Protein AF-T1AG59-F1 (afdb_monomer_lite)

Radius of gyration: 24.45 Å; chains: 1; bounding box: 84×59×72 Å

Structure (mmCIF, N/CA/C/O backbone):
data_AF-T1AG59-F1
#
_entry.id   AF-T1AG59-F1
#
loop_
_atom_site.group_PDB
_atom_site.id
_atom_site.type_symbol
_atom_site.label_atom_id
_atom_site.label_alt_id
_atom_site.label_comp_id
_atom_site.label_asym_id
_atom_site.label_entity_id
_atom_site.label_seq_id
_atom_site.pdbx_PDB_ins_code
_atom_site.Cartn_x
_atom_site.Cartn_y
_atom_site.Cartn_z
_atom_site.occupancy
_atom_site.B_iso_or_equiv
_atom_site.auth_seq_id
_atom_site.auth_comp_id
_atom_site.auth_asym_id
_atom_site.auth_atom_id
_atom_site.pdbx_PDB_model_num
ATOM 1 N N . LEU A 1 1 ? 54.293 11.897 17.489 1.00 29.50 1 LEU A N 1
ATOM 2 C CA . LEU A 1 1 ? 53.844 12.561 16.244 1.00 29.50 1 LEU A CA 1
ATOM 3 C C . LEU A 1 1 ? 53.395 11.496 15.236 1.00 29.50 1 LEU A C 1
ATOM 5 O O . LEU A 1 1 ? 54.188 10.615 14.956 1.00 29.50 1 LEU A O 1
ATOM 9 N N . ARG A 1 2 ? 52.150 11.630 14.736 1.00 27.47 2 ARG A N 1
ATOM 10 C CA . ARG A 1 2 ? 51.489 11.020 13.543 1.00 27.47 2 ARG A CA 1
ATOM 11 C C . ARG A 1 2 ? 51.405 9.478 13.464 1.00 27.47 2 ARG A C 1
ATOM 13 O O . ARG A 1 2 ? 52.393 8.815 13.208 1.00 27.47 2 ARG A O 1
ATOM 20 N N . ARG A 1 3 ? 50.262 8.867 13.823 1.00 28.94 3 ARG A N 1
ATOM 21 C CA . ARG A 1 3 ? 48.981 8.663 13.074 1.00 28.94 3 ARG A CA 1
ATOM 22 C C . ARG A 1 3 ? 49.075 7.666 11.902 1.00 28.94 3 ARG A C 1
ATOM 24 O O . ARG A 1 3 ? 49.540 8.034 10.832 1.00 28.94 3 ARG A O 1
ATOM 31 N N . ARG A 1 4 ? 48.443 6.498 12.078 1.00 23.69 4 ARG A N 1
ATOM 32 C CA . ARG A 1 4 ? 47.471 5.899 11.139 1.00 23.69 4 ARG A CA 1
ATOM 33 C C . ARG A 1 4 ? 46.496 5.034 11.944 1.00 23.69 4 ARG A C 1
ATOM 35 O O . ARG A 1 4 ? 46.822 3.927 12.348 1.00 23.69 4 ARG A O 1
ATOM 42 N N . LEU A 1 5 ? 45.331 5.610 12.231 1.00 25.70 5 LEU A N 1
ATOM 43 C CA . LEU A 1 5 ? 44.123 4.887 12.614 1.00 25.70 5 LEU A CA 1
ATOM 44 C C . LEU A 1 5 ? 43.528 4.347 11.313 1.00 25.70 5 LEU A C 1
ATOM 46 O O . LEU A 1 5 ? 43.167 5.133 10.442 1.00 25.70 5 LEU A O 1
ATOM 50 N N . VAL A 1 6 ? 43.490 3.026 11.169 1.00 25.75 6 VAL A N 1
ATOM 51 C CA . VAL A 1 6 ? 42.576 2.356 10.245 1.00 25.75 6 VAL A CA 1
ATOM 52 C C . VAL A 1 6 ? 41.420 1.907 11.125 1.00 25.75 6 VAL A C 1
ATOM 54 O O . VAL A 1 6 ? 41.542 0.928 11.858 1.00 25.75 6 VAL A O 1
ATOM 57 N N . ASP A 1 7 ? 40.355 2.699 11.138 1.00 29.55 7 ASP A N 1
ATOM 58 C CA . ASP A 1 7 ? 39.129 2.392 11.866 1.00 29.55 7 ASP A CA 1
ATOM 59 C C . ASP A 1 7 ? 38.338 1.383 11.023 1.00 29.55 7 ASP A C 1
ATOM 61 O O . ASP A 1 7 ? 37.597 1.741 10.112 1.00 29.55 7 ASP A O 1
ATOM 65 N N . ARG A 1 8 ? 38.598 0.090 11.244 1.00 35.69 8 ARG A N 1
ATOM 66 C CA . ARG A 1 8 ? 37.691 -0.977 10.806 1.00 35.69 8 ARG A CA 1
ATOM 67 C C . ARG A 1 8 ? 36.602 -1.075 11.872 1.00 35.69 8 ARG A C 1
ATOM 69 O O . ARG A 1 8 ? 36.933 -1.203 13.051 1.00 35.69 8 ARG A O 1
ATOM 76 N N . GLY A 1 9 ? 35.338 -0.970 11.458 1.00 38.53 9 GLY A N 1
ATOM 77 C CA . GLY A 1 9 ? 34.169 -0.913 12.337 1.00 38.53 9 GLY A CA 1
ATOM 78 C C . GLY A 1 9 ? 34.244 -1.922 13.483 1.00 38.53 9 GLY A C 1
ATOM 79 O O . GLY A 1 9 ? 34.212 -3.129 13.271 1.00 38.53 9 GLY A O 1
ATOM 80 N N . THR A 1 10 ? 34.380 -1.417 14.708 1.00 44.75 10 THR A N 1
ATOM 81 C CA . THR A 1 10 ? 34.374 -2.223 15.933 1.00 44.75 10 THR A CA 1
ATOM 82 C C . THR A 1 10 ? 33.281 -1.687 16.858 1.00 44.75 10 THR A C 1
ATOM 84 O O . THR A 1 10 ? 33.367 -0.544 17.309 1.00 44.75 10 THR A O 1
ATOM 87 N N . CYS A 1 11 ? 32.251 -2.492 17.177 1.00 43.31 11 CYS A N 1
ATOM 88 C CA . CYS A 1 11 ? 31.326 -2.167 18.273 1.00 43.31 11 CYS A CA 1
ATOM 89 C C . CYS A 1 11 ? 32.153 -2.260 19.584 1.00 43.31 11 CYS A C 1
ATOM 91 O O . CYS A 1 11 ? 32.357 -3.344 20.124 1.00 43.31 11 CYS A O 1
ATOM 93 N N . ARG A 1 12 ? 32.727 -1.152 20.077 1.00 44.41 12 ARG A N 1
ATOM 94 C CA . ARG A 1 12 ? 33.559 -1.178 21.296 1.00 44.41 12 ARG A CA 1
ATOM 95 C C . ARG A 1 12 ? 32.699 -1.269 22.557 1.00 44.41 12 ARG A C 1
ATOM 97 O O . ARG A 1 12 ? 32.025 -0.307 22.918 1.00 44.41 12 ARG A O 1
ATOM 104 N N . THR A 1 13 ? 32.817 -2.375 23.283 1.00 44.62 13 THR A N 1
ATOM 105 C CA . THR A 1 13 ? 32.362 -2.526 24.674 1.00 44.62 13 THR A CA 1
ATOM 106 C C . THR A 1 13 ? 33.548 -2.386 25.626 1.00 44.62 13 THR A C 1
ATOM 108 O O . THR A 1 13 ? 34.589 -3.012 25.438 1.00 44.62 13 THR A O 1
ATOM 111 N N . ARG A 1 14 ? 33.413 -1.562 26.672 1.00 41.25 14 ARG A N 1
ATOM 112 C CA . ARG A 1 14 ? 34.388 -1.483 27.771 1.00 41.25 14 ARG A CA 1
ATOM 113 C C . ARG A 1 14 ? 33.748 -2.102 29.012 1.00 41.25 14 ARG A C 1
ATOM 115 O O . ARG A 1 14 ? 33.038 -1.421 29.742 1.00 41.25 14 ARG A O 1
ATOM 122 N N . ILE A 1 15 ? 33.954 -3.401 29.214 1.00 43.25 15 ILE A N 1
ATOM 123 C CA . ILE A 1 15 ? 33.499 -4.104 30.419 1.00 43.25 15 ILE A CA 1
ATOM 124 C C . ILE A 1 15 ? 34.611 -3.978 31.464 1.00 43.25 15 ILE A C 1
ATOM 126 O O . ILE A 1 15 ? 35.724 -4.453 31.250 1.00 43.25 15 ILE A O 1
ATOM 130 N N . SER A 1 16 ? 34.334 -3.283 32.569 1.00 40.19 16 SER A N 1
ATOM 131 C CA . SER A 1 16 ? 35.237 -3.246 33.724 1.00 40.19 16 SER A CA 1
ATOM 132 C C . SER A 1 16 ? 35.039 -4.531 34.540 1.00 40.19 16 SER A C 1
ATOM 134 O O . SER A 1 16 ? 33.892 -4.851 34.854 1.00 40.19 16 SER A O 1
ATOM 136 N N . PRO A 1 17 ? 36.097 -5.282 34.892 1.00 40.28 17 PRO A N 1
ATOM 137 C CA . PRO A 1 17 ? 35.969 -6.558 35.583 1.00 40.28 17 PRO A CA 1
ATOM 138 C C . PRO A 1 17 ? 35.821 -6.322 37.091 1.00 40.28 17 PRO A C 1
ATOM 140 O O . PRO A 1 17 ? 36.757 -6.521 37.860 1.00 40.28 17 PRO A O 1
ATOM 143 N N . THR A 1 18 ? 34.649 -5.873 37.537 1.00 40.81 18 THR A N 1
ATOM 144 C CA . THR A 1 18 ? 34.253 -5.991 38.946 1.00 40.81 18 THR A CA 1
ATOM 145 C C . THR A 1 18 ? 33.068 -6.955 39.042 1.00 40.81 18 THR A C 1
ATOM 147 O O . THR A 1 18 ? 32.059 -6.715 38.382 1.00 40.81 18 THR A O 1
ATOM 150 N N . PRO A 1 19 ? 33.148 -8.045 39.837 1.00 46.59 19 PRO A N 1
ATOM 151 C CA . PRO A 1 19 ? 32.204 -9.168 39.757 1.00 46.59 19 PRO A CA 1
ATOM 152 C C . PRO A 1 19 ? 30.727 -8.889 40.073 1.00 46.59 19 PRO A C 1
ATOM 154 O O . PRO A 1 19 ? 29.957 -9.829 40.011 1.00 46.59 19 PRO A O 1
ATOM 157 N N . ASN A 1 20 ? 30.328 -7.662 40.424 1.00 51.94 20 ASN A N 1
ATOM 158 C CA . ASN A 1 20 ? 28.942 -7.267 40.730 1.00 51.94 20 ASN A CA 1
ATOM 159 C C . ASN A 1 20 ? 28.747 -5.736 40.605 1.00 51.94 20 ASN A C 1
ATOM 161 O O . ASN A 1 20 ? 28.031 -5.118 41.392 1.00 51.94 20 ASN A O 1
ATOM 165 N N . GLY A 1 21 ? 29.455 -5.083 39.675 1.00 53.12 21 GLY A N 1
ATOM 166 C CA . GLY A 1 21 ? 29.259 -3.653 39.411 1.00 53.12 21 GLY A CA 1
ATOM 167 C C . GLY A 1 21 ? 27.921 -3.377 38.705 1.00 53.12 21 GLY A C 1
ATOM 168 O O . GLY A 1 21 ? 27.414 -4.260 38.013 1.00 53.12 21 GLY A O 1
ATOM 169 N N . PRO A 1 22 ? 27.339 -2.169 38.838 1.00 51.31 22 PRO A N 1
ATOM 170 C CA . PRO A 1 22 ? 26.170 -1.793 38.047 1.00 51.31 22 PRO A CA 1
ATOM 171 C C . PRO A 1 22 ? 26.483 -1.942 36.553 1.00 51.31 22 PRO A C 1
ATOM 173 O O . PRO A 1 22 ? 27.588 -1.610 36.112 1.00 51.31 22 PRO A O 1
ATOM 176 N N . LEU A 1 23 ? 25.515 -2.451 35.780 1.00 50.75 23 LEU A N 1
ATOM 177 C CA . LEU A 1 23 ? 25.643 -2.558 34.325 1.00 50.75 23 LEU A CA 1
ATOM 178 C C . LEU A 1 23 ? 26.079 -1.199 33.747 1.00 50.75 23 LEU A C 1
ATOM 180 O O . LEU A 1 23 ? 25.538 -0.166 34.158 1.00 50.75 23 LEU A O 1
ATOM 184 N N . PRO A 1 24 ? 27.049 -1.164 32.815 1.00 56.34 24 PRO A N 1
ATOM 185 C CA . PRO A 1 24 ? 27.456 0.084 32.187 1.00 56.34 24 PRO A CA 1
ATOM 186 C C . PRO A 1 24 ? 26.242 0.752 31.530 1.00 56.34 24 PRO A C 1
ATOM 188 O O . PRO A 1 24 ? 25.426 0.084 30.899 1.00 56.34 24 PRO A O 1
ATOM 191 N N . SER A 1 25 ? 26.145 2.082 31.634 1.00 52.12 25 SER A N 1
ATOM 192 C CA . SER A 1 25 ? 25.042 2.884 31.062 1.00 52.12 25 SER A CA 1
ATOM 193 C C . SER A 1 25 ? 24.885 2.730 29.540 1.00 52.12 25 SER A C 1
ATOM 195 O O . SER A 1 25 ? 23.867 3.114 28.954 1.00 52.12 25 SER A O 1
ATOM 197 N N . LEU A 1 26 ? 25.899 2.148 28.898 1.00 52.91 26 LEU A N 1
ATOM 198 C CA . LEU A 1 26 ? 25.931 1.801 27.492 1.00 52.91 26 LEU A CA 1
ATOM 199 C C . LEU A 1 26 ? 26.475 0.371 27.330 1.00 52.91 26 LEU A C 1
ATOM 201 O O . LEU A 1 26 ? 27.687 0.159 27.268 1.00 52.91 26 LEU A O 1
ATOM 205 N N . LEU A 1 27 ? 25.580 -0.613 27.248 1.00 56.25 27 LEU A N 1
ATOM 206 C CA . LEU A 1 27 ? 25.921 -1.963 26.806 1.00 56.25 27 LEU A CA 1
ATOM 207 C C . LEU A 1 27 ? 25.536 -2.091 25.334 1.00 56.25 27 LEU A C 1
ATOM 209 O O . LEU A 1 27 ? 24.356 -2.038 24.993 1.00 56.25 27 LEU A O 1
ATOM 213 N N . ARG A 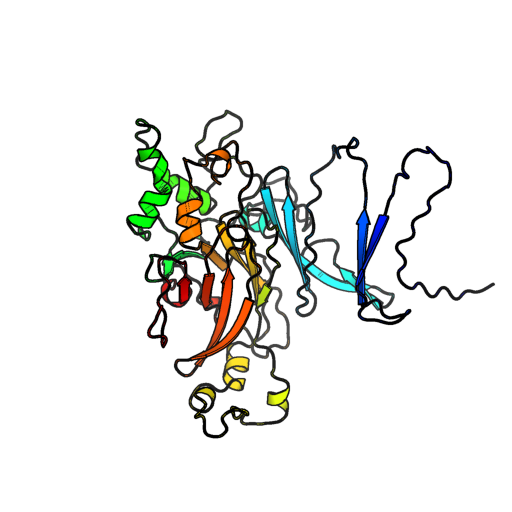1 28 ? 26.534 -2.219 24.458 1.00 57.56 28 ARG A N 1
ATOM 214 C CA . ARG A 1 28 ? 26.328 -2.506 23.036 1.00 57.56 28 ARG A CA 1
ATOM 215 C C . ARG A 1 28 ? 26.909 -3.872 22.710 1.00 57.56 28 ARG A C 1
ATOM 217 O O . ARG A 1 28 ? 28.028 -4.173 23.115 1.00 57.56 28 ARG A O 1
ATOM 224 N N . PHE A 1 29 ? 26.165 -4.677 21.977 1.00 57.00 29 PHE A N 1
ATOM 225 C CA . PHE A 1 29 ? 26.624 -5.956 21.445 1.00 57.00 29 PHE A CA 1
ATOM 226 C C . PHE A 1 29 ? 26.278 -5.986 19.966 1.00 57.00 29 PHE A C 1
ATOM 228 O O . PHE A 1 29 ? 25.368 -5.284 19.551 1.00 57.00 29 PHE A O 1
ATOM 235 N N . GLY A 1 30 ? 27.019 -6.719 19.149 1.00 55.47 30 GLY A N 1
ATOM 236 C CA . GLY A 1 30 ? 26.705 -6.799 17.731 1.00 55.47 30 GLY A CA 1
ATOM 237 C C . GLY A 1 30 ? 26.870 -8.204 17.201 1.00 55.47 30 GLY A C 1
ATOM 238 O O . GLY A 1 30 ? 27.675 -8.970 17.731 1.00 55.47 30 GLY A O 1
ATOM 239 N N . PHE A 1 31 ? 26.100 -8.516 16.168 1.00 57.28 31 PHE A N 1
ATOM 240 C CA . PHE A 1 31 ? 26.252 -9.732 15.386 1.00 57.28 31 PHE A CA 1
ATOM 241 C C . PHE A 1 31 ? 26.908 -9.374 14.054 1.00 57.28 31 PHE A C 1
ATOM 243 O O . PHE A 1 31 ? 26.660 -8.307 13.487 1.00 57.28 31 PHE A O 1
ATOM 250 N N . ALA A 1 32 ? 27.787 -10.258 13.596 1.00 56.62 32 ALA A N 1
ATOM 251 C CA . ALA A 1 32 ? 28.485 -10.126 12.331 1.00 56.62 32 ALA A CA 1
ATOM 252 C C . ALA A 1 32 ? 28.104 -11.305 11.433 1.00 56.62 32 ALA A C 1
ATOM 254 O O . ALA A 1 32 ? 28.312 -12.455 11.825 1.00 56.62 32 ALA A O 1
ATOM 255 N N . GLY A 1 33 ? 27.584 -11.023 10.240 1.00 52.22 33 GLY A N 1
ATOM 256 C CA . GLY A 1 33 ? 27.410 -12.022 9.189 1.00 52.22 33 GLY A CA 1
ATOM 257 C C . GLY A 1 33 ? 28.729 -12.232 8.439 1.00 52.22 33 GLY A C 1
ATOM 258 O O . GLY A 1 33 ? 29.326 -11.276 7.930 1.00 52.22 33 GLY A O 1
ATOM 259 N N . SER A 1 34 ? 29.209 -13.479 8.397 1.00 63.69 34 SER A N 1
ATOM 260 C CA . SER A 1 34 ? 30.450 -13.880 7.720 1.00 63.69 34 SER A CA 1
ATOM 261 C C . SER A 1 34 ? 30.237 -15.163 6.924 1.00 63.69 34 SER A C 1
ATOM 263 O O . SER A 1 34 ? 29.694 -16.133 7.450 1.00 63.69 34 SER A O 1
ATOM 265 N N . THR A 1 35 ? 30.711 -15.197 5.677 1.00 50.78 35 THR A N 1
ATOM 266 C CA . THR A 1 35 ? 30.676 -16.396 4.821 1.00 50.78 35 THR A CA 1
ATOM 267 C C . THR A 1 35 ? 32.029 -17.120 4.736 1.00 50.78 35 THR A C 1
ATOM 269 O O . THR A 1 35 ? 32.253 -17.902 3.816 1.00 50.78 35 THR A O 1
ATOM 272 N N . GLY A 1 36 ? 32.927 -16.909 5.709 1.00 44.31 36 GLY A N 1
ATOM 273 C CA . GLY A 1 36 ? 34.164 -17.684 5.886 1.00 44.31 36 GLY A CA 1
ATOM 274 C C . GLY A 1 36 ? 35.463 -16.886 5.695 1.00 44.31 36 GLY A C 1
ATOM 275 O O . GLY A 1 36 ? 35.650 -16.189 4.697 1.00 44.31 36 GLY A O 1
ATOM 276 N N . GLY A 1 37 ? 36.382 -17.044 6.658 1.00 53.47 37 GLY A N 1
ATOM 277 C CA . GLY A 1 37 ? 37.712 -16.420 6.715 1.00 53.47 37 GLY A CA 1
ATOM 278 C C . GLY A 1 37 ? 37.802 -15.225 7.678 1.00 53.47 37 GLY A C 1
ATOM 279 O O . GLY A 1 37 ? 36.878 -14.423 7.778 1.00 53.47 37 GLY A O 1
ATOM 280 N N . ASP A 1 38 ? 38.947 -15.077 8.356 1.00 52.22 38 ASP A N 1
ATOM 281 C CA . ASP A 1 38 ? 39.188 -14.159 9.493 1.00 52.22 38 ASP A CA 1
ATOM 282 C C . ASP A 1 38 ? 39.049 -12.649 9.180 1.00 52.22 38 ASP A C 1
ATOM 284 O O . ASP A 1 38 ? 39.206 -11.798 10.057 1.00 52.22 38 ASP A O 1
ATOM 288 N N . THR A 1 39 ? 38.781 -12.284 7.924 1.00 52.66 39 THR A N 1
ATOM 289 C CA . THR A 1 39 ? 38.651 -10.894 7.452 1.00 52.66 39 THR A CA 1
ATOM 290 C C . THR A 1 39 ? 37.377 -10.629 6.652 1.00 52.66 39 THR A C 1
ATOM 292 O O . THR A 1 39 ? 37.213 -9.535 6.110 1.00 52.66 39 THR A O 1
ATOM 295 N N . ASN A 1 40 ? 36.466 -11.597 6.586 1.00 47.75 40 ASN A N 1
ATOM 296 C CA . ASN A 1 40 ? 35.274 -11.542 5.755 1.00 47.75 40 ASN A CA 1
ATOM 297 C C . ASN A 1 40 ? 34.034 -11.250 6.626 1.00 47.75 40 ASN A C 1
ATOM 299 O O . ASN A 1 40 ? 33.318 -12.163 7.020 1.00 47.75 40 ASN A O 1
ATOM 303 N N . ILE A 1 41 ? 33.802 -9.979 6.975 1.00 57.84 41 ILE A N 1
ATOM 304 C CA . ILE A 1 41 ? 32.557 -9.522 7.624 1.00 57.84 41 ILE A CA 1
ATOM 305 C C . ILE A 1 41 ? 31.803 -8.660 6.616 1.00 57.84 41 ILE A C 1
ATOM 307 O O . ILE A 1 41 ? 32.343 -7.650 6.167 1.00 57.84 41 ILE A O 1
ATOM 311 N N . HIS A 1 42 ? 30.603 -9.088 6.220 1.00 43.44 42 HIS A N 1
ATOM 312 C CA . HIS A 1 42 ? 29.786 -8.405 5.203 1.00 43.44 42 HIS A CA 1
ATOM 313 C C . HIS A 1 42 ? 28.699 -7.519 5.821 1.00 43.44 42 HIS A C 1
ATOM 315 O O . HIS A 1 42 ? 28.235 -6.581 5.180 1.00 43.44 42 HIS A O 1
ATOM 321 N N . GLU A 1 43 ? 28.362 -7.750 7.089 1.00 52.38 43 GLU A N 1
ATOM 322 C CA . GLU A 1 43 ? 27.417 -6.934 7.848 1.00 52.38 43 GLU A CA 1
ATOM 323 C C . GLU A 1 43 ? 27.821 -6.852 9.324 1.00 52.38 43 GLU A C 1
ATOM 325 O O . GLU A 1 43 ? 28.399 -7.789 9.880 1.00 52.38 43 GLU A O 1
ATOM 330 N N . LEU A 1 44 ? 27.506 -5.724 9.963 1.00 50.19 44 LEU A N 1
ATOM 331 C CA . LEU A 1 44 ? 27.675 -5.532 11.400 1.00 50.19 44 LEU A CA 1
ATOM 332 C C . LEU A 1 44 ? 26.419 -4.852 11.960 1.00 50.19 44 LEU A C 1
ATOM 334 O O . LEU A 1 44 ? 26.255 -3.640 11.825 1.00 50.19 44 LEU A O 1
ATOM 338 N N . LEU A 1 45 ? 25.539 -5.623 12.597 1.00 53.62 45 LEU A N 1
ATOM 339 C CA . LEU A 1 45 ? 24.381 -5.091 13.320 1.00 53.62 45 LEU A CA 1
ATOM 340 C C . LEU A 1 45 ? 24.764 -4.883 14.786 1.00 53.62 45 LEU A C 1
ATOM 342 O O . LEU A 1 45 ? 25.052 -5.858 15.477 1.00 53.62 45 LEU A O 1
ATOM 346 N N . CYS A 1 46 ? 24.773 -3.638 15.282 1.00 50.41 46 CYS A N 1
ATOM 347 C CA . CYS A 1 46 ? 24.978 -3.355 16.710 1.00 50.41 46 CYS A CA 1
ATOM 348 C C . CYS A 1 46 ? 23.619 -3.101 17.408 1.00 50.41 46 CYS A C 1
ATOM 350 O O . CYS A 1 46 ? 22.860 -2.218 17.021 1.00 50.41 46 CYS A O 1
ATOM 352 N N . PHE A 1 47 ? 23.377 -3.800 18.511 1.00 54.16 47 PHE A N 1
ATOM 353 C CA . PHE A 1 47 ? 22.244 -3.677 19.425 1.00 54.16 47 PHE A CA 1
ATOM 354 C C . PHE A 1 47 ? 22.664 -2.982 20.722 1.00 54.16 47 PHE A C 1
ATOM 356 O O . PHE A 1 47 ? 23.828 -3.036 21.133 1.00 54.16 47 PHE A O 1
ATOM 363 N N . ARG A 1 48 ? 21.707 -2.352 21.409 1.00 53.41 48 ARG A N 1
ATOM 364 C CA . ARG A 1 48 ? 21.893 -1.779 22.749 1.00 53.41 48 ARG A CA 1
ATOM 365 C C . ARG A 1 48 ? 21.074 -2.583 23.758 1.00 53.41 48 ARG A C 1
ATOM 367 O O . ARG A 1 48 ? 19.859 -2.644 23.638 1.00 53.41 48 ARG A O 1
ATOM 374 N N . ALA A 1 49 ? 21.723 -3.164 24.764 1.00 49.12 49 ALA A N 1
ATOM 375 C CA . ALA A 1 49 ? 21.035 -3.819 25.879 1.00 49.12 49 ALA A CA 1
ATOM 376 C C . ALA A 1 49 ? 20.732 -2.809 27.000 1.00 49.12 49 ALA A C 1
ATOM 378 O O . ALA A 1 49 ? 21.587 -1.988 27.344 1.00 49.12 49 ALA A O 1
ATOM 379 N N . GLN A 1 50 ? 19.539 -2.907 27.599 1.00 49.22 50 GLN A N 1
ATOM 380 C CA . GLN A 1 50 ? 19.123 -2.145 28.782 1.00 49.22 50 GLN A CA 1
ATOM 381 C C . GLN A 1 50 ? 18.441 -3.080 29.810 1.00 49.22 50 GLN A C 1
ATOM 383 O O . GLN A 1 50 ? 17.785 -4.036 29.399 1.00 49.22 50 GLN A O 1
ATOM 388 N N . PRO A 1 51 ? 18.605 -2.868 31.135 1.00 42.84 51 PRO A N 1
ATOM 389 C CA . PRO A 1 51 ? 18.023 -3.741 32.159 1.00 42.84 51 PRO A CA 1
ATOM 390 C C . PRO A 1 51 ? 16.489 -3.695 32.175 1.00 42.84 51 PRO A C 1
ATOM 392 O O . PRO A 1 51 ? 15.914 -2.615 32.057 1.00 42.84 51 PRO A O 1
ATOM 395 N N . ALA A 1 52 ? 15.843 -4.835 32.447 1.00 41.78 52 ALA A N 1
ATOM 396 C CA . ALA A 1 52 ? 14.380 -4.988 32.491 1.00 41.78 52 ALA A CA 1
ATOM 397 C C . ALA A 1 52 ? 13.656 -4.076 33.509 1.00 41.78 52 ALA A C 1
ATOM 399 O O . ALA A 1 52 ? 12.451 -3.878 33.412 1.00 41.78 52 ALA A O 1
ATOM 400 N N . THR A 1 53 ? 14.378 -3.508 34.481 1.00 39.12 53 THR A N 1
ATOM 401 C CA . THR A 1 53 ? 13.840 -2.603 35.514 1.00 39.12 53 THR A CA 1
ATOM 402 C C . THR A 1 53 ? 13.999 -1.117 35.182 1.00 39.12 53 THR A C 1
ATOM 404 O O . THR A 1 53 ? 13.484 -0.274 35.911 1.00 39.12 53 THR A O 1
ATOM 407 N N . GLN A 1 54 ? 14.686 -0.776 34.087 1.00 35.84 54 GLN A N 1
ATOM 408 C CA . GLN A 1 54 ? 14.696 0.574 33.528 1.00 35.84 54 GLN A CA 1
ATOM 409 C C . GLN A 1 54 ? 13.730 0.613 32.348 1.00 35.84 54 GLN A C 1
ATOM 411 O O . GLN A 1 54 ? 14.145 0.564 31.189 1.00 35.84 54 GLN A O 1
ATOM 416 N N . ALA A 1 55 ? 12.438 0.695 32.664 1.00 33.62 55 ALA A N 1
ATOM 417 C CA . ALA A 1 55 ? 11.443 1.138 31.703 1.00 33.62 55 ALA A CA 1
ATOM 418 C C . ALA A 1 55 ? 11.846 2.544 31.241 1.00 33.62 55 ALA A C 1
ATOM 420 O O . ALA A 1 55 ? 12.034 3.443 32.063 1.00 33.62 55 ALA A O 1
ATOM 421 N N . ALA A 1 56 ? 12.046 2.721 29.937 1.00 33.28 56 ALA A N 1
ATOM 422 C CA . ALA A 1 56 ? 12.220 4.042 29.362 1.00 33.28 56 ALA A CA 1
ATOM 423 C C . ALA A 1 56 ? 10.895 4.798 29.512 1.00 33.28 56 ALA A C 1
ATOM 425 O O . ALA A 1 56 ? 10.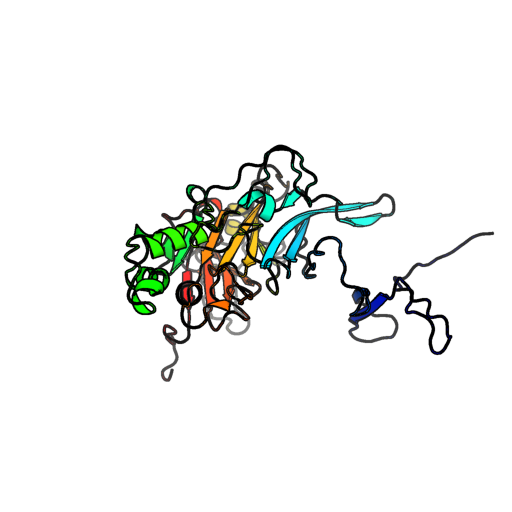026 4.731 28.651 1.00 33.28 56 ALA A O 1
ATOM 426 N N . SER A 1 57 ? 10.721 5.533 30.606 1.00 30.67 57 SER A N 1
ATOM 427 C CA . SER A 1 57 ? 9.773 6.641 30.645 1.00 30.67 57 SER A CA 1
ATOM 428 C C . SER A 1 57 ? 10.373 7.822 29.878 1.00 30.67 57 SER A C 1
ATOM 430 O O . SER A 1 57 ? 10.799 8.817 30.453 1.00 30.67 57 SER A O 1
ATOM 432 N N . SER A 1 58 ? 10.442 7.674 28.556 1.00 28.16 58 SER A N 1
ATOM 433 C CA . SER A 1 58 ? 10.590 8.760 27.583 1.00 28.16 58 SER A CA 1
ATOM 434 C C . SER A 1 58 ? 10.417 8.172 26.183 1.00 28.16 58 SER A C 1
ATOM 436 O O . SER A 1 58 ? 11.340 7.517 25.705 1.00 28.16 58 SER A O 1
ATOM 438 N N . SER A 1 59 ? 9.246 8.418 25.576 1.00 27.31 59 SER A N 1
ATOM 439 C CA . SER A 1 59 ? 8.888 8.221 24.157 1.00 27.31 59 SER A CA 1
ATOM 440 C C . SER A 1 59 ? 9.217 6.847 23.566 1.00 27.31 59 SER A C 1
ATOM 442 O O . SER A 1 59 ? 10.388 6.536 23.364 1.00 27.31 59 SER A O 1
ATOM 444 N N . ALA A 1 60 ? 8.193 6.053 23.241 1.00 28.53 60 ALA A N 1
ATOM 445 C CA . ALA A 1 60 ? 8.340 4.822 22.473 1.00 28.53 60 ALA A CA 1
ATOM 446 C C . ALA A 1 60 ? 9.312 5.036 21.299 1.00 28.53 60 ALA A C 1
ATOM 448 O O . ALA A 1 60 ? 9.072 5.824 20.385 1.00 28.53 60 ALA A O 1
ATOM 449 N N . LEU A 1 61 ? 10.487 4.414 21.400 1.00 26.77 61 LEU A N 1
ATOM 450 C CA . LEU A 1 61 ? 11.465 4.410 20.329 1.00 26.77 61 LEU A CA 1
ATOM 451 C C . LEU A 1 61 ? 10.917 3.437 19.292 1.00 26.77 61 LEU A C 1
ATOM 453 O O . LEU A 1 61 ? 10.989 2.227 19.507 1.00 26.77 61 LEU A O 1
ATOM 457 N N . ASN A 1 62 ? 10.347 3.985 18.220 1.00 40.50 62 ASN A N 1
ATOM 458 C CA . ASN A 1 62 ? 10.043 3.269 16.987 1.00 40.50 62 ASN A CA 1
ATOM 459 C C . ASN A 1 62 ? 11.171 2.271 16.692 1.00 40.50 62 ASN A C 1
ATOM 461 O O . ASN A 1 62 ? 12.336 2.669 16.567 1.00 40.50 62 ASN A O 1
ATOM 465 N N . GLN A 1 63 ? 10.846 0.982 16.632 1.00 40.19 63 GLN A N 1
ATOM 466 C CA . GLN A 1 63 ? 11.833 -0.037 16.291 1.00 40.19 63 GLN A CA 1
ATOM 467 C C . GLN A 1 63 ? 12.045 0.014 14.778 1.00 40.19 63 GLN A C 1
ATOM 469 O O . GLN A 1 63 ? 11.103 -0.156 14.012 1.00 40.19 63 GLN A O 1
ATOM 474 N N . GLN A 1 64 ? 13.273 0.309 14.349 1.00 41.22 64 GLN A N 1
ATOM 475 C CA . GLN A 1 64 ? 13.650 0.273 12.938 1.00 41.22 64 GLN A CA 1
ATOM 476 C C . GLN A 1 64 ? 13.869 -1.187 12.531 1.00 41.22 64 GLN A C 1
ATOM 478 O O . GLN A 1 64 ? 14.840 -1.801 12.985 1.00 41.22 64 GLN A O 1
ATOM 483 N N . GLN A 1 65 ? 13.023 -1.733 11.658 1.00 43.59 65 GLN A N 1
ATOM 484 C CA . GLN A 1 65 ? 13.333 -2.998 10.997 1.00 43.59 65 GLN A CA 1
ATOM 485 C C . GLN A 1 65 ? 14.371 -2.707 9.899 1.00 43.59 65 GLN A C 1
ATOM 487 O O . GLN A 1 65 ? 14.217 -1.794 9.087 1.00 43.59 65 GLN A O 1
ATOM 492 N N . SER A 1 66 ? 15.520 -3.388 9.936 1.00 40.00 66 SER A N 1
ATOM 493 C CA . SER A 1 66 ? 16.604 -3.138 8.982 1.00 40.00 66 SER A CA 1
ATOM 494 C C . SER A 1 66 ? 16.347 -3.914 7.692 1.00 40.00 66 SER A C 1
ATOM 496 O O . SER A 1 66 ? 16.773 -5.056 7.555 1.00 40.00 66 SER A O 1
ATOM 498 N N . SER A 1 67 ? 15.673 -3.283 6.735 1.00 42.28 67 SER A N 1
ATOM 499 C CA . SER A 1 67 ? 15.598 -3.743 5.349 1.00 42.28 67 SER A CA 1
ATOM 500 C C . SER A 1 67 ? 15.662 -2.531 4.422 1.00 42.28 67 SER A C 1
ATOM 502 O O . SER A 1 67 ? 14.907 -1.568 4.509 1.00 42.28 67 SER A O 1
ATOM 504 N N . ARG A 1 68 ? 16.715 -2.512 3.607 1.00 42.50 68 ARG A N 1
ATOM 505 C CA . ARG A 1 68 ? 17.187 -1.343 2.865 1.00 42.50 68 ARG A CA 1
ATOM 506 C C . ARG A 1 68 ? 16.920 -1.569 1.391 1.00 42.50 68 ARG A C 1
ATOM 508 O O . ARG A 1 68 ? 17.594 -2.399 0.785 1.00 42.50 68 ARG A O 1
ATOM 515 N N . VAL A 1 69 ? 16.059 -0.757 0.791 1.00 42.69 69 VAL A N 1
ATOM 516 C CA . VAL A 1 69 ? 16.043 -0.600 -0.666 1.00 42.69 69 VAL A CA 1
ATOM 517 C C . VAL A 1 69 ? 16.733 0.710 -1.012 1.00 42.69 69 VAL A C 1
ATOM 519 O O . VAL A 1 69 ? 16.290 1.786 -0.620 1.00 42.69 69 VAL A O 1
ATOM 522 N N . GLN A 1 70 ? 17.869 0.606 -1.701 1.00 45.00 70 GLN A N 1
ATOM 523 C CA . GLN A 1 70 ? 18.545 1.752 -2.294 1.00 45.00 70 GLN A CA 1
ATOM 524 C C . GLN A 1 70 ? 18.025 1.898 -3.723 1.00 45.00 70 GLN A C 1
ATOM 526 O O . GLN A 1 70 ? 18.366 1.088 -4.581 1.00 45.00 70 GLN A O 1
ATOM 531 N N . SER A 1 71 ? 17.248 2.947 -3.982 1.00 48.75 71 SER A N 1
ATOM 532 C CA . SER A 1 71 ? 16.997 3.405 -5.348 1.00 48.75 71 SER A CA 1
ATOM 533 C C . SER A 1 71 ? 17.542 4.816 -5.493 1.00 48.75 71 SER A C 1
ATOM 535 O O . SER A 1 71 ? 17.130 5.733 -4.781 1.00 48.75 71 SER A O 1
ATOM 537 N N . GLY A 1 72 ? 18.561 4.968 -6.339 1.00 59.72 72 GLY A N 1
ATOM 538 C CA . GLY A 1 72 ? 19.308 6.217 -6.464 1.00 59.72 72 GLY A CA 1
ATOM 539 C C . GLY A 1 72 ? 19.892 6.687 -5.123 1.00 59.72 72 GLY A C 1
ATOM 540 O O . GLY A 1 72 ? 20.838 6.085 -4.605 1.00 59.72 72 GLY A O 1
ATOM 541 N N . SER A 1 73 ? 19.321 7.773 -4.593 1.00 65.88 73 SER A N 1
ATOM 542 C CA . SER A 1 73 ? 19.782 8.553 -3.439 1.00 65.88 73 SER A CA 1
ATOM 543 C C . SER A 1 73 ? 18.798 8.561 -2.262 1.00 65.88 73 SER A C 1
ATOM 545 O O . SER A 1 73 ? 18.797 9.517 -1.497 1.00 65.88 73 SER A O 1
ATOM 547 N N . GLN A 1 74 ? 17.940 7.548 -2.091 1.00 78.56 74 GLN A N 1
ATOM 548 C CA . GLN A 1 74 ? 17.041 7.461 -0.928 1.00 78.56 74 GLN A CA 1
ATOM 549 C C . GLN A 1 74 ? 17.063 6.083 -0.259 1.00 78.56 74 GLN A C 1
ATOM 551 O O . GLN A 1 74 ? 17.380 5.071 -0.889 1.00 78.56 74 GLN A O 1
ATOM 556 N N . VAL A 1 75 ? 16.732 6.070 1.030 1.00 83.38 75 VAL A N 1
ATOM 557 C CA . VAL A 1 75 ? 16.451 4.881 1.834 1.00 83.38 75 VAL A CA 1
ATOM 558 C C . VAL A 1 75 ? 15.032 4.979 2.381 1.00 83.38 75 VAL A C 1
ATOM 560 O O . VAL A 1 75 ? 14.631 6.038 2.863 1.00 83.38 75 VAL A O 1
ATOM 563 N N . TYR A 1 76 ? 14.294 3.874 2.315 1.00 84.81 76 TYR A N 1
ATOM 564 C CA . TYR A 1 76 ? 12.959 3.755 2.894 1.00 84.81 76 TYR A CA 1
ATOM 565 C C . TYR A 1 76 ? 13.022 2.912 4.158 1.00 84.81 76 TYR A C 1
ATOM 567 O O . TYR A 1 76 ? 13.688 1.877 4.155 1.00 84.81 76 TYR A O 1
ATOM 575 N N . LEU A 1 77 ? 12.381 3.370 5.230 1.00 85.75 77 LEU A N 1
ATOM 576 C CA . LEU A 1 77 ? 12.457 2.745 6.548 1.00 85.75 77 LEU A CA 1
ATOM 577 C C . LEU A 1 77 ? 11.053 2.560 7.116 1.00 85.75 77 LEU A C 1
ATOM 579 O O . LEU A 1 77 ? 10.313 3.537 7.241 1.00 85.75 77 LEU A O 1
ATOM 583 N N . SER A 1 78 ? 10.705 1.320 7.453 1.00 86.38 78 SER A N 1
ATOM 584 C CA . SER A 1 78 ? 9.480 0.982 8.172 1.00 86.38 78 SER A CA 1
ATOM 585 C C . SER A 1 78 ? 9.713 0.919 9.679 1.00 86.38 78 SER A C 1
ATOM 587 O O . SER A 1 78 ? 10.811 0.618 10.165 1.00 86.38 78 SER A O 1
ATOM 589 N N . TYR A 1 79 ? 8.655 1.227 10.421 1.00 86.75 79 TYR A N 1
ATOM 590 C CA . TYR A 1 79 ? 8.660 1.283 11.872 1.00 86.75 79 TYR A CA 1
ATOM 591 C C . TYR A 1 79 ? 7.339 0.793 12.448 1.00 86.75 79 TYR A C 1
ATOM 593 O O . TYR A 1 79 ? 6.285 0.971 11.834 1.00 86.75 79 TYR A O 1
ATOM 601 N N . TYR A 1 80 ? 7.408 0.329 13.694 1.00 87.75 80 TYR A N 1
ATOM 602 C CA . TYR A 1 80 ? 6.252 0.148 14.560 1.00 87.75 80 TYR A CA 1
ATOM 603 C C . TYR A 1 80 ? 6.485 0.720 15.964 1.00 87.75 80 TYR A C 1
ATOM 605 O O . TYR A 1 80 ? 7.621 0.786 16.457 1.00 87.75 80 TYR A O 1
ATOM 613 N N . ASP A 1 81 ? 5.385 1.095 16.617 1.00 86.88 81 ASP A N 1
ATOM 614 C CA . ASP A 1 81 ? 5.318 1.488 18.021 1.00 86.88 81 ASP A CA 1
ATOM 615 C C . ASP A 1 81 ? 4.511 0.442 18.822 1.00 86.88 81 ASP A C 1
ATOM 617 O O . ASP A 1 81 ? 3.286 0.389 18.709 1.00 86.88 81 ASP A O 1
ATOM 621 N N . PRO A 1 82 ? 5.154 -0.374 19.679 1.00 85.12 82 PRO A N 1
ATOM 622 C CA . PRO A 1 82 ? 4.473 -1.421 20.447 1.00 85.12 82 PRO A CA 1
ATOM 623 C C . PRO A 1 82 ? 3.565 -0.886 21.567 1.00 85.12 82 PRO A C 1
ATOM 625 O O . PRO A 1 82 ? 2.904 -1.668 22.243 1.00 85.12 82 PRO A O 1
ATOM 628 N N . SER A 1 83 ? 3.564 0.425 21.833 1.00 85.25 83 SER A N 1
ATOM 629 C CA . SER A 1 83 ? 2.692 1.019 22.852 1.00 85.25 83 SER A CA 1
ATOM 630 C C . SER A 1 83 ? 1.274 1.285 22.348 1.00 85.25 83 SER A C 1
ATOM 632 O O . SER A 1 83 ? 0.348 1.340 23.153 1.00 85.25 83 SER A O 1
ATOM 634 N N . ASN A 1 84 ? 1.105 1.455 21.035 1.00 85.25 84 ASN A N 1
ATOM 635 C CA . ASN A 1 84 ? -0.167 1.829 20.409 1.00 85.25 84 ASN A CA 1
ATOM 636 C C . ASN A 1 84 ? -0.420 1.137 19.055 1.00 85.25 84 ASN A C 1
ATOM 638 O O . ASN A 1 84 ? -1.458 1.388 18.439 1.00 85.25 84 ASN A O 1
ATOM 642 N N . TRP A 1 85 ? 0.506 0.279 18.612 1.00 91.12 85 TRP A N 1
ATOM 643 C CA . TRP A 1 85 ? 0.433 -0.488 17.366 1.00 91.12 85 TRP A CA 1
ATOM 644 C C . TRP A 1 85 ? 0.181 0.408 16.152 1.00 91.12 85 TRP A C 1
ATOM 646 O O . TRP A 1 85 ? -0.708 0.182 15.335 1.00 91.12 85 TRP A O 1
ATOM 656 N N . THR A 1 86 ? 0.952 1.493 16.085 1.00 91.69 86 THR A N 1
ATOM 657 C CA . THR A 1 86 ? 1.009 2.368 14.913 1.00 91.69 86 THR A CA 1
ATOM 658 C C . THR A 1 86 ? 2.315 2.175 14.174 1.00 91.69 86 THR A C 1
ATOM 660 O O . THR A 1 86 ? 3.335 1.820 14.773 1.00 91.69 86 THR A O 1
ATOM 663 N N . GLY A 1 87 ? 2.289 2.420 12.870 1.00 91.31 87 GLY A N 1
ATOM 664 C CA . GLY A 1 87 ? 3.464 2.305 12.025 1.00 91.31 87 GLY A CA 1
ATOM 665 C C . GLY A 1 87 ? 3.806 3.594 11.322 1.00 91.31 87 GLY A C 1
ATOM 666 O O . GLY A 1 87 ? 3.057 4.573 11.327 1.00 91.31 87 GLY A O 1
ATOM 667 N N . ARG A 1 88 ? 5.006 3.593 10.745 1.00 92.56 88 ARG A N 1
ATOM 668 C CA . ARG A 1 88 ? 5.516 4.684 9.915 1.00 92.56 88 ARG A CA 1
ATOM 669 C C . ARG A 1 88 ? 6.340 4.115 8.783 1.00 92.56 88 ARG A C 1
ATOM 671 O O . ARG A 1 88 ? 7.089 3.163 8.987 1.00 92.56 88 ARG A O 1
ATOM 678 N N . LEU A 1 89 ? 6.260 4.768 7.635 1.00 93.88 89 LEU A N 1
ATOM 679 C CA . LEU A 1 89 ? 7.185 4.579 6.531 1.00 93.88 89 LEU A CA 1
ATOM 680 C C . LEU A 1 89 ? 7.797 5.935 6.200 1.00 93.88 89 LEU A C 1
ATOM 682 O O . LEU A 1 89 ? 7.069 6.884 5.912 1.00 93.88 89 LEU A O 1
ATOM 686 N N . THR A 1 90 ? 9.121 6.031 6.242 1.00 93.50 90 THR A N 1
ATOM 687 C CA . THR A 1 90 ? 9.833 7.269 5.906 1.00 93.50 90 THR A CA 1
ATOM 688 C C . THR A 1 90 ? 10.700 7.087 4.676 1.00 93.50 90 THR A C 1
ATOM 690 O O . THR A 1 90 ? 11.261 6.013 4.464 1.00 93.50 90 THR A O 1
ATOM 693 N N . ALA A 1 91 ? 10.865 8.156 3.899 1.00 91.19 91 ALA A N 1
ATOM 694 C CA . ALA A 1 91 ? 11.919 8.255 2.895 1.00 91.19 91 ALA A CA 1
ATOM 695 C C . ALA A 1 91 ? 12.984 9.236 3.360 1.00 91.19 91 ALA A C 1
ATOM 697 O O . ALA A 1 91 ? 12.695 10.406 3.592 1.00 91.19 91 ALA A O 1
ATOM 698 N N . ASN A 1 92 ? 14.228 8.791 3.457 1.00 87.25 92 ASN A N 1
ATOM 699 C CA . ASN A 1 92 ? 15.353 9.632 3.839 1.00 87.25 92 ASN A CA 1
ATOM 700 C C . ASN A 1 92 ? 16.360 9.691 2.697 1.00 87.25 92 ASN A C 1
ATOM 702 O O . ASN A 1 92 ? 16.661 8.681 2.063 1.00 87.25 92 ASN A O 1
ATOM 706 N N . GLU A 1 93 ? 16.926 10.866 2.452 1.00 84.88 93 GLU A N 1
ATOM 707 C CA . GLU A 1 93 ? 17.983 11.002 1.457 1.00 84.88 93 GLU A CA 1
ATOM 708 C C . GLU A 1 93 ? 19.268 10.289 1.915 1.00 84.88 93 GLU A C 1
ATOM 710 O O . GLU A 1 93 ? 19.663 10.336 3.081 1.00 84.88 93 GLU A O 1
ATOM 715 N N . LEU A 1 94 ? 19.933 9.627 0.976 1.00 80.69 94 LEU A N 1
ATOM 716 C CA . LEU A 1 94 ? 21.287 9.115 1.087 1.00 80.69 94 LEU A CA 1
ATOM 717 C C . LEU A 1 94 ? 22.225 10.121 0.429 1.00 80.69 94 LEU A C 1
ATOM 719 O O . LEU A 1 94 ? 22.170 10.341 -0.780 1.00 80.69 94 LEU A O 1
ATOM 723 N N . SER A 1 95 ? 23.118 10.690 1.227 1.00 79.81 95 SER A N 1
ATOM 724 C CA . SER A 1 95 ? 24.151 11.612 0.764 1.00 79.81 95 SER A CA 1
ATOM 725 C C . SER A 1 95 ? 25.535 11.112 1.167 1.00 79.81 95 SER A C 1
ATOM 727 O O . SER A 1 95 ? 25.677 10.122 1.888 1.00 79.81 95 SER A O 1
ATOM 729 N N . THR A 1 96 ? 26.572 11.782 0.676 1.00 80.75 96 THR A N 1
ATOM 730 C CA . THR A 1 96 ? 27.957 11.496 1.049 1.00 80.75 96 THR A CA 1
ATOM 731 C C . THR A 1 96 ? 28.496 12.669 1.855 1.00 80.75 96 THR A C 1
ATOM 733 O O . THR A 1 96 ? 28.393 13.817 1.422 1.00 80.75 96 THR A O 1
ATOM 736 N N . ASP A 1 97 ? 29.073 12.3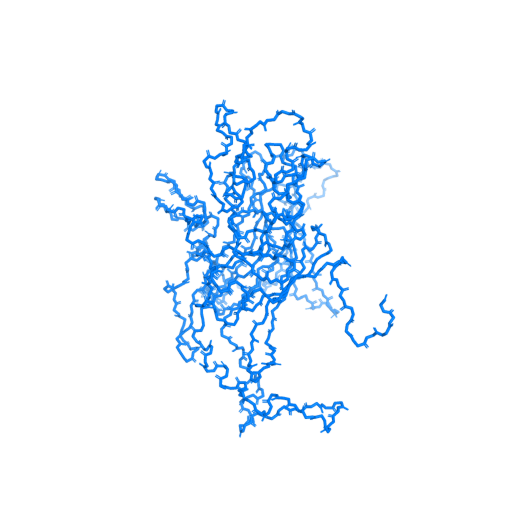98 3.023 1.00 81.56 97 ASP A N 1
ATOM 737 C CA . ASP A 1 97 ? 29.709 13.435 3.830 1.00 81.56 97 ASP A CA 1
ATOM 738 C C . ASP A 1 97 ? 31.002 13.966 3.177 1.00 81.56 97 ASP A C 1
ATOM 740 O O . ASP A 1 97 ? 31.513 13.445 2.181 1.00 81.56 97 ASP A O 1
ATOM 744 N N . SER A 1 98 ? 31.588 15.008 3.770 1.00 82.44 98 SER A N 1
ATOM 745 C CA . SER A 1 98 ? 32.845 15.609 3.297 1.00 82.44 98 SER A CA 1
ATOM 746 C C . SER A 1 98 ? 34.058 14.666 3.338 1.00 82.44 98 SER A C 1
ATOM 748 O O . SER A 1 98 ? 35.110 15.000 2.793 1.00 82.44 98 SER A O 1
ATOM 750 N N . SER A 1 99 ? 33.930 13.505 3.984 1.00 87.06 99 SER A N 1
ATOM 751 C CA . SER A 1 99 ? 34.957 12.467 4.092 1.00 87.06 99 SER A CA 1
ATOM 752 C C . SER A 1 99 ? 34.720 11.291 3.138 1.00 87.06 99 SER A C 1
ATOM 754 O O . SER A 1 99 ? 35.538 10.371 3.113 1.00 87.06 99 SER A O 1
ATOM 756 N N . GLY A 1 100 ? 33.654 11.319 2.333 1.00 80.25 100 GLY A N 1
ATOM 757 C CA . GLY A 1 100 ? 33.326 10.250 1.393 1.00 80.25 100 GLY A CA 1
ATOM 758 C C . GLY A 1 100 ? 32.477 9.119 1.985 1.00 80.25 100 GLY A C 1
ATOM 759 O O . GLY A 1 100 ? 32.300 8.105 1.313 1.00 80.25 100 GLY A O 1
ATOM 760 N N . ASN A 1 101 ? 31.960 9.253 3.212 1.00 79.12 101 ASN A N 1
ATOM 761 C CA . ASN A 1 101 ? 31.104 8.233 3.822 1.00 79.12 101 ASN A CA 1
ATOM 762 C C . ASN A 1 101 ? 29.642 8.442 3.428 1.00 79.12 101 ASN A C 1
ATOM 764 O O . ASN A 1 101 ? 29.162 9.574 3.421 1.00 79.12 101 ASN A O 1
ATOM 768 N N . LEU A 1 102 ? 28.918 7.349 3.184 1.00 76.62 102 LEU A N 1
ATOM 769 C CA . LEU A 1 102 ? 27.466 7.396 3.025 1.00 76.62 102 LEU A CA 1
ATOM 770 C C . LEU A 1 102 ? 26.802 7.755 4.357 1.00 76.62 102 LEU A C 1
ATOM 772 O O . LEU A 1 102 ? 27.066 7.123 5.381 1.00 76.62 102 LEU A O 1
ATOM 776 N N . VAL A 1 103 ? 25.917 8.745 4.324 1.00 81.25 103 VAL A N 1
ATOM 777 C CA . VAL A 1 103 ? 25.129 9.208 5.463 1.00 81.25 103 VAL A CA 1
ATOM 778 C C . VAL A 1 103 ? 23.659 9.316 5.070 1.00 81.25 103 VAL A C 1
ATOM 780 O O . VAL A 1 103 ? 23.320 9.698 3.951 1.00 81.25 103 VAL A O 1
ATOM 783 N N . ILE A 1 104 ? 22.781 8.957 6.004 1.00 82.88 104 ILE A N 1
ATOM 784 C CA . ILE A 1 104 ? 21.333 9.121 5.864 1.00 82.88 104 ILE A CA 1
ATOM 785 C C . ILE A 1 104 ? 20.974 10.506 6.406 1.00 82.88 104 ILE A C 1
ATOM 787 O O . ILE A 1 104 ? 21.442 10.888 7.483 1.00 82.88 104 ILE A O 1
ATOM 791 N N . ALA A 1 105 ? 20.164 11.256 5.664 1.00 82.56 105 ALA A N 1
ATOM 792 C CA . ALA A 1 105 ? 19.671 12.556 6.084 1.00 82.56 105 ALA A CA 1
ATOM 793 C C . ALA A 1 105 ? 18.914 12.446 7.412 1.00 82.56 105 ALA A C 1
ATOM 795 O O . ALA A 1 105 ? 18.111 11.534 7.623 1.00 82.56 105 ALA A O 1
ATOM 796 N N . GLN A 1 106 ? 19.179 13.404 8.304 1.00 83.94 106 GLN A N 1
ATOM 797 C CA . GLN A 1 106 ? 18.569 13.445 9.633 1.00 83.94 106 GLN A CA 1
ATOM 798 C C . GLN A 1 106 ? 17.041 13.537 9.562 1.00 83.94 106 GLN A C 1
ATOM 800 O O . GLN A 1 106 ? 16.360 12.903 10.362 1.00 83.94 106 GLN A O 1
ATOM 805 N N . PHE A 1 107 ? 16.527 14.340 8.632 1.00 88.31 107 PHE A N 1
ATOM 806 C CA . PHE A 1 107 ? 15.099 14.499 8.404 1.00 88.31 107 PHE A CA 1
ATOM 807 C C . PHE A 1 107 ? 14.676 13.670 7.199 1.00 88.31 107 PHE A C 1
ATOM 809 O O . PHE A 1 107 ? 15.389 13.610 6.195 1.00 88.31 107 PHE A O 1
ATOM 816 N N . ALA A 1 108 ? 13.522 13.025 7.324 1.00 91.75 108 ALA A N 1
ATOM 817 C CA . ALA A 1 108 ? 12.884 12.356 6.208 1.00 91.75 108 ALA A CA 1
ATOM 818 C C . ALA A 1 108 ? 12.314 13.392 5.226 1.00 91.75 108 ALA A C 1
ATOM 820 O O . ALA A 1 108 ? 11.815 14.438 5.639 1.00 91.75 108 ALA A O 1
ATOM 821 N N . ASN A 1 109 ? 12.361 13.076 3.934 1.00 91.75 109 ASN A N 1
ATOM 822 C CA . ASN A 1 109 ? 11.683 13.820 2.876 1.00 91.75 109 ASN A CA 1
ATOM 823 C C . ASN A 1 109 ? 10.165 13.782 3.080 1.00 91.75 109 ASN A C 1
ATOM 825 O O . ASN A 1 109 ? 9.494 14.797 2.926 1.00 91.75 109 ASN A O 1
ATOM 829 N N . TRP A 1 110 ? 9.645 12.620 3.474 1.00 95.50 110 TRP A N 1
ATOM 830 C CA . TRP A 1 110 ? 8.251 12.420 3.852 1.00 95.50 110 TRP A CA 1
ATOM 831 C C . TRP A 1 110 ? 8.117 11.290 4.877 1.00 95.50 110 TRP A C 1
ATOM 833 O O . TRP A 1 110 ? 9.006 10.444 5.018 1.00 95.50 110 TRP A O 1
ATOM 843 N N . ASP A 1 111 ? 6.989 11.293 5.585 1.00 96.00 111 ASP A N 1
ATOM 844 C CA . ASP A 1 111 ? 6.553 10.246 6.509 1.00 96.00 111 ASP A CA 1
ATOM 845 C C . ASP A 1 111 ? 5.086 9.922 6.220 1.00 96.00 111 ASP A C 1
ATOM 847 O O . ASP A 1 111 ? 4.215 10.776 6.400 1.00 96.00 111 ASP A O 1
ATOM 851 N N . ALA A 1 112 ? 4.828 8.690 5.785 1.00 96.75 112 ALA A N 1
ATOM 852 C CA . ALA A 1 112 ? 3.501 8.208 5.421 1.00 96.75 112 ALA A CA 1
ATOM 853 C C . ALA A 1 112 ? 2.486 8.333 6.568 1.00 96.75 112 ALA A C 1
ATOM 855 O O . ALA A 1 112 ? 1.325 8.649 6.329 1.00 96.75 112 ALA A O 1
ATOM 856 N N . SER A 1 113 ? 2.914 8.162 7.824 1.00 95.81 113 SER A N 1
ATOM 857 C CA . SER A 1 113 ? 2.034 8.333 8.986 1.00 95.81 113 SER A CA 1
ATOM 858 C C . SER A 1 113 ? 1.604 9.790 9.146 1.00 95.81 113 SER A C 1
ATOM 860 O O . SER A 1 113 ? 0.427 10.049 9.396 1.00 95.81 113 SER A O 1
ATOM 862 N N . CYS A 1 114 ? 2.519 10.746 8.940 1.00 96.31 114 CYS A N 1
ATOM 863 C CA . CYS A 1 114 ? 2.188 12.174 8.968 1.00 96.31 114 CYS A CA 1
ATOM 864 C C . CYS A 1 114 ? 1.278 12.582 7.801 1.00 96.31 114 CYS A C 1
ATOM 866 O O . CYS A 1 114 ? 0.438 13.457 7.987 1.00 96.31 114 CYS A O 1
ATOM 868 N N . VAL A 1 115 ? 1.434 11.968 6.623 1.00 96.75 115 VAL A N 1
ATOM 869 C CA . VAL A 1 115 ? 0.589 12.239 5.446 1.00 96.75 115 VAL A CA 1
ATOM 870 C C . VAL A 1 115 ? -0.819 11.664 5.634 1.00 96.75 115 VAL A C 1
ATOM 872 O O . VAL A 1 115 ? -1.797 12.400 5.533 1.00 96.75 115 VAL A O 1
ATOM 875 N N . LEU A 1 116 ? -0.936 10.384 5.999 1.00 96.88 116 LEU A N 1
ATOM 876 C CA . LEU A 1 116 ? -2.230 9.722 6.200 1.00 96.88 116 LEU A CA 1
ATOM 877 C C . LEU A 1 116 ? -2.999 10.276 7.406 1.00 96.88 116 LEU A C 1
ATOM 879 O O . LEU A 1 116 ? -4.211 10.444 7.351 1.00 96.88 116 LEU A O 1
ATOM 883 N N . THR A 1 117 ? -2.308 10.568 8.509 1.00 96.06 117 THR A N 1
ATOM 884 C CA . THR A 1 117 ? -2.958 11.033 9.751 1.00 96.06 117 THR A CA 1
ATOM 885 C C . THR A 1 117 ? -3.167 12.545 9.771 1.00 96.06 117 THR A C 1
ATOM 887 O O . THR A 1 117 ? -4.038 13.043 10.486 1.00 96.06 117 THR A O 1
ATOM 890 N N . GLY A 1 118 ? -2.354 13.284 9.017 1.00 95.44 118 GLY A N 1
ATOM 891 C CA . GLY A 1 118 ? -2.219 14.725 9.148 1.00 95.44 118 GLY A CA 1
ATOM 892 C C . GLY A 1 118 ? -1.436 15.139 10.398 1.00 95.44 118 GLY A C 1
ATOM 893 O O . GLY A 1 118 ? -1.167 14.361 11.317 1.00 95.44 118 GLY A O 1
ATOM 894 N N . VAL A 1 119 ? -1.071 16.417 10.440 1.00 95.00 119 VAL A N 1
ATOM 895 C CA . VAL A 1 119 ? -0.420 17.065 11.582 1.00 95.00 119 VAL A CA 1
ATOM 896 C C . VAL A 1 119 ? -1.210 18.325 11.918 1.00 95.00 119 VAL A C 1
ATOM 898 O O . VAL A 1 119 ? -1.381 19.177 11.049 1.00 95.00 119 VAL A O 1
ATOM 901 N N . PRO A 1 120 ? -1.710 18.483 13.155 1.00 92.12 120 PRO A N 1
ATOM 902 C CA . PRO A 1 120 ? -2.500 19.649 13.519 1.00 92.12 120 PRO A CA 1
ATOM 903 C C . PRO A 1 120 ? -1.641 20.914 13.637 1.00 92.12 120 PRO A C 1
ATOM 905 O O . PRO A 1 120 ? -0.437 20.871 13.904 1.00 92.12 120 PRO A O 1
ATOM 908 N N . SER A 1 121 ? -2.291 22.073 13.508 1.00 93.44 121 SER A N 1
ATOM 909 C CA . SER A 1 121 ? -1.642 23.374 13.694 1.00 93.44 121 SER A CA 1
ATOM 910 C C . SER A 1 121 ? -0.944 23.472 15.058 1.00 93.44 121 SER A C 1
ATOM 912 O O . SER A 1 121 ? -1.487 23.063 16.085 1.00 93.44 121 SER A O 1
ATOM 914 N N . GLY A 1 122 ? 0.275 24.015 15.069 1.00 91.88 122 GLY A N 1
ATOM 915 C CA . GLY A 1 122 ? 1.109 24.126 16.271 1.00 91.88 122 GLY A CA 1
ATOM 916 C C . GLY A 1 122 ? 1.873 22.851 16.651 1.00 91.88 122 GLY A C 1
ATOM 917 O O . GLY A 1 122 ? 2.603 22.874 17.640 1.00 91.88 122 GLY A O 1
ATOM 918 N N . SER A 1 123 ? 1.741 21.773 15.873 1.00 93.88 123 SER A N 1
ATOM 919 C CA . SER A 1 123 ? 2.544 20.551 16.007 1.00 93.88 123 SER A CA 1
ATOM 920 C C . SER A 1 123 ? 3.594 20.437 14.897 1.00 93.88 123 SER A C 1
ATOM 922 O O . SER A 1 123 ? 3.636 21.246 13.966 1.00 93.88 123 SER A O 1
ATOM 924 N N . THR A 1 124 ? 4.463 19.434 15.017 1.00 93.62 124 THR A N 1
ATOM 925 C CA . THR A 1 124 ? 5.539 19.148 14.063 1.00 93.62 124 THR A CA 1
ATOM 926 C C . THR A 1 124 ? 5.537 17.662 13.740 1.00 93.62 124 THR A C 1
ATOM 928 O O . THR A 1 124 ? 5.488 16.846 14.663 1.00 93.62 124 THR A O 1
ATOM 931 N N . CYS A 1 125 ? 5.641 17.303 12.458 1.00 94.12 125 CYS A N 1
ATOM 932 C CA . CYS A 1 125 ? 5.897 15.919 12.072 1.00 94.12 125 CYS A CA 1
ATOM 933 C C . CYS A 1 125 ? 7.291 15.513 12.595 1.00 94.12 125 CYS A C 1
ATOM 935 O O . CYS A 1 125 ? 8.294 16.119 12.206 1.00 94.12 125 CYS A O 1
ATOM 937 N N . PRO A 1 126 ? 7.396 14.524 13.496 1.00 87.31 126 PRO A N 1
ATOM 938 C CA . PRO A 1 126 ? 8.625 14.265 14.253 1.00 87.31 126 PRO A CA 1
ATOM 939 C C . PRO A 1 126 ? 9.807 13.785 13.396 1.00 87.31 126 PRO A C 1
ATOM 941 O O . PRO A 1 126 ? 10.957 13.960 13.790 1.00 87.31 126 PRO A O 1
ATOM 944 N N . THR A 1 127 ? 9.535 13.172 12.248 1.00 89.88 127 THR A N 1
ATOM 945 C CA . THR A 1 127 ? 10.519 12.540 11.351 1.00 89.88 127 THR A CA 1
ATOM 946 C C . THR A 1 127 ? 10.974 13.473 10.232 1.00 89.88 127 THR A C 1
ATOM 948 O O . THR A 1 127 ? 12.160 13.495 9.903 1.00 89.88 127 THR A O 1
ATOM 951 N N . THR A 1 128 ? 10.070 14.281 9.674 1.00 92.25 128 THR A N 1
ATOM 952 C CA . THR A 1 128 ? 10.408 15.282 8.646 1.00 92.25 128 THR A CA 1
ATOM 953 C C . THR A 1 128 ? 10.848 16.616 9.252 1.00 92.25 128 THR A C 1
ATOM 955 O O . THR A 1 128 ? 11.508 17.415 8.596 1.00 92.25 128 THR A O 1
ATOM 958 N N . GLY A 1 129 ? 10.491 16.886 10.513 1.00 91.88 129 GLY A N 1
ATOM 959 C CA . GLY A 1 129 ? 10.726 18.178 11.159 1.00 91.88 129 GLY A CA 1
ATOM 960 C C . GLY A 1 129 ? 9.826 19.304 10.632 1.00 91.88 129 GLY A C 1
ATOM 961 O O . GLY A 1 129 ? 9.990 20.453 11.046 1.00 91.88 129 GLY A O 1
ATOM 962 N N . GLN A 1 130 ? 8.870 18.998 9.748 1.00 91.44 130 GLN A N 1
ATOM 963 C CA . GLN A 1 130 ? 7.929 19.974 9.209 1.00 91.44 130 GLN A CA 1
ATOM 964 C C . GLN A 1 130 ? 6.963 20.435 10.301 1.00 91.44 130 GLN A C 1
ATOM 966 O O . GLN A 1 130 ? 6.191 19.642 10.842 1.00 91.44 130 GLN A O 1
ATOM 971 N N . ALA A 1 131 ? 7.022 21.725 10.629 1.00 90.00 131 ALA A N 1
ATOM 972 C CA . ALA A 1 131 ? 6.116 22.366 11.572 1.00 90.00 131 ALA A CA 1
ATOM 973 C C . ALA A 1 131 ? 4.868 22.905 10.863 1.00 90.00 131 ALA A C 1
ATOM 975 O O . ALA A 1 131 ? 4.946 23.381 9.728 1.00 90.00 131 ALA A O 1
ATOM 976 N N . GLY A 1 132 ? 3.745 22.918 11.578 1.00 87.75 132 GLY A N 1
ATOM 977 C CA . GLY A 1 132 ? 2.479 23.449 11.084 1.00 87.75 132 GLY A CA 1
ATOM 978 C C . GLY A 1 132 ? 1.562 22.375 10.510 1.00 87.75 132 GLY A C 1
ATOM 979 O O . GLY A 1 132 ? 1.835 21.181 10.612 1.00 87.75 132 GLY A O 1
ATOM 980 N N . THR A 1 133 ? 0.438 22.825 9.954 1.00 90.94 133 THR A N 1
ATOM 981 C CA . THR A 1 133 ? -0.617 21.924 9.497 1.00 90.94 133 THR A CA 1
ATOM 982 C C . THR A 1 133 ? -0.166 21.110 8.287 1.00 90.94 133 THR A C 1
ATOM 984 O O . THR A 1 133 ? 0.274 21.677 7.287 1.00 90.94 133 THR A O 1
ATOM 987 N N . ILE A 1 134 ? -0.316 19.793 8.386 1.00 94.00 134 ILE A N 1
ATOM 988 C CA . ILE A 1 134 ? -0.352 18.869 7.251 1.00 94.00 134 ILE A CA 1
ATOM 989 C C . ILE A 1 134 ? -1.775 18.331 7.233 1.00 94.00 134 ILE A C 1
ATOM 991 O O . ILE A 1 134 ? -2.216 17.749 8.225 1.00 94.00 134 ILE A O 1
ATOM 995 N N . ASP A 1 135 ? -2.504 18.574 6.151 1.00 94.31 135 ASP A N 1
ATOM 996 C CA . ASP A 1 135 ? -3.848 18.024 6.019 1.00 94.31 135 ASP A CA 1
ATOM 997 C C . ASP A 1 135 ? -3.749 16.503 5.890 1.00 94.31 135 ASP A C 1
ATOM 999 O O . ASP A 1 135 ? -2.887 15.990 5.175 1.00 94.31 135 ASP A O 1
ATOM 1003 N N . ALA A 1 136 ? -4.609 15.793 6.618 1.00 95.50 136 ALA A N 1
ATOM 1004 C CA . ALA A 1 136 ? -4.706 14.347 6.505 1.00 95.50 136 ALA A CA 1
ATOM 1005 C C . ALA A 1 136 ? -5.190 13.974 5.103 1.00 95.50 136 ALA A C 1
ATOM 1007 O O . ALA A 1 136 ? -6.110 14.604 4.568 1.00 95.50 136 ALA A O 1
ATOM 1008 N N . GLU A 1 137 ? -4.602 12.933 4.529 1.00 96.25 137 GLU A N 1
ATOM 1009 C CA . GLU A 1 137 ? -5.125 12.350 3.305 1.00 96.25 137 GLU A CA 1
ATOM 1010 C C . GLU A 1 137 ? -6.540 11.805 3.552 1.00 96.25 137 GLU A C 1
ATOM 1012 O O . GLU A 1 137 ? -6.769 10.983 4.439 1.00 96.25 137 GLU A O 1
ATOM 1017 N N . SER A 1 138 ? -7.520 12.309 2.799 1.00 94.12 138 SER A N 1
ATOM 1018 C CA . SER A 1 138 ? -8.921 11.951 3.019 1.00 94.12 138 SER A CA 1
ATOM 1019 C C . SER A 1 138 ? -9.176 10.497 2.612 1.00 94.12 138 SER A C 1
ATOM 1021 O O . SER A 1 138 ? -8.739 10.098 1.533 1.00 94.12 138 SER A O 1
ATOM 1023 N N . PRO A 1 139 ? -9.995 9.736 3.362 1.00 92.44 139 PRO A N 1
ATOM 1024 C CA . PRO A 1 139 ? -10.486 8.427 2.922 1.00 92.44 139 PRO A CA 1
ATOM 1025 C C . PRO A 1 139 ? -11.071 8.427 1.499 1.00 92.44 139 PRO A C 1
ATOM 1027 O O . PRO A 1 139 ? -10.946 7.449 0.771 1.00 92.44 139 PRO A O 1
ATOM 1030 N N . SER A 1 140 ? -11.670 9.545 1.074 1.00 91.31 140 SER A N 1
ATOM 1031 C CA . SER A 1 140 ? -12.268 9.707 -0.260 1.00 91.31 140 SER A CA 1
ATOM 1032 C C . SER A 1 140 ? -11.268 9.976 -1.394 1.00 91.31 140 SER A C 1
ATOM 1034 O O . SER A 1 140 ? -11.632 9.869 -2.562 1.00 91.31 140 SER A O 1
ATOM 1036 N N . SER A 1 141 ? -10.024 10.357 -1.079 1.00 92.31 141 SER A N 1
ATOM 1037 C CA . SER A 1 141 ? -8.962 10.569 -2.076 1.00 92.31 141 SER A CA 1
ATOM 1038 C C . SER A 1 141 ? -8.053 9.355 -2.260 1.00 92.31 141 SER A C 1
ATOM 1040 O O . SER A 1 141 ? -7.259 9.339 -3.198 1.00 92.31 141 SER A O 1
ATOM 1042 N N . ARG A 1 142 ? -8.167 8.356 -1.378 1.00 95.31 142 ARG A N 1
ATOM 1043 C CA . ARG A 1 142 ? -7.353 7.139 -1.382 1.00 95.31 142 ARG A CA 1
ATOM 1044 C C . ARG A 1 142 ? -7.929 6.119 -2.360 1.00 95.31 142 ARG A C 1
ATOM 1046 O O . ARG A 1 142 ? -9.142 5.973 -2.483 1.00 95.31 142 ARG A O 1
ATOM 1053 N N . VAL A 1 143 ? -7.056 5.372 -3.031 1.00 98.38 143 VAL A N 1
ATOM 1054 C CA . VAL A 1 143 ? -7.456 4.229 -3.863 1.00 98.38 143 VAL A CA 1
ATOM 1055 C C . VAL A 1 143 ? -7.372 2.970 -3.013 1.00 98.38 143 VAL A C 1
ATOM 1057 O O . VAL A 1 143 ? -6.304 2.370 -2.903 1.00 98.38 143 VAL A O 1
ATOM 1060 N N . MET A 1 144 ? -8.490 2.582 -2.402 1.00 98.69 144 MET A N 1
ATOM 1061 C CA . MET A 1 144 ? -8.552 1.434 -1.498 1.00 98.69 144 MET A CA 1
ATOM 1062 C C . MET A 1 144 ? -9.329 0.295 -2.150 1.00 98.69 144 MET A C 1
ATOM 1064 O O . MET A 1 144 ? -10.464 0.471 -2.587 1.00 98.69 144 MET A O 1
ATOM 1068 N N . LEU A 1 145 ? -8.707 -0.875 -2.248 1.00 98.81 145 LEU A N 1
ATOM 1069 C CA . LEU A 1 145 ? -9.218 -2.022 -2.990 1.00 98.81 145 LEU A CA 1
ATOM 1070 C C . LEU A 1 145 ? -9.320 -3.261 -2.096 1.00 98.81 145 LEU A C 1
ATOM 1072 O O . LEU A 1 145 ? -8.594 -3.402 -1.114 1.00 98.81 145 LEU A O 1
ATOM 1076 N N . THR A 1 146 ? -10.188 -4.188 -2.482 1.00 98.62 146 THR A N 1
ATOM 1077 C CA . THR A 1 146 ? -10.266 -5.533 -1.903 1.00 98.62 146 THR A CA 1
ATOM 1078 C C . THR A 1 146 ? -10.714 -6.547 -2.956 1.00 98.62 146 THR A C 1
ATOM 1080 O O . THR A 1 146 ? -10.812 -6.226 -4.146 1.00 98.62 146 THR A O 1
ATOM 1083 N N . TRP A 1 147 ? -10.967 -7.782 -2.539 1.00 97.44 147 TRP A N 1
ATOM 1084 C CA . TRP A 1 147 ? -11.358 -8.889 -3.394 1.00 97.44 147 TRP A CA 1
ATOM 1085 C C . TRP A 1 147 ? -12.766 -9.383 -3.066 1.00 97.44 147 TRP A C 1
ATOM 1087 O O . TRP A 1 147 ? -13.108 -9.630 -1.919 1.00 97.44 147 TRP A O 1
ATOM 1097 N N . SER A 1 148 ? -13.578 -9.558 -4.109 1.00 95.00 148 SER A N 1
ATOM 1098 C CA . SER A 1 148 ? -14.978 -10.015 -4.014 1.00 95.00 148 SER A CA 1
ATOM 1099 C C . SER A 1 148 ? -15.148 -11.542 -4.014 1.00 95.00 148 SER A C 1
ATOM 1101 O O . SER A 1 148 ? -16.247 -12.056 -4.224 1.00 95.00 148 SER A O 1
ATOM 1103 N N . GLY A 1 149 ? -14.045 -12.290 -3.965 1.00 91.81 149 GLY A N 1
ATOM 1104 C CA . GLY A 1 149 ? -14.005 -13.724 -4.265 1.00 91.81 149 GLY A CA 1
ATOM 1105 C C . GLY A 1 149 ? -13.844 -14.057 -5.757 1.00 91.81 149 GLY A C 1
ATOM 1106 O O . GLY A 1 149 ? -13.562 -15.207 -6.091 1.00 91.81 149 GLY A O 1
ATOM 1107 N N . SER A 1 150 ? -13.991 -13.083 -6.665 1.00 92.38 150 SER A N 1
ATOM 1108 C CA . SER A 1 150 ? -13.873 -13.318 -8.120 1.00 92.38 150 SER A CA 1
ATOM 1109 C C . SER A 1 150 ? -13.156 -12.228 -8.921 1.00 92.38 150 SER A C 1
ATOM 1111 O O . SER A 1 150 ? -12.638 -12.513 -10.000 1.00 92.38 150 SER A O 1
ATOM 1113 N N . ALA A 1 151 ? -13.129 -10.997 -8.416 1.00 96.38 151 ALA A N 1
ATOM 1114 C CA . ALA A 1 151 ? -12.450 -9.862 -9.031 1.00 96.38 151 ALA A CA 1
ATOM 1115 C C . ALA A 1 151 ? -12.091 -8.809 -7.975 1.00 96.38 151 ALA A C 1
ATOM 1117 O O . ALA A 1 151 ? -12.735 -8.734 -6.919 1.00 96.38 151 ALA A O 1
ATOM 1118 N N . GLY A 1 152 ? -11.113 -7.959 -8.299 1.00 98.19 152 GLY A N 1
ATOM 1119 C CA . GLY A 1 152 ? -10.827 -6.748 -7.538 1.00 98.19 152 GLY A CA 1
ATOM 1120 C C . GLY A 1 152 ? -12.010 -5.790 -7.549 1.00 98.19 152 GLY A C 1
ATOM 1121 O O . GLY A 1 152 ? -12.585 -5.525 -8.608 1.00 98.19 152 GLY A O 1
ATOM 1122 N N . ILE A 1 153 ? -12.347 -5.253 -6.381 1.00 98.50 153 ILE A N 1
ATOM 1123 C CA . ILE A 1 153 ? -13.422 -4.280 -6.181 1.00 98.50 153 ILE A CA 1
ATOM 1124 C C . ILE A 1 153 ? -12.932 -3.100 -5.327 1.00 98.50 153 ILE A C 1
ATOM 1126 O O . ILE A 1 153 ? -11.961 -3.246 -4.582 1.00 98.50 153 ILE A O 1
ATOM 1130 N N . PRO A 1 154 ? -13.588 -1.929 -5.412 1.00 98.56 154 PRO A N 1
ATOM 1131 C CA . PRO A 1 154 ? -13.395 -0.860 -4.436 1.00 98.56 154 PRO A CA 1
ATOM 1132 C C . PRO A 1 154 ? -13.670 -1.354 -3.013 1.00 98.56 154 PRO A C 1
ATOM 1134 O O . PRO A 1 154 ? -14.652 -2.066 -2.790 1.00 98.56 154 PRO A O 1
ATOM 1137 N N . PHE A 1 155 ? -12.853 -0.935 -2.048 1.00 98.44 155 PHE A N 1
ATOM 1138 C CA . PHE A 1 155 ? -13.091 -1.149 -0.618 1.00 98.44 155 PHE A CA 1
ATOM 1139 C C . PHE A 1 155 ? -14.112 -0.126 -0.095 1.00 98.44 155 PHE A C 1
ATOM 1141 O O . PHE A 1 155 ? -13.847 0.658 0.809 1.00 98.44 155 PHE A O 1
ATOM 1148 N N . GLU A 1 156 ? -15.279 -0.094 -0.731 1.00 97.50 156 GLU A N 1
ATOM 1149 C CA . GLU A 1 156 ? -16.386 0.821 -0.456 1.00 97.50 156 GLU A CA 1
ATOM 1150 C C . GLU A 1 156 ? -17.625 0.013 -0.093 1.00 97.50 156 GLU A C 1
ATOM 1152 O O . GLU A 1 156 ? -17.913 -1.001 -0.736 1.00 97.50 156 GLU A O 1
ATOM 1157 N N . TRP A 1 157 ? -18.407 0.470 0.888 1.00 96.50 157 TRP A N 1
ATOM 1158 C CA . TRP A 1 157 ? -19.541 -0.308 1.405 1.00 96.50 157 TRP A CA 1
ATOM 1159 C C . TRP A 1 157 ? -20.527 -0.739 0.309 1.00 96.50 157 TRP A C 1
ATOM 1161 O O . TRP A 1 157 ? -20.985 -1.882 0.289 1.00 96.50 157 TRP A O 1
ATOM 1171 N N . SER A 1 158 ? -20.820 0.147 -0.650 1.00 96.56 158 SER A N 1
ATOM 1172 C CA . SER A 1 158 ? -21.719 -0.145 -1.776 1.00 96.56 158 SER A CA 1
ATOM 1173 C C . SER A 1 158 ? -21.160 -1.133 -2.802 1.00 96.56 158 SER A C 1
ATOM 1175 O O . SER A 1 158 ? -21.918 -1.631 -3.635 1.00 96.56 158 SER A O 1
ATOM 1177 N N . ASN A 1 159 ? -19.850 -1.377 -2.783 1.00 97.56 159 ASN A N 1
ATOM 1178 C CA . ASN A 1 159 ? -19.137 -2.225 -3.733 1.00 97.56 159 ASN A CA 1
ATOM 1179 C C . ASN A 1 159 ? -18.792 -3.600 -3.156 1.00 97.56 159 ASN A C 1
ATOM 1181 O O . ASN A 1 159 ? -18.579 -4.533 -3.932 1.00 97.56 159 ASN A O 1
ATOM 1185 N N . LEU A 1 160 ? -18.781 -3.731 -1.828 1.00 97.44 160 LEU A N 1
ATOM 1186 C CA . LEU A 1 160 ? -18.675 -5.011 -1.139 1.00 97.44 160 LEU A CA 1
ATOM 1187 C C . LEU A 1 160 ? -19.860 -5.926 -1.471 1.00 97.44 160 LEU A C 1
ATOM 1189 O O . LEU A 1 160 ? -21.000 -5.472 -1.616 1.00 97.44 160 LEU A O 1
ATOM 1193 N N . THR A 1 161 ? -19.610 -7.234 -1.563 1.00 95.88 161 THR A N 1
ATOM 1194 C CA . THR A 1 161 ? -20.696 -8.211 -1.671 1.00 95.88 161 THR A CA 1
ATOM 1195 C C . THR A 1 161 ? -21.333 -8.442 -0.300 1.00 95.88 161 THR A C 1
ATOM 1197 O O . THR A 1 161 ? -20.841 -7.991 0.735 1.00 95.88 161 THR A O 1
ATOM 1200 N N . ALA A 1 162 ? -22.438 -9.190 -0.269 1.00 94.06 162 ALA A N 1
ATOM 1201 C CA . ALA A 1 162 ? -23.068 -9.574 0.992 1.00 94.06 162 ALA A CA 1
ATOM 1202 C C . ALA A 1 162 ? -22.117 -10.367 1.910 1.00 94.06 162 ALA A C 1
ATOM 1204 O O . ALA A 1 162 ? -22.278 -10.314 3.125 1.00 94.06 162 ALA A O 1
ATOM 1205 N N . THR A 1 163 ? -21.142 -11.095 1.356 1.00 91.69 163 THR A N 1
ATOM 1206 C CA . THR A 1 163 ? -20.158 -11.842 2.149 1.00 91.69 163 THR A CA 1
ATOM 1207 C C . THR A 1 163 ? -19.256 -10.886 2.925 1.00 91.69 163 THR A C 1
ATOM 1209 O O . THR A 1 163 ? -19.224 -10.960 4.152 1.00 91.69 163 THR A O 1
ATOM 1212 N N . GLU A 1 164 ? -18.609 -9.939 2.239 1.00 94.62 164 GLU A N 1
ATOM 1213 C CA . GLU A 1 164 ? -17.713 -8.973 2.883 1.00 94.62 164 GLU A CA 1
ATOM 1214 C C . GLU A 1 164 ? -18.478 -8.034 3.834 1.00 94.62 164 GLU A C 1
ATOM 1216 O O . GLU A 1 164 ? -18.018 -7.766 4.942 1.00 94.62 164 GLU A O 1
ATOM 1221 N N . GLN A 1 165 ? -19.689 -7.594 3.465 1.00 94.75 165 GLN A N 1
ATOM 1222 C CA . GLN A 1 165 ? -20.530 -6.780 4.357 1.00 94.75 165 GLN A CA 1
ATOM 1223 C C . GLN A 1 165 ? -20.880 -7.520 5.654 1.00 94.75 165 GLN A C 1
ATOM 1225 O O . GLN A 1 165 ? -20.825 -6.930 6.730 1.00 94.75 165 GLN A O 1
ATOM 1230 N N . ASN A 1 166 ? -21.225 -8.810 5.574 1.00 91.50 166 ASN A N 1
ATOM 1231 C CA . ASN A 1 166 ? -21.554 -9.600 6.760 1.00 91.50 166 ASN A CA 1
ATOM 1232 C C . ASN A 1 166 ? -20.339 -9.811 7.673 1.00 91.50 166 ASN A C 1
ATOM 1234 O O . ASN A 1 166 ? -20.521 -9.861 8.888 1.00 91.50 166 ASN A O 1
ATOM 1238 N N . ALA A 1 167 ? -19.128 -9.923 7.116 1.00 91.69 167 ALA A N 1
ATOM 1239 C CA . ALA A 1 167 ? -17.899 -10.045 7.902 1.00 91.69 167 ALA A CA 1
ATOM 1240 C C . ALA A 1 167 ? -17.619 -8.790 8.746 1.00 91.69 167 ALA A C 1
ATOM 1242 O O . ALA A 1 167 ? -17.234 -8.892 9.908 1.00 91.69 167 ALA A O 1
ATOM 1243 N N . LEU A 1 168 ? -17.899 -7.603 8.205 1.00 92.94 168 LEU A N 1
ATOM 1244 C CA . LEU A 1 168 ? -17.735 -6.334 8.923 1.00 92.94 168 LEU A CA 1
ATOM 1245 C C . LEU A 1 168 ? -18.906 -6.007 9.870 1.00 92.94 168 LEU A C 1
ATOM 1247 O O . LEU A 1 168 ? -18.800 -5.103 10.691 1.00 92.94 168 LEU A O 1
ATOM 1251 N N . ASP A 1 169 ? -20.020 -6.736 9.787 1.00 88.38 169 ASP A N 1
ATOM 1252 C CA . ASP A 1 169 ? -21.248 -6.484 10.560 1.00 88.38 169 ASP A CA 1
ATOM 1253 C C . ASP A 1 169 ? -21.523 -7.580 11.615 1.00 88.38 169 ASP A C 1
ATOM 1255 O O . ASP A 1 169 ? -22.647 -7.739 12.106 1.00 88.38 169 ASP A O 1
ATOM 1259 N N . LEU A 1 170 ? -20.498 -8.367 11.978 1.00 72.81 170 LEU A N 1
ATOM 1260 C CA . LEU A 1 170 ? -20.612 -9.514 12.892 1.00 72.81 170 LEU A CA 1
ATOM 1261 C C . LEU A 1 170 ? -21.121 -9.148 14.298 1.00 72.81 170 LEU A C 1
ATOM 1263 O O . LEU A 1 170 ? -21.672 -10.027 14.975 1.00 72.81 170 LEU A O 1
ATOM 1267 N N . GLU A 1 171 ? -21.046 -7.880 14.726 1.00 62.22 171 GLU A N 1
ATOM 1268 C CA . GLU A 1 171 ? -21.672 -7.394 15.970 1.00 62.22 171 GLU A CA 1
ATOM 1269 C C . GLU A 1 171 ? -23.171 -7.758 16.043 1.00 62.22 171 GLU A C 1
ATOM 1271 O O . GLU A 1 171 ? -23.650 -8.159 17.109 1.00 62.22 171 GLU A O 1
ATOM 1276 N N . LYS A 1 172 ? -23.892 -7.780 14.903 1.00 52.81 172 LYS A N 1
ATOM 1277 C CA . LYS A 1 172 ? -25.306 -8.211 14.836 1.00 52.81 172 LYS A CA 1
ATOM 1278 C C . LYS A 1 1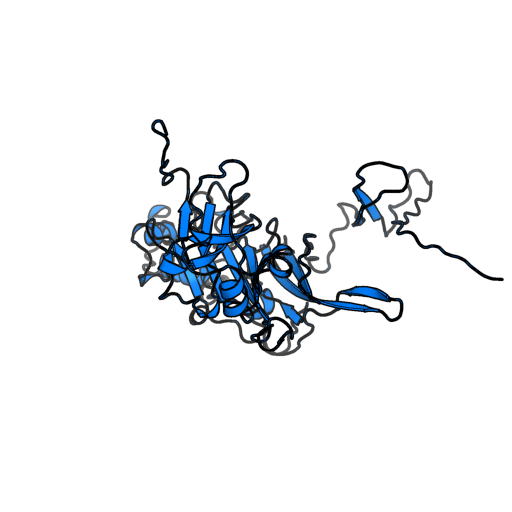72 ? -25.556 -9.621 15.371 1.00 52.81 172 LYS A C 1
ATOM 1280 O O . LYS A 1 172 ? -26.695 -9.947 15.708 1.00 52.81 172 LYS A O 1
ATOM 1285 N N . THR A 1 173 ? -24.536 -10.476 15.415 1.00 49.75 173 THR A N 1
ATOM 1286 C CA . THR A 1 173 ? -24.697 -11.908 15.705 1.00 49.75 173 THR A CA 1
ATOM 1287 C C . THR A 1 173 ? -24.275 -12.316 17.117 1.00 49.75 173 THR A C 1
ATOM 1289 O O . THR A 1 173 ? -24.813 -13.296 17.635 1.00 49.75 173 THR A O 1
ATOM 1292 N N . ALA A 1 174 ? -23.370 -11.575 17.770 1.00 50.41 174 ALA A N 1
ATOM 1293 C CA . ALA A 1 174 ? -22.751 -11.997 19.036 1.00 50.41 174 ALA A CA 1
ATOM 1294 C C . ALA A 1 174 ? -23.411 -11.420 20.303 1.00 50.41 174 ALA A C 1
ATOM 1296 O O . ALA A 1 174 ? -23.476 -12.100 21.327 1.00 50.41 174 ALA A O 1
ATOM 1297 N N . SER A 1 175 ? -23.953 -10.203 20.241 1.00 44.94 175 SER A N 1
ATOM 1298 C CA . SER A 1 175 ? -24.705 -9.586 21.338 1.00 44.94 175 SER A CA 1
ATOM 1299 C C . SER A 1 175 ? -26.066 -9.200 20.801 1.00 44.94 175 SER A C 1
ATOM 1301 O O . SER A 1 175 ? -26.168 -8.277 20.008 1.00 44.94 175 SER A O 1
ATOM 1303 N N . GLY A 1 176 ? -27.122 -9.898 21.219 1.00 47.16 176 GLY A N 1
ATOM 1304 C CA . GLY A 1 176 ? -28.489 -9.734 20.711 1.00 47.16 176 GLY A CA 1
ATOM 1305 C C . GLY A 1 176 ? -29.148 -8.353 20.869 1.00 47.16 176 GLY A C 1
ATOM 1306 O O . GLY A 1 176 ? -30.371 -8.294 20.858 1.00 47.16 176 GLY A O 1
ATOM 1307 N N . THR A 1 177 ? -28.405 -7.257 21.014 1.00 49.19 177 THR A N 1
ATOM 1308 C CA . THR A 1 177 ? -28.902 -5.880 20.983 1.00 49.19 177 THR A CA 1
ATOM 1309 C C . THR A 1 177 ? -27.755 -4.880 20.808 1.00 49.19 177 THR A C 1
ATOM 1311 O O . THR A 1 177 ? -27.199 -4.422 21.802 1.00 49.19 177 THR A O 1
ATOM 1314 N N . THR A 1 178 ? -27.526 -4.440 19.574 1.00 47.97 178 THR A N 1
ATOM 1315 C CA . THR A 1 178 ? -27.345 -3.026 19.203 1.00 47.97 178 THR A CA 1
ATOM 1316 C C . THR A 1 178 ? -27.942 -2.869 17.803 1.00 47.97 178 THR A C 1
ATOM 1318 O O . THR A 1 178 ? -27.449 -3.395 16.814 1.00 47.97 178 THR A O 1
ATOM 1321 N N . ASN A 1 179 ? -29.082 -2.180 17.706 1.00 51.03 179 ASN A N 1
ATOM 1322 C CA . ASN A 1 179 ? -29.734 -1.831 16.438 1.00 51.03 179 ASN A CA 1
ATOM 1323 C C . ASN A 1 179 ? -28.936 -0.734 15.704 1.00 51.03 179 ASN A C 1
ATOM 1325 O O . ASN A 1 179 ? -29.528 0.251 15.264 1.00 51.03 179 ASN A O 1
ATOM 1329 N N . ASN A 1 180 ? -27.604 -0.839 15.629 1.00 62.34 180 ASN A N 1
ATOM 1330 C CA . ASN A 1 180 ? -26.832 0.062 14.791 1.00 62.34 180 ASN A CA 1
ATOM 1331 C C . ASN A 1 180 ? -26.824 -0.501 13.370 1.00 62.34 180 ASN A C 1
ATOM 1333 O O . ASN A 1 180 ? -26.002 -1.335 13.009 1.00 62.34 180 ASN A O 1
ATOM 1337 N N . THR A 1 181 ? -27.780 -0.058 12.557 1.00 69.19 181 THR A N 1
ATOM 1338 C CA . THR A 1 181 ? -27.880 -0.484 11.158 1.00 69.19 181 THR A CA 1
ATOM 1339 C C . THR A 1 181 ? -26.693 -0.037 10.304 1.00 69.19 181 THR A C 1
ATOM 1341 O O . THR A 1 181 ? -26.600 -0.497 9.171 1.00 69.19 181 THR A O 1
ATOM 1344 N N . THR A 1 182 ? -25.830 0.850 10.815 1.00 87.19 182 THR A N 1
ATOM 1345 C CA . THR A 1 182 ? -24.660 1.378 10.104 1.00 87.19 182 THR A CA 1
ATOM 1346 C C . THR A 1 182 ? -23.329 0.864 10.640 1.00 87.19 182 THR A C 1
ATOM 1348 O O . THR A 1 182 ? -22.318 1.256 10.079 1.00 87.19 182 THR A O 1
ATOM 1351 N N . PHE A 1 183 ? -23.285 -0.033 11.641 1.00 90.00 183 PHE A N 1
ATOM 1352 C CA . PHE A 1 183 ? -22.018 -0.453 12.266 1.00 90.00 183 PHE A CA 1
ATOM 1353 C C . PHE A 1 183 ? -20.969 -0.916 11.249 1.00 90.00 183 PHE A C 1
ATOM 1355 O O . PHE A 1 183 ? -19.875 -0.362 11.223 1.00 90.00 183 PHE A O 1
ATOM 1362 N N . GLY A 1 184 ? -21.303 -1.877 10.380 1.00 92.81 184 GLY A N 1
ATOM 1363 C CA . GLY A 1 184 ? -20.352 -2.360 9.375 1.00 92.81 184 GLY A CA 1
ATOM 1364 C C . GLY A 1 184 ? -19.882 -1.266 8.407 1.00 92.81 184 GLY A C 1
ATOM 1365 O O . GLY A 1 184 ? -18.716 -1.248 8.021 1.00 92.81 184 GLY A O 1
ATOM 1366 N N . GLN A 1 185 ? -20.755 -0.312 8.065 1.00 95.25 185 GLN A N 1
ATOM 1367 C CA . GLN A 1 185 ? -20.384 0.841 7.243 1.00 95.25 185 GLN A CA 1
ATOM 1368 C C . GLN A 1 185 ? -19.450 1.787 8.010 1.00 95.25 185 GLN A C 1
ATOM 1370 O O . GLN A 1 185 ? -18.420 2.182 7.480 1.00 95.25 185 GLN A O 1
ATOM 1375 N N . ASP A 1 186 ? -19.772 2.107 9.264 1.00 95.44 186 ASP A N 1
ATOM 1376 C CA . ASP A 1 186 ? -18.941 2.934 10.142 1.00 95.44 186 ASP A CA 1
ATOM 1377 C C . ASP A 1 186 ? -17.557 2.296 10.361 1.00 95.44 186 ASP A C 1
ATOM 1379 O O . ASP A 1 186 ? -16.546 2.999 10.399 1.00 95.44 186 ASP A O 1
ATOM 1383 N N . LEU A 1 187 ? -17.501 0.965 10.472 1.00 96.00 187 LEU A N 1
ATOM 1384 C CA . LEU A 1 187 ? -16.266 0.198 10.600 1.00 96.00 187 LEU A CA 1
ATOM 1385 C C . LEU A 1 187 ? -15.448 0.225 9.307 1.00 96.00 187 LEU A C 1
ATOM 1387 O O . LEU A 1 187 ? -14.232 0.399 9.358 1.00 96.00 187 LEU A O 1
ATOM 1391 N N . LEU A 1 188 ? -16.093 0.080 8.150 1.00 97.44 188 LEU A N 1
ATOM 1392 C CA . LEU A 1 188 ? -15.416 0.215 6.865 1.00 97.44 188 LEU A CA 1
ATOM 1393 C C . LEU A 1 188 ? -14.797 1.609 6.722 1.00 97.44 188 LEU A C 1
ATOM 1395 O O . LEU A 1 188 ? -13.616 1.708 6.402 1.00 97.44 188 LEU A O 1
ATOM 1399 N N . GLU A 1 189 ? -15.539 2.675 7.035 1.00 97.56 189 GLU A N 1
ATOM 1400 C CA . GLU A 1 189 ? -14.997 4.040 7.015 1.00 97.56 189 GLU A CA 1
ATOM 1401 C C . GLU A 1 189 ? -13.831 4.199 7.999 1.00 97.56 189 GLU A C 1
ATOM 1403 O O . GLU A 1 189 ? -12.804 4.796 7.669 1.00 97.56 189 GLU A O 1
ATOM 1408 N N . TYR A 1 190 ? -13.932 3.595 9.185 1.00 97.56 190 TYR A N 1
ATOM 1409 C CA . TYR A 1 190 ? -12.843 3.564 10.155 1.00 97.56 190 TYR A CA 1
ATOM 1410 C C . TYR A 1 190 ? -11.568 2.907 9.596 1.00 97.56 190 TYR A C 1
ATOM 1412 O O . TYR A 1 190 ? -10.471 3.466 9.734 1.00 97.56 190 TYR A O 1
ATOM 1420 N N . LEU A 1 191 ? -11.701 1.763 8.916 1.00 97.94 191 LEU A N 1
ATOM 1421 C CA . LEU A 1 191 ? -10.602 1.078 8.221 1.00 97.94 191 LEU A CA 1
ATOM 1422 C C . LEU A 1 191 ? -10.062 1.912 7.047 1.00 97.94 191 LEU A C 1
ATOM 1424 O O . LEU A 1 191 ? -8.851 1.959 6.834 1.00 97.94 191 LEU A O 1
ATOM 1428 N N . ARG A 1 192 ? -10.927 2.665 6.354 1.00 98.00 192 ARG A N 1
ATOM 1429 C CA . ARG A 1 192 ? -10.531 3.654 5.334 1.00 98.00 192 ARG A CA 1
ATOM 1430 C C . ARG A 1 192 ? -9.833 4.892 5.905 1.00 98.00 192 ARG A C 1
ATOM 1432 O O . ARG A 1 192 ? -9.312 5.714 5.149 1.00 98.00 192 ARG A O 1
ATOM 1439 N N . GLY A 1 193 ? -9.759 5.017 7.228 1.00 96.75 193 GLY A N 1
ATOM 1440 C CA . GLY A 1 193 ? -9.047 6.085 7.927 1.00 96.75 193 GLY A CA 1
ATOM 1441 C C . GLY A 1 193 ? -9.939 7.203 8.459 1.00 96.75 193 GLY A C 1
ATOM 1442 O O . GLY A 1 193 ? -9.408 8.182 8.979 1.00 96.75 193 GLY A O 1
ATOM 1443 N N . ASP A 1 194 ? -11.268 7.077 8.378 1.00 96.25 194 ASP A N 1
ATOM 1444 C CA . ASP A 1 194 ? -12.175 7.978 9.086 1.00 96.25 194 ASP A CA 1
ATOM 1445 C C . ASP A 1 194 ? -11.996 7.819 10.603 1.00 96.25 194 ASP A C 1
ATOM 1447 O O . ASP A 1 194 ? -11.851 6.719 11.144 1.00 96.25 194 ASP A O 1
ATOM 1451 N N . ARG A 1 195 ? -11.957 8.951 11.306 1.00 94.44 195 ARG A N 1
ATOM 1452 C CA . ARG A 1 195 ? -11.679 9.002 12.747 1.00 94.44 195 ARG A CA 1
ATOM 1453 C C . ARG A 1 195 ? -12.848 9.540 13.568 1.00 94.44 195 ARG A C 1
ATOM 1455 O O . ARG A 1 195 ? -12.711 9.732 14.772 1.00 94.44 195 ARG A O 1
ATOM 1462 N N . SER A 1 196 ? -13.989 9.810 12.938 1.00 94.00 196 SER A N 1
ATOM 1463 C CA . SER A 1 196 ? -15.156 10.433 13.571 1.00 94.00 196 SER A CA 1
ATOM 1464 C C . SER A 1 196 ? -15.848 9.525 14.592 1.00 94.00 196 SER A C 1
ATOM 1466 O O . SER A 1 196 ? -16.425 10.027 15.556 1.00 94.00 196 SER A O 1
ATOM 1468 N N . ASN A 1 197 ? -15.729 8.204 14.420 1.00 93.88 197 ASN A N 1
ATOM 1469 C CA . ASN A 1 197 ? -16.290 7.179 15.305 1.00 93.88 197 ASN A CA 1
ATOM 1470 C C . ASN A 1 197 ? -15.269 6.586 16.300 1.00 93.88 197 ASN A C 1
ATOM 1472 O O . ASN A 1 197 ? -15.580 5.618 17.001 1.00 93.88 197 ASN A O 1
ATOM 1476 N N . GLU A 1 198 ? -14.063 7.155 16.391 1.00 95.56 198 GLU A N 1
ATOM 1477 C CA . GLU A 1 198 ? -13.074 6.778 17.408 1.00 95.56 198 GLU A CA 1
ATOM 1478 C C . GLU A 1 198 ? -13.524 7.199 18.811 1.00 95.56 198 GLU A C 1
ATOM 1480 O O . GLU A 1 198 ? -14.159 8.241 19.000 1.00 95.56 198 GLU A O 1
ATOM 1485 N N . ILE A 1 199 ? -13.166 6.403 19.820 1.00 93.75 199 ILE A N 1
ATOM 1486 C CA . ILE A 1 199 ? -13.417 6.751 21.215 1.00 93.75 199 ILE A CA 1
ATOM 1487 C C . ILE A 1 199 ? -12.690 8.048 21.563 1.00 93.75 199 ILE A C 1
ATOM 1489 O O . ILE A 1 199 ? -11.472 8.168 21.542 1.00 93.75 199 ILE A O 1
ATOM 1493 N N . THR A 1 200 ? -13.476 9.047 21.931 1.00 91.69 200 THR A N 1
ATOM 1494 C CA . THR A 1 200 ? -12.981 10.337 22.398 1.00 91.69 200 THR A CA 1
ATOM 1495 C C . THR A 1 200 ? -12.506 10.250 23.847 1.00 91.69 200 THR A C 1
ATOM 1497 O O . THR A 1 200 ? -12.856 9.337 24.593 1.00 91.69 200 THR A O 1
ATOM 1500 N N . SER A 1 201 ? -11.813 11.288 24.317 1.00 86.19 201 SER A N 1
ATOM 1501 C CA . SER A 1 201 ? -11.406 11.418 25.726 1.00 86.19 201 SER A CA 1
ATOM 1502 C C . SER A 1 201 ? -12.568 11.403 26.731 1.00 86.19 201 SER A C 1
ATOM 1504 O O . SER A 1 201 ? -12.344 11.211 27.925 1.00 86.19 201 SER A O 1
ATOM 1506 N N . SER A 1 202 ? -13.809 11.587 26.266 1.00 87.06 202 SER A N 1
ATOM 1507 C CA . SER A 1 202 ? -15.024 11.459 27.079 1.00 87.06 202 SER A CA 1
ATOM 1508 C C . SER A 1 202 ? -15.575 10.027 27.161 1.00 87.06 202 SER A C 1
ATOM 1510 O O . SER A 1 202 ? -16.562 9.798 27.856 1.00 87.06 202 SER A O 1
ATOM 1512 N N . GLY A 1 203 ? -14.951 9.069 26.468 1.00 84.81 203 GLY A N 1
ATOM 1513 C CA . GLY A 1 203 ? -15.392 7.675 26.376 1.00 84.81 203 GLY A CA 1
ATOM 1514 C C . GLY A 1 203 ? -16.491 7.425 25.338 1.00 84.81 203 GLY A C 1
ATOM 1515 O O . GLY A 1 203 ? -17.029 6.326 25.285 1.00 84.81 203 GLY A O 1
ATOM 1516 N N . SER A 1 204 ? -16.849 8.431 24.533 1.00 84.81 204 SER A N 1
ATOM 1517 C CA . SER A 1 204 ? -17.840 8.315 23.454 1.00 84.81 204 SER A CA 1
ATOM 1518 C C . SER A 1 204 ? -17.165 7.927 22.142 1.00 84.81 204 SER A C 1
ATOM 1520 O O . SER A 1 204 ? -16.238 8.627 21.746 1.00 84.81 204 SER A O 1
ATOM 1522 N N . GLY A 1 205 ? -17.660 6.888 21.469 1.00 87.81 205 GLY A N 1
ATOM 1523 C CA . GLY A 1 205 ? -17.177 6.361 20.185 1.00 87.81 205 GLY A CA 1
ATOM 1524 C C . GLY A 1 205 ? -17.379 4.844 20.119 1.00 87.81 205 GLY A C 1
ATOM 1525 O O . GLY A 1 205 ? -17.729 4.233 21.130 1.00 87.81 205 GLY A O 1
ATOM 1526 N N . LEU A 1 206 ? -17.194 4.252 18.941 1.00 88.81 206 LEU A N 1
ATOM 1527 C CA . LEU A 1 206 ? -17.357 2.809 18.719 1.00 88.81 206 LEU A CA 1
ATOM 1528 C C . LEU A 1 206 ? -16.009 2.087 18.650 1.00 88.81 206 LEU A C 1
ATOM 1530 O O . LEU A 1 206 ? -15.871 0.989 19.183 1.00 88.81 206 LEU A O 1
ATOM 1534 N N . PHE A 1 207 ? -15.018 2.721 18.025 1.00 93.88 207 PHE A N 1
ATOM 1535 C CA . PHE A 1 207 ? -13.747 2.087 17.683 1.00 93.88 207 PHE A CA 1
ATOM 1536 C C . PHE A 1 207 ? -12.594 2.639 18.515 1.00 93.88 207 PHE A C 1
ATOM 1538 O O . PHE A 1 207 ? -12.678 3.741 19.064 1.00 93.88 207 PHE A O 1
ATOM 1545 N N . ARG A 1 208 ? -11.494 1.889 18.605 1.00 93.56 208 ARG A N 1
ATOM 1546 C CA . ARG A 1 208 ? -10.284 2.342 19.302 1.00 93.56 208 ARG A CA 1
ATOM 1547 C C . ARG A 1 208 ? -9.793 3.683 18.771 1.00 93.56 208 ARG A C 1
ATOM 1549 O O . ARG A 1 208 ? -9.814 3.934 17.563 1.00 93.56 208 ARG A O 1
ATOM 1556 N N . ASP A 1 209 ? -9.292 4.511 19.677 1.00 93.81 209 ASP A N 1
ATOM 1557 C CA . ASP A 1 209 ? -8.594 5.732 19.316 1.00 93.81 209 ASP A CA 1
ATOM 1558 C C . ASP A 1 209 ? -7.223 5.404 18.723 1.00 93.81 209 ASP A C 1
ATOM 1560 O O . ASP A 1 209 ? -6.462 4.580 19.234 1.00 93.81 209 ASP A O 1
ATOM 1564 N N . ARG A 1 210 ? -6.899 6.038 17.596 1.00 93.31 210 ARG A N 1
ATOM 1565 C CA . ARG A 1 210 ? -5.618 5.823 16.918 1.00 93.31 210 ARG A CA 1
ATOM 1566 C C . ARG A 1 210 ? -4.721 7.037 17.062 1.00 93.31 210 ARG A C 1
ATOM 1568 O O . ARG A 1 210 ? -5.131 8.168 16.831 1.00 93.31 210 ARG A O 1
ATOM 1575 N N . VAL A 1 211 ? -3.446 6.829 17.374 1.00 90.38 211 VAL A N 1
ATOM 1576 C CA . VAL A 1 211 ? -2.461 7.924 17.292 1.00 90.38 211 VAL A CA 1
ATOM 1577 C C . VAL A 1 211 ? -2.114 8.234 15.829 1.00 90.38 211 VAL A C 1
ATOM 1579 O O . VAL A 1 211 ? -1.862 9.388 15.494 1.00 90.38 211 VAL A O 1
ATOM 1582 N N . SER A 1 212 ? -2.141 7.219 14.964 1.00 93.31 212 SER A N 1
ATOM 1583 C CA . SER A 1 212 ? -1.880 7.293 13.523 1.00 93.31 212 SER A CA 1
ATOM 1584 C C . SER A 1 212 ? -2.836 6.368 12.777 1.00 93.31 212 SER A C 1
ATOM 1586 O O . SER A 1 212 ? -3.152 5.293 13.284 1.00 93.31 212 SER A O 1
ATOM 1588 N N . VAL A 1 213 ? -3.268 6.779 11.582 1.00 96.50 213 VAL A N 1
ATOM 1589 C CA . VAL A 1 213 ? -4.108 5.961 10.689 1.00 96.50 213 VAL A CA 1
ATOM 1590 C C . VAL A 1 213 ? -3.344 4.734 10.195 1.00 96.50 213 VAL A C 1
ATOM 1592 O O . VAL A 1 213 ? -3.905 3.647 10.196 1.00 96.50 213 VAL A O 1
ATOM 1595 N N . LEU A 1 214 ? -2.065 4.905 9.839 1.00 97.31 214 LEU A N 1
ATOM 1596 C CA . LEU A 1 214 ? -1.202 3.808 9.402 1.00 97.31 214 LEU A CA 1
ATOM 1597 C C . LEU A 1 214 ? -0.920 2.846 10.564 1.00 97.31 214 LEU A C 1
ATOM 1599 O O . LEU A 1 214 ? -0.361 3.259 11.594 1.00 97.31 214 LEU A O 1
ATOM 1603 N N . GLY A 1 215 ? -1.298 1.581 10.377 1.00 95.88 215 GLY A N 1
ATOM 1604 C CA . GLY A 1 215 ? -1.011 0.476 11.287 1.00 95.88 215 GLY A CA 1
ATOM 1605 C C . GLY A 1 215 ? 0.475 0.163 11.390 1.00 95.88 215 GLY A C 1
ATOM 1606 O O . GLY A 1 215 ? 1.290 0.634 10.597 1.00 95.88 215 GLY A O 1
ATOM 1607 N N . ASP A 1 216 ? 0.849 -0.604 12.409 1.00 94.12 216 ASP A N 1
ATOM 1608 C CA . ASP A 1 216 ? 2.228 -1.034 12.604 1.00 94.12 216 ASP A CA 1
ATOM 1609 C C . ASP A 1 216 ? 2.764 -1.879 11.442 1.00 94.12 216 ASP A C 1
ATOM 1611 O O . ASP A 1 216 ? 2.060 -2.707 10.869 1.00 94.12 216 ASP A O 1
ATOM 1615 N N . ILE A 1 217 ? 4.044 -1.670 11.124 1.00 92.06 217 ILE A N 1
ATOM 1616 C CA . ILE A 1 217 ? 4.788 -2.443 10.129 1.00 92.06 217 ILE A CA 1
ATOM 1617 C C . ILE A 1 217 ? 5.876 -3.211 10.882 1.00 92.06 217 ILE A C 1
ATOM 1619 O O . ILE A 1 217 ? 6.875 -2.613 11.299 1.00 92.06 217 ILE A O 1
ATOM 1623 N N . VAL A 1 218 ? 5.662 -4.510 11.102 1.00 87.06 218 VAL A N 1
ATOM 1624 C CA . VAL A 1 218 ? 6.528 -5.331 11.964 1.00 87.06 218 VAL A CA 1
ATOM 1625 C C . VAL A 1 218 ? 7.525 -6.131 11.133 1.00 87.06 218 VAL A C 1
ATOM 1627 O O . VAL A 1 218 ? 8.723 -5.843 11.202 1.00 87.06 218 VAL A O 1
ATOM 1630 N N . ASP A 1 219 ? 7.051 -7.081 10.321 1.00 83.69 219 ASP A N 1
ATOM 1631 C CA . ASP A 1 219 ? 7.925 -7.975 9.545 1.00 83.69 219 ASP A CA 1
ATOM 1632 C C . ASP A 1 219 ? 7.980 -7.629 8.046 1.00 83.69 219 ASP A C 1
ATOM 1634 O O . ASP A 1 219 ? 8.893 -8.064 7.327 1.00 83.69 219 ASP A O 1
ATOM 1638 N N . SER A 1 220 ? 7.057 -6.792 7.566 1.00 85.62 220 SER A N 1
ATOM 1639 C CA . SER A 1 220 ? 7.044 -6.350 6.174 1.00 85.62 220 SER A CA 1
ATOM 1640 C C . SER A 1 220 ? 8.131 -5.307 5.892 1.00 85.62 220 SER A C 1
ATOM 1642 O O . SER A 1 220 ? 8.103 -4.165 6.356 1.00 85.62 220 SER A O 1
ATOM 1644 N N . SER A 1 221 ? 9.062 -5.680 5.021 1.00 87.25 221 SER A N 1
ATOM 1645 C CA . SER A 1 221 ? 10.082 -4.788 4.485 1.00 87.25 221 SER A CA 1
ATOM 1646 C C . SER A 1 221 ? 9.518 -3.936 3.341 1.00 87.25 221 SER A C 1
ATOM 1648 O O . SER A 1 221 ? 8.827 -4.477 2.476 1.00 87.25 221 SER A O 1
ATOM 1650 N N . PRO A 1 222 ? 9.833 -2.629 3.265 1.00 89.00 222 PRO A N 1
ATOM 1651 C CA . PRO A 1 222 ? 9.400 -1.793 2.151 1.00 89.00 222 PRO A CA 1
ATOM 1652 C C . PRO A 1 222 ? 10.042 -2.234 0.832 1.00 89.00 222 PRO A C 1
ATOM 1654 O O . PRO A 1 222 ? 11.253 -2.459 0.769 1.00 89.00 222 PRO A O 1
ATOM 1657 N N . VAL A 1 223 ? 9.258 -2.283 -0.245 1.00 88.19 223 VAL A N 1
ATOM 1658 C CA . VAL A 1 223 ? 9.726 -2.635 -1.591 1.00 88.19 223 VAL A CA 1
ATOM 1659 C C . VAL A 1 223 ? 9.450 -1.506 -2.564 1.00 88.19 223 VAL A C 1
ATOM 1661 O O . VAL A 1 223 ? 8.314 -1.100 -2.776 1.00 88.19 223 VAL A O 1
ATOM 1664 N N . TRP A 1 224 ? 10.514 -0.994 -3.174 1.00 91.44 224 TRP A N 1
ATOM 1665 C CA . TRP A 1 224 ? 10.431 0.084 -4.151 1.00 91.44 224 TRP A CA 1
ATOM 1666 C C . TRP A 1 224 ? 10.262 -0.470 -5.565 1.00 91.44 224 TRP A C 1
ATOM 1668 O O . TRP A 1 224 ? 11.029 -1.332 -5.997 1.00 91.44 224 TRP A O 1
ATOM 1678 N N . VAL A 1 225 ? 9.309 0.092 -6.302 1.00 91.56 225 VAL A N 1
ATOM 1679 C CA . VAL A 1 225 ? 9.105 -0.133 -7.732 1.00 91.56 225 VAL A CA 1
ATOM 1680 C C . VAL A 1 225 ? 9.179 1.217 -8.432 1.00 91.56 225 VAL A C 1
ATOM 1682 O O . VAL A 1 225 ? 8.309 2.062 -8.257 1.00 91.56 225 VAL A O 1
ATOM 1685 N N . GLY A 1 226 ? 10.218 1.422 -9.231 1.00 89.38 226 GLY A N 1
ATOM 1686 C CA . GLY A 1 226 ? 10.302 2.495 -10.227 1.00 89.38 226 GLY A CA 1
ATOM 1687 C C . GLY A 1 226 ? 10.632 1.898 -11.588 1.00 89.38 226 GLY A C 1
ATOM 1688 O O . GLY A 1 226 ? 10.355 0.715 -11.754 1.00 89.38 226 GLY A O 1
ATOM 1689 N N . PRO A 1 227 ? 11.178 2.641 -12.563 1.00 88.56 227 PRO A N 1
ATOM 1690 C CA . PRO A 1 227 ? 11.345 2.180 -13.944 1.00 88.56 227 PRO A CA 1
ATOM 1691 C C . PRO A 1 227 ? 11.925 0.761 -14.071 1.00 88.56 227 PRO A C 1
ATOM 1693 O O . PRO A 1 227 ? 12.812 0.412 -13.281 1.00 88.56 227 PRO A O 1
ATOM 1696 N N . PRO A 1 228 ? 11.466 -0.052 -15.045 1.00 86.88 228 PRO A N 1
ATOM 1697 C CA . PRO A 1 228 ? 11.988 -1.397 -15.260 1.00 86.88 228 PRO A CA 1
ATOM 1698 C C . PRO A 1 228 ? 13.510 -1.388 -15.362 1.00 86.88 228 PRO A C 1
ATOM 1700 O O . PRO A 1 228 ? 14.115 -0.521 -16.002 1.00 86.88 228 PRO A O 1
ATOM 1703 N N . SER A 1 229 ? 14.148 -2.344 -14.689 1.00 70.50 229 SER A N 1
ATOM 1704 C CA . SER A 1 229 ? 15.606 -2.396 -14.666 1.00 70.50 229 SER A CA 1
ATOM 1705 C C . SER A 1 229 ? 16.142 -2.722 -16.058 1.00 70.50 229 SER A C 1
ATOM 1707 O O . SER A 1 229 ? 15.673 -3.668 -16.696 1.00 70.50 229 SER A O 1
ATOM 1709 N N . LYS A 1 230 ? 17.151 -1.961 -16.509 1.00 64.06 230 LYS A N 1
ATOM 1710 C CA . LYS A 1 230 ? 17.855 -2.268 -17.757 1.00 64.06 230 LYS A CA 1
ATOM 1711 C C . LYS A 1 230 ? 18.485 -3.645 -17.648 1.00 64.06 230 LYS A C 1
ATOM 1713 O O . LYS A 1 230 ? 19.431 -3.828 -16.876 1.00 64.06 230 LYS A O 1
ATOM 1718 N N . MET A 1 231 ? 18.007 -4.601 -18.437 1.00 58.91 231 MET A N 1
ATOM 1719 C CA . MET A 1 231 ? 18.673 -5.898 -18.503 1.00 58.91 231 MET A CA 1
ATOM 1720 C C . MET A 1 231 ? 20.092 -5.705 -19.049 1.00 58.91 231 MET A C 1
ATOM 1722 O O . MET A 1 231 ? 20.274 -5.129 -20.119 1.00 58.91 231 MET A O 1
ATOM 1726 N N . ILE A 1 232 ? 21.111 -6.229 -18.352 1.00 51.59 232 ILE A N 1
ATOM 1727 C CA . ILE A 1 232 ? 22.522 -6.167 -18.797 1.00 51.59 232 ILE A CA 1
ATOM 1728 C C . ILE A 1 232 ? 22.673 -6.697 -20.236 1.00 51.59 232 ILE A C 1
ATOM 1730 O O . ILE A 1 232 ? 23.509 -6.208 -20.992 1.00 51.59 232 ILE A O 1
ATOM 1734 N N . TYR A 1 233 ? 21.826 -7.646 -20.642 1.00 50.06 233 TYR A N 1
ATOM 1735 C CA . TYR A 1 233 ? 21.810 -8.211 -21.990 1.00 50.06 233 TYR A CA 1
ATOM 1736 C C . TYR A 1 233 ? 21.200 -7.289 -23.064 1.00 50.06 233 TYR A C 1
ATOM 1738 O O . TYR A 1 233 ? 21.562 -7.433 -24.233 1.00 50.06 233 TYR A O 1
ATOM 1746 N N . SER A 1 234 ? 20.355 -6.305 -22.710 1.00 50.41 234 SER A N 1
ATOM 1747 C CA . SER A 1 234 ? 19.769 -5.349 -23.678 1.00 50.41 234 SER A CA 1
ATOM 1748 C C . SER A 1 234 ? 20.820 -4.415 -24.286 1.00 50.41 234 SER A C 1
ATOM 1750 O O . SER A 1 234 ? 20.675 -3.955 -25.417 1.00 50.41 234 SER A O 1
ATOM 1752 N N . ALA A 1 235 ? 21.946 -4.223 -23.591 1.00 51.69 235 ALA A N 1
ATOM 1753 C CA . ALA A 1 235 ? 23.090 -3.473 -24.098 1.00 51.69 235 ALA A CA 1
ATOM 1754 C C . ALA A 1 235 ? 23.892 -4.216 -25.189 1.00 51.69 235 ALA A C 1
ATOM 1756 O O . ALA A 1 235 ? 24.683 -3.580 -25.886 1.00 51.69 235 ALA A O 1
ATOM 1757 N N . TYR A 1 236 ? 23.715 -5.537 -25.342 1.00 49.78 236 TYR A N 1
ATOM 1758 C CA . TYR A 1 236 ? 24.552 -6.374 -26.217 1.00 49.78 236 TYR A CA 1
ATOM 1759 C C . TYR A 1 236 ? 23.793 -7.105 -27.333 1.00 49.78 236 TYR A C 1
ATOM 1761 O O . TYR A 1 236 ? 24.436 -7.596 -28.262 1.00 49.78 236 TYR A O 1
ATOM 1769 N N . GLN A 1 237 ? 22.459 -7.172 -27.287 1.00 56.25 237 GLN A N 1
ATOM 1770 C CA . GLN A 1 237 ? 21.637 -7.741 -28.359 1.00 56.25 237 GLN A CA 1
ATOM 1771 C C . GLN A 1 237 ? 20.442 -6.842 -28.665 1.00 56.25 237 GLN A C 1
ATOM 1773 O O . GLN A 1 237 ? 19.533 -6.690 -27.854 1.00 56.25 237 GLN A O 1
ATOM 1778 N N . THR A 1 238 ? 20.437 -6.277 -29.871 1.00 61.19 238 THR A N 1
ATOM 1779 C CA . THR A 1 238 ? 19.292 -5.563 -30.435 1.00 61.19 238 THR A CA 1
ATOM 1780 C C . THR A 1 238 ? 18.937 -6.185 -31.793 1.00 61.19 238 THR A C 1
ATOM 1782 O O . THR A 1 238 ? 19.734 -6.098 -32.731 1.00 61.19 238 THR A O 1
ATOM 1785 N N . PRO A 1 239 ? 17.767 -6.845 -31.924 1.00 67.06 239 PRO A N 1
ATOM 1786 C CA . PRO A 1 239 ? 16.729 -7.046 -30.905 1.00 67.06 239 PRO A CA 1
ATOM 1787 C C . PRO A 1 239 ? 17.094 -8.128 -29.871 1.00 67.06 239 PRO A C 1
ATOM 1789 O O . PRO A 1 239 ? 17.732 -9.128 -30.201 1.00 67.06 239 PRO A O 1
ATOM 1792 N N . LEU A 1 240 ? 16.640 -7.945 -28.626 1.00 76.50 240 LEU A N 1
ATOM 1793 C CA . LEU A 1 240 ? 16.624 -9.016 -27.628 1.00 76.50 240 LEU A CA 1
ATOM 1794 C C . LEU A 1 240 ? 15.718 -10.142 -28.131 1.00 76.50 240 LEU A C 1
ATOM 1796 O O . LEU A 1 240 ? 14.565 -9.892 -28.475 1.00 76.50 240 LEU A O 1
ATOM 1800 N N . THR A 1 241 ? 16.243 -11.366 -28.174 1.00 83.94 241 THR A N 1
ATOM 1801 C CA . THR A 1 241 ? 15.461 -12.561 -28.508 1.00 83.94 241 THR A CA 1
ATOM 1802 C C . THR A 1 241 ? 15.473 -13.496 -27.311 1.00 83.94 241 THR A C 1
ATOM 1804 O O . THR A 1 241 ? 16.531 -13.964 -26.890 1.00 83.94 241 THR A O 1
ATOM 1807 N N . TRP A 1 242 ? 14.296 -13.762 -26.760 1.00 86.94 242 TRP A N 1
ATOM 1808 C CA . TRP A 1 242 ? 14.109 -14.695 -25.662 1.00 86.94 242 TRP A CA 1
ATOM 1809 C C . TRP A 1 242 ? 14.272 -16.123 -26.160 1.00 86.94 242 TRP A C 1
ATOM 1811 O O . TRP A 1 242 ? 13.800 -16.485 -27.242 1.00 86.94 242 TRP A O 1
ATOM 1821 N N . LYS A 1 243 ? 14.945 -16.943 -25.361 1.00 88.75 243 LYS A N 1
ATOM 1822 C CA . LYS A 1 243 ? 15.162 -18.358 -25.633 1.00 88.75 243 LYS A CA 1
ATOM 1823 C C . LYS A 1 243 ? 15.185 -19.101 -24.307 1.00 88.75 243 LYS A C 1
ATOM 1825 O O . LYS A 1 243 ? 15.836 -18.656 -23.367 1.00 88.75 243 LYS A O 1
ATOM 1830 N N . ASP A 1 244 ? 14.528 -20.250 -24.268 1.00 88.12 244 ASP A N 1
ATOM 1831 C CA . ASP A 1 244 ? 14.696 -21.207 -23.184 1.00 88.12 244 ASP A CA 1
ATOM 1832 C C . ASP A 1 244 ? 15.934 -22.083 -23.458 1.00 88.12 244 ASP A C 1
ATOM 1834 O O . ASP A 1 244 ? 16.051 -22.733 -24.504 1.00 88.12 244 ASP A O 1
ATOM 1838 N N . ASP A 1 245 ? 16.901 -22.072 -22.541 1.00 88.56 245 ASP A N 1
ATOM 1839 C CA . ASP A 1 245 ? 18.126 -22.867 -22.675 1.00 88.56 245 ASP A CA 1
ATOM 1840 C C . ASP A 1 245 ? 17.925 -24.352 -22.357 1.00 88.56 245 ASP A C 1
ATOM 1842 O O . ASP A 1 245 ? 18.663 -25.192 -22.880 1.00 88.56 245 ASP A O 1
ATOM 1846 N N . LEU A 1 246 ? 16.920 -24.689 -21.545 1.00 94.12 246 LEU A N 1
ATOM 1847 C CA . LEU A 1 246 ? 16.539 -26.065 -21.243 1.00 94.12 246 LEU A CA 1
ATOM 1848 C C . LEU A 1 246 ? 15.676 -26.661 -22.365 1.00 94.12 246 LEU A C 1
ATOM 1850 O O . LEU A 1 246 ? 15.817 -27.842 -22.692 1.00 94.12 246 LEU A O 1
ATOM 1854 N N . TYR A 1 247 ? 14.838 -25.839 -23.001 1.00 92.56 247 TYR A N 1
ATOM 1855 C CA . TYR A 1 247 ? 13.937 -26.214 -24.089 1.00 92.56 247 TYR A CA 1
ATOM 1856 C C . TYR A 1 247 ? 14.165 -25.353 -25.346 1.00 92.56 247 TYR A C 1
ATOM 1858 O O . TYR A 1 247 ? 13.339 -24.505 -25.678 1.00 92.56 247 TYR A O 1
ATOM 1866 N N . PRO A 1 248 ? 15.222 -25.612 -26.143 1.00 90.06 248 PRO A N 1
ATOM 1867 C CA . PRO A 1 248 ? 15.619 -24.740 -27.259 1.00 90.06 248 PRO A CA 1
ATOM 1868 C C . PRO A 1 248 ? 14.582 -24.551 -28.376 1.00 90.06 248 PRO A C 1
ATOM 1870 O O . PRO A 1 248 ? 14.716 -23.632 -29.179 1.00 90.06 248 PRO A O 1
ATOM 1873 N N . ASN A 1 249 ? 13.585 -25.436 -28.457 1.00 91.62 249 ASN A N 1
ATOM 1874 C CA . ASN A 1 249 ? 12.506 -25.379 -29.446 1.00 91.62 249 ASN A CA 1
ATOM 1875 C C . ASN A 1 249 ? 11.220 -24.742 -28.889 1.00 91.62 249 ASN A C 1
ATOM 1877 O O . ASN A 1 249 ? 10.210 -24.718 -29.594 1.00 91.62 249 ASN A O 1
ATOM 1881 N N . ALA A 1 250 ? 11.217 -24.291 -27.630 1.00 92.19 250 ALA A N 1
ATOM 1882 C CA . ALA A 1 250 ? 10.084 -23.582 -27.058 1.00 92.19 250 ALA A CA 1
ATOM 1883 C C . ALA A 1 250 ? 9.858 -22.271 -27.820 1.00 92.19 250 ALA A C 1
ATOM 1885 O O . ALA A 1 250 ? 10.790 -21.512 -28.092 1.00 92.19 250 ALA A O 1
ATOM 1886 N N . VAL A 1 251 ? 8.602 -22.017 -28.186 1.00 91.25 251 VAL A N 1
ATOM 1887 C CA . VAL A 1 251 ? 8.207 -20.740 -28.776 1.00 91.25 251 VAL A CA 1
ATOM 1888 C C . VAL A 1 251 ? 8.005 -19.763 -27.631 1.00 91.25 251 VAL A C 1
ATOM 1890 O O . VAL A 1 251 ? 7.058 -19.916 -26.867 1.00 91.25 251 VAL A O 1
ATOM 1893 N N . MET A 1 252 ? 8.897 -18.783 -27.524 1.00 91.50 252 MET A N 1
ATOM 1894 C CA . MET A 1 252 ? 8.839 -17.746 -26.494 1.00 91.50 252 MET A CA 1
ATOM 1895 C C . MET A 1 252 ? 7.832 -16.658 -26.903 1.00 91.50 252 MET A C 1
ATOM 1897 O O . MET A 1 252 ? 8.075 -15.978 -27.910 1.00 91.50 252 MET A O 1
ATOM 1901 N N . PRO A 1 253 ? 6.703 -16.485 -26.186 1.00 91.56 253 PRO A N 1
ATOM 1902 C CA . PRO A 1 253 ? 5.712 -15.45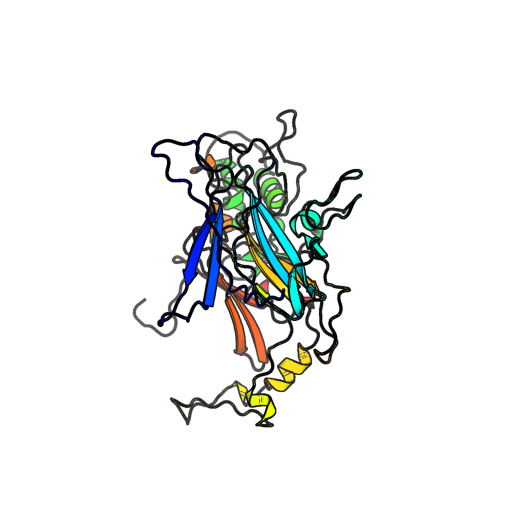3 -26.500 1.00 91.56 253 PRO A CA 1
ATOM 1903 C C . PRO A 1 253 ? 6.301 -14.036 -26.551 1.00 91.56 253 PRO A C 1
ATOM 1905 O O . PRO A 1 253 ? 5.878 -13.224 -27.375 1.00 91.56 253 PRO A O 1
ATOM 1908 N N . GLU A 1 254 ? 7.326 -13.771 -25.743 1.00 91.38 254 GLU A N 1
ATOM 1909 C CA . GLU A 1 254 ? 8.064 -12.511 -25.621 1.00 91.38 254 GLU A CA 1
ATOM 1910 C C . GLU A 1 254 ? 8.683 -12.043 -26.949 1.00 91.38 254 GLU A C 1
ATOM 1912 O O . GLU A 1 254 ? 8.970 -10.861 -27.124 1.00 91.38 254 GLU A O 1
ATOM 1917 N N . ASN A 1 255 ? 8.881 -12.958 -27.906 1.00 91.00 255 ASN A N 1
ATOM 1918 C CA . ASN A 1 255 ? 9.427 -12.650 -29.230 1.00 91.00 255 ASN A CA 1
ATOM 1919 C C . ASN A 1 255 ? 8.368 -12.183 -30.246 1.00 91.00 255 ASN A C 1
ATOM 1921 O O . ASN A 1 255 ? 8.713 -11.932 -31.401 1.00 91.00 255 ASN A O 1
ATOM 1925 N N . SER A 1 256 ? 7.087 -12.120 -29.864 1.00 89.75 256 SER A N 1
ATOM 1926 C CA . SER A 1 256 ? 5.970 -11.905 -30.801 1.00 89.75 256 SER A CA 1
ATOM 1927 C C . SER A 1 256 ? 5.085 -10.684 -30.518 1.00 89.75 256 SER A C 1
ATOM 1929 O O . SER A 1 256 ? 4.252 -10.350 -31.361 1.00 89.75 256 SER A O 1
ATOM 1931 N N . GLY A 1 257 ? 5.274 -9.993 -29.390 1.00 91.19 257 GLY A N 1
ATOM 1932 C CA . GLY A 1 257 ? 4.548 -8.763 -29.046 1.00 91.19 257 GLY A CA 1
ATOM 1933 C C . GLY A 1 257 ? 5.480 -7.646 -28.580 1.00 91.19 257 GLY A C 1
ATOM 1934 O O . GLY A 1 257 ? 6.490 -7.377 -29.228 1.00 91.19 257 GLY A O 1
ATOM 1935 N N . GLU A 1 258 ? 5.135 -6.973 -27.478 1.00 91.88 258 GLU A N 1
ATOM 1936 C CA . GLU A 1 258 ? 5.979 -5.917 -26.911 1.00 91.88 258 GLU A CA 1
ATOM 1937 C C . GLU A 1 258 ? 7.363 -6.460 -26.530 1.00 91.88 258 GLU A C 1
ATOM 1939 O O . GLU A 1 258 ? 7.504 -7.387 -25.731 1.00 91.88 258 GLU A O 1
ATOM 1944 N N . THR A 1 259 ? 8.408 -5.859 -27.089 1.00 90.25 259 THR A N 1
ATOM 1945 C CA . THR A 1 259 ? 9.781 -6.173 -26.689 1.00 90.25 259 THR A CA 1
ATOM 1946 C C . THR A 1 259 ? 10.082 -5.560 -25.323 1.00 90.25 259 THR A C 1
ATOM 1948 O O . THR A 1 259 ? 9.613 -4.468 -25.009 1.00 90.25 259 THR A O 1
ATOM 1951 N N . TYR A 1 260 ? 10.955 -6.191 -24.536 1.00 88.56 260 TYR A N 1
ATOM 1952 C CA . TYR A 1 260 ? 11.327 -5.651 -23.221 1.00 88.56 260 TYR A CA 1
ATOM 1953 C C . TYR A 1 260 ? 11.933 -4.234 -23.313 1.00 88.56 260 TYR A C 1
ATOM 1955 O O . TYR A 1 260 ? 11.710 -3.400 -22.449 1.00 88.56 260 TYR A O 1
ATOM 1963 N N . SER A 1 261 ? 12.629 -3.902 -24.409 1.00 86.56 261 SER A N 1
ATOM 1964 C CA . SER A 1 261 ? 13.159 -2.546 -24.628 1.00 86.56 261 SER A CA 1
ATOM 1965 C C . SER A 1 261 ? 12.065 -1.496 -24.888 1.00 86.56 261 SER A C 1
ATOM 1967 O O . SER A 1 261 ? 12.223 -0.335 -24.499 1.00 86.56 261 SER A O 1
ATOM 1969 N N . GLN A 1 262 ? 10.952 -1.881 -25.525 1.00 90.19 262 GLN A N 1
ATOM 1970 C CA . GLN A 1 262 ? 9.780 -1.007 -25.648 1.00 90.19 262 GLN A CA 1
ATOM 1971 C C . GLN A 1 262 ? 9.139 -0.789 -24.281 1.00 90.19 262 GLN A C 1
ATOM 1973 O O . GLN A 1 262 ? 8.890 0.356 -23.925 1.00 90.19 262 GLN A O 1
ATOM 1978 N N . TYR A 1 263 ? 8.982 -1.854 -23.495 1.00 92.00 263 TYR A N 1
ATOM 1979 C CA . TYR A 1 263 ? 8.479 -1.779 -22.128 1.00 92.00 263 TYR A CA 1
ATOM 1980 C C . TYR A 1 263 ? 9.328 -0.862 -21.229 1.00 92.00 263 TYR A C 1
ATOM 1982 O O . TYR A 1 263 ? 8.802 0.064 -20.616 1.00 92.00 263 TYR A O 1
ATOM 1990 N N . GLU A 1 264 ? 10.658 -1.027 -21.234 1.00 88.69 264 GLU A N 1
ATOM 1991 C CA . GLU A 1 264 ? 11.603 -0.140 -20.533 1.00 88.69 264 GLU A CA 1
ATOM 1992 C C . GLU A 1 264 ? 11.414 1.333 -20.927 1.00 88.69 264 GLU A C 1
ATOM 1994 O O . GLU A 1 264 ? 11.521 2.220 -20.084 1.00 88.69 264 GLU A O 1
ATOM 1999 N N . THR A 1 265 ? 11.151 1.601 -22.211 1.00 89.19 265 THR A N 1
ATOM 2000 C CA . THR A 1 265 ? 10.947 2.963 -22.723 1.00 89.19 265 THR A CA 1
ATOM 2001 C C . THR A 1 265 ? 9.589 3.522 -22.302 1.00 89.19 265 THR A C 1
ATOM 2003 O O . THR A 1 265 ? 9.508 4.681 -21.900 1.00 89.19 265 THR A O 1
ATOM 2006 N N . ASN A 1 266 ? 8.537 2.706 -22.379 1.00 92.56 266 ASN A N 1
ATOM 2007 C CA . ASN A 1 266 ? 7.171 3.085 -22.025 1.00 92.56 266 ASN A CA 1
ATOM 2008 C C . ASN A 1 266 ? 7.060 3.408 -20.527 1.00 92.56 266 ASN A C 1
ATOM 2010 O O . ASN A 1 266 ? 6.493 4.435 -20.157 1.00 92.56 266 ASN A O 1
ATOM 2014 N N . GLU A 1 267 ? 7.709 2.607 -19.679 1.00 93.69 267 GLU A N 1
ATOM 2015 C CA . GLU A 1 267 ? 7.673 2.749 -18.221 1.00 93.69 267 GLU A CA 1
ATOM 2016 C C . GLU A 1 267 ? 8.857 3.541 -17.641 1.00 93.69 267 GLU A C 1
ATOM 2018 O O . GLU A 1 267 ? 9.008 3.641 -16.422 1.00 93.69 267 GLU A O 1
ATOM 2023 N N . ALA A 1 268 ? 9.693 4.156 -18.487 1.00 90.69 268 ALA A N 1
ATOM 2024 C CA . ALA A 1 268 ? 10.861 4.931 -18.058 1.00 90.69 268 ALA A CA 1
ATOM 2025 C C . ALA A 1 268 ? 10.510 6.082 -17.100 1.00 90.69 268 ALA A C 1
ATOM 2027 O O . ALA A 1 268 ? 11.330 6.467 -16.267 1.00 90.69 268 ALA A O 1
ATOM 2028 N N . GLY A 1 269 ? 9.303 6.636 -17.248 1.00 90.94 269 GLY A N 1
ATOM 2029 C CA . GLY A 1 269 ? 8.776 7.721 -16.426 1.00 90.94 269 GLY A CA 1
ATOM 2030 C C . GLY A 1 269 ? 7.656 7.306 -15.476 1.00 90.94 269 GLY A C 1
ATOM 2031 O O . GLY A 1 269 ? 6.928 8.184 -15.011 1.00 90.94 269 GLY A O 1
ATOM 2032 N N . ARG A 1 270 ? 7.465 6.002 -15.212 1.00 94.44 270 ARG A N 1
ATOM 2033 C CA . ARG A 1 270 ? 6.422 5.570 -14.273 1.00 94.44 270 ARG A CA 1
ATOM 2034 C C . ARG A 1 270 ? 6.661 6.176 -12.892 1.00 94.44 270 ARG A C 1
ATOM 2036 O O . ARG A 1 270 ? 7.807 6.367 -12.477 1.00 94.44 270 ARG A O 1
ATOM 2043 N N . LEU A 1 271 ? 5.574 6.481 -12.186 1.00 95.81 271 LEU A N 1
ATOM 2044 C CA . LEU A 1 271 ? 5.653 6.905 -10.793 1.00 95.81 271 LEU A CA 1
ATOM 2045 C C . LEU A 1 271 ? 6.362 5.811 -9.991 1.00 95.81 271 LEU A C 1
ATOM 2047 O O . LEU A 1 271 ? 6.013 4.636 -10.088 1.00 95.81 271 LEU A O 1
ATOM 2051 N N . ASN A 1 272 ? 7.348 6.208 -9.200 1.00 94.38 272 ASN A N 1
ATOM 2052 C CA . ASN A 1 272 ? 7.979 5.311 -8.259 1.00 94.38 272 ASN A CA 1
ATOM 2053 C C . ASN A 1 272 ? 7.060 5.141 -7.052 1.00 94.38 272 ASN A C 1
ATOM 2055 O O . ASN A 1 272 ? 6.592 6.132 -6.487 1.00 94.38 272 ASN A O 1
ATOM 2059 N N . VAL A 1 273 ? 6.854 3.904 -6.618 1.00 97.19 273 VAL A N 1
ATOM 2060 C CA . VAL A 1 273 ? 6.002 3.587 -5.472 1.00 97.19 273 VAL A CA 1
ATOM 2061 C C . VAL A 1 273 ? 6.753 2.666 -4.523 1.00 97.19 273 VAL A C 1
ATOM 2063 O O . VAL A 1 273 ? 7.454 1.751 -4.957 1.00 97.19 273 VAL A O 1
ATOM 2066 N N . VAL A 1 274 ? 6.631 2.920 -3.223 1.00 96.88 274 VAL A N 1
ATOM 2067 C CA . VAL A 1 274 ? 7.131 2.026 -2.176 1.00 96.88 274 VAL A CA 1
ATOM 2068 C C . VAL A 1 274 ? 5.956 1.290 -1.569 1.00 96.88 274 VAL A C 1
ATOM 2070 O O . VAL A 1 274 ? 5.071 1.922 -0.997 1.00 96.88 274 VAL A O 1
ATOM 2073 N N . TYR A 1 275 ? 5.968 -0.032 -1.694 1.00 98.12 275 TYR A N 1
ATOM 2074 C CA . TYR A 1 275 ? 4.933 -0.914 -1.183 1.00 98.12 275 TYR A CA 1
ATOM 2075 C C . TYR A 1 275 ? 5.346 -1.560 0.133 1.00 98.12 275 TYR A C 1
ATOM 2077 O O . TYR A 1 275 ? 6.500 -1.961 0.290 1.00 98.12 275 TYR A O 1
ATOM 2085 N N . VAL A 1 276 ? 4.411 -1.680 1.070 1.00 97.06 276 VAL A N 1
ATOM 2086 C CA . VAL A 1 276 ? 4.648 -2.303 2.374 1.00 97.06 276 VAL A CA 1
ATOM 2087 C C . VAL A 1 276 ? 3.338 -2.844 2.949 1.00 97.06 276 VAL A C 1
ATOM 2089 O O . VAL A 1 276 ? 2.304 -2.190 2.838 1.00 97.06 276 VAL A O 1
ATOM 2092 N N . GLY A 1 277 ? 3.367 -4.041 3.532 1.00 96.69 277 GLY A N 1
ATOM 2093 C CA . GLY A 1 277 ? 2.271 -4.566 4.344 1.00 96.69 277 GLY A CA 1
ATOM 2094 C C . GLY A 1 277 ? 2.228 -3.907 5.721 1.00 96.69 277 GLY A C 1
ATOM 2095 O O . GLY A 1 277 ? 3.284 -3.631 6.297 1.00 96.69 277 GLY A O 1
ATOM 2096 N N . ALA A 1 278 ? 1.029 -3.650 6.236 1.00 97.06 278 ALA A N 1
ATOM 2097 C CA . ALA A 1 278 ? 0.810 -3.183 7.596 1.00 97.06 278 ALA A CA 1
ATOM 2098 C C . ALA A 1 278 ? -0.309 -3.968 8.306 1.00 97.06 278 ALA A C 1
ATOM 2100 O O . ALA A 1 278 ? -1.238 -4.521 7.707 1.00 97.06 278 ALA A O 1
ATOM 2101 N N . ASN A 1 279 ? -0.233 -3.988 9.637 1.00 97.12 279 ASN A N 1
ATOM 2102 C CA . ASN A 1 279 ? -1.179 -4.680 10.514 1.00 97.12 279 ASN A CA 1
ATOM 2103 C C . ASN A 1 279 ? -2.443 -3.848 10.816 1.00 97.12 279 ASN A C 1
ATOM 2105 O O . ASN A 1 279 ? -3.150 -4.099 11.790 1.00 97.12 279 ASN A O 1
ATOM 2109 N N . ASP A 1 280 ? -2.751 -2.859 9.978 1.00 97.38 280 ASP A N 1
ATOM 2110 C CA . ASP A 1 280 ? -4.113 -2.343 9.781 1.00 97.38 280 ASP A CA 1
ATOM 2111 C C . ASP A 1 280 ? -4.881 -3.104 8.688 1.00 97.38 280 ASP A C 1
ATOM 2113 O O . ASP A 1 280 ? -6.036 -2.790 8.406 1.00 97.38 280 ASP A O 1
ATOM 2117 N N . GLY A 1 281 ? -4.250 -4.131 8.112 1.00 97.88 281 GLY A N 1
ATOM 2118 C CA . GLY A 1 281 ? -4.864 -5.064 7.182 1.00 97.88 281 GLY A CA 1
ATOM 2119 C C . GLY A 1 281 ? -4.630 -4.748 5.714 1.00 97.88 281 GLY A C 1
ATOM 2120 O O . GLY A 1 281 ? -5.183 -5.445 4.864 1.00 97.88 281 GLY A O 1
ATOM 2121 N N . PHE A 1 282 ? -3.800 -3.754 5.401 1.00 98.75 282 PHE A N 1
ATOM 2122 C CA . PHE A 1 282 ? -3.547 -3.355 4.025 1.00 98.75 282 PHE A CA 1
ATOM 2123 C C . PHE A 1 282 ? -2.093 -3.578 3.603 1.00 98.75 282 PHE A C 1
ATOM 2125 O O . PHE A 1 282 ? -1.139 -3.401 4.360 1.00 98.75 282 PHE A O 1
ATOM 2132 N N . LEU A 1 283 ? -1.911 -3.910 2.326 1.00 98.75 283 LEU A N 1
ATOM 2133 C CA . LEU A 1 283 ? -0.712 -3.510 1.604 1.00 98.75 283 LEU A CA 1
ATOM 2134 C C . LEU A 1 283 ? -0.897 -2.063 1.147 1.00 98.75 283 LEU A C 1
ATOM 2136 O O . LEU A 1 283 ? -1.816 -1.785 0.380 1.00 98.75 283 LEU A O 1
ATOM 2140 N N . HIS A 1 284 ? 0.004 -1.176 1.544 1.00 98.81 284 HIS A N 1
ATOM 2141 C CA . HIS A 1 284 ? 0.019 0.226 1.133 1.00 98.81 284 HIS A CA 1
ATOM 2142 C C . HIS A 1 284 ? 1.083 0.478 0.068 1.00 98.81 284 HIS A C 1
ATOM 2144 O O . HIS A 1 284 ? 2.145 -0.139 0.102 1.00 98.81 284 HIS A O 1
ATOM 2150 N N . GLY A 1 285 ? 0.832 1.422 -0.838 1.00 98.50 285 GLY A N 1
ATOM 2151 C CA . GLY A 1 285 ? 1.780 1.944 -1.817 1.00 98.50 285 GLY A CA 1
ATOM 2152 C C . GLY A 1 285 ? 1.899 3.462 -1.708 1.00 98.50 285 GLY A C 1
ATOM 2153 O O . GLY A 1 285 ? 0.915 4.168 -1.904 1.00 98.50 285 GLY A O 1
ATOM 2154 N N . PHE A 1 286 ? 3.104 3.973 -1.445 1.00 98.38 286 PHE A N 1
ATOM 2155 C CA . PHE A 1 286 ? 3.362 5.405 -1.246 1.00 98.38 286 PHE A CA 1
ATOM 2156 C C . PHE A 1 286 ? 4.216 6.014 -2.361 1.00 98.38 286 PHE A C 1
ATOM 2158 O O . PHE A 1 286 ? 5.225 5.433 -2.773 1.00 98.38 286 PHE A O 1
ATOM 2165 N N . ALA A 1 287 ? 3.831 7.202 -2.831 1.00 97.50 287 ALA A N 1
ATOM 2166 C CA . ALA A 1 287 ? 4.504 7.921 -3.908 1.00 97.50 287 ALA A CA 1
ATOM 2167 C C . ALA A 1 287 ? 5.932 8.348 -3.524 1.00 97.50 287 ALA A C 1
ATOM 2169 O O . ALA A 1 287 ? 6.155 9.042 -2.529 1.00 97.50 287 ALA A O 1
ATOM 2170 N N . ALA A 1 288 ? 6.898 7.966 -4.360 1.00 94.75 288 ALA A N 1
ATOM 2171 C CA . ALA A 1 288 ? 8.330 8.080 -4.094 1.00 94.75 288 ALA A CA 1
ATOM 2172 C C . ALA A 1 288 ? 9.106 8.749 -5.248 1.00 94.75 288 ALA A C 1
ATOM 2174 O O . ALA A 1 288 ? 10.239 8.372 -5.577 1.00 94.75 288 ALA A O 1
ATOM 2175 N N . GLY A 1 289 ? 8.474 9.727 -5.899 1.00 92.94 289 GLY A N 1
ATOM 2176 C CA . GLY A 1 289 ? 9.041 10.475 -7.019 1.00 92.94 289 GLY A CA 1
ATOM 2177 C C . GLY A 1 289 ? 8.866 9.767 -8.354 1.00 92.94 289 GLY A C 1
ATOM 2178 O O . GLY A 1 289 ? 8.182 8.756 -8.467 1.00 92.94 289 GLY A O 1
ATOM 2179 N N . SER A 1 290 ? 9.496 10.291 -9.394 1.00 92.50 290 SER A N 1
ATOM 2180 C CA . SER A 1 290 ? 9.517 9.660 -10.717 1.00 92.50 290 SER A CA 1
ATOM 2181 C C . SER A 1 290 ? 10.831 9.971 -11.421 1.00 92.50 290 SER A C 1
ATOM 2183 O O . SER A 1 290 ? 11.646 10.746 -10.921 1.00 92.50 290 SER A O 1
ATOM 2185 N N . TYR A 1 291 ? 11.070 9.351 -12.569 1.00 89.56 291 TYR A N 1
ATOM 2186 C CA . TYR A 1 291 ? 12.126 9.785 -13.476 1.00 89.56 291 TYR A CA 1
ATOM 2187 C C . TYR A 1 291 ? 11.507 10.456 -14.701 1.00 89.56 291 TYR A C 1
ATOM 2189 O O . TYR A 1 291 ? 10.343 10.242 -15.030 1.00 89.56 291 TYR A O 1
ATOM 2197 N N . ASN A 1 292 ? 12.287 11.275 -15.404 1.00 85.62 292 ASN A N 1
ATOM 2198 C CA . ASN A 1 292 ? 11.873 11.775 -16.713 1.00 85.62 292 ASN A CA 1
ATOM 2199 C C . ASN A 1 292 ? 11.619 10.615 -17.701 1.00 85.62 292 ASN A C 1
ATOM 2201 O O . ASN A 1 292 ? 12.038 9.483 -17.476 1.00 85.62 292 ASN A O 1
ATOM 2205 N N . SER A 1 293 ? 11.027 10.906 -18.861 1.00 83.62 293 SER A N 1
ATOM 2206 C CA . SER A 1 293 ? 10.715 9.905 -19.901 1.00 83.62 293 SER A CA 1
ATOM 2207 C C . SER A 1 293 ? 11.922 9.148 -20.479 1.00 83.62 293 SER A C 1
ATOM 2209 O O . SER A 1 293 ? 11.752 8.257 -21.302 1.00 83.62 293 SER A O 1
ATOM 2211 N N . THR A 1 294 ? 13.147 9.493 -20.074 1.00 78.19 294 THR A N 1
ATOM 2212 C CA . THR A 1 294 ? 14.373 8.773 -20.453 1.00 78.19 294 THR A CA 1
ATOM 2213 C C . THR A 1 294 ? 14.958 7.939 -19.308 1.00 78.19 294 THR A C 1
ATOM 2215 O O . THR A 1 294 ? 15.986 7.290 -19.498 1.00 78.19 294 THR A O 1
ATOM 2218 N N . GLY A 1 295 ? 14.351 7.970 -18.116 1.00 75.94 295 GLY A N 1
ATOM 2219 C CA . GLY A 1 295 ? 14.820 7.266 -16.921 1.00 75.94 295 GLY A CA 1
ATOM 2220 C C . GLY A 1 295 ? 16.110 7.839 -16.321 1.00 75.94 295 GLY A C 1
ATOM 2221 O O . GLY A 1 295 ? 16.813 7.139 -15.598 1.00 75.94 295 GLY A O 1
ATOM 2222 N N . THR A 1 296 ? 16.489 9.078 -16.662 1.00 76.81 296 THR A N 1
ATOM 2223 C CA . THR A 1 296 ? 17.833 9.617 -16.356 1.00 76.81 296 THR A CA 1
ATOM 2224 C C . THR A 1 296 ? 17.860 10.670 -15.259 1.00 76.81 296 THR A C 1
ATOM 2226 O O . THR A 1 296 ? 18.853 10.785 -14.545 1.00 76.81 296 THR A O 1
ATOM 2229 N N . THR A 1 297 ? 16.804 11.472 -15.129 1.00 83.44 297 THR A N 1
ATOM 2230 C CA . THR A 1 297 ? 16.726 12.555 -14.140 1.00 83.44 297 THR A CA 1
ATOM 2231 C C . THR A 1 297 ? 15.585 12.274 -13.189 1.00 83.44 297 THR A C 1
ATOM 2233 O O . THR A 1 297 ? 14.461 12.082 -13.644 1.00 83.44 297 THR A O 1
ATOM 2236 N N . TYR A 1 298 ? 15.896 12.241 -11.896 1.00 85.88 298 TYR A N 1
ATOM 2237 C CA . TYR A 1 298 ? 14.907 12.085 -10.842 1.00 85.88 298 TYR A CA 1
ATOM 2238 C C . TYR A 1 298 ? 14.115 13.384 -10.668 1.00 85.88 298 TYR A C 1
ATOM 2240 O O . TYR A 1 298 ? 14.705 14.456 -10.523 1.00 85.88 298 TYR A O 1
ATOM 2248 N N . ASP A 1 299 ? 12.794 13.269 -10.684 1.00 87.38 299 ASP A N 1
ATOM 2249 C CA . ASP A 1 299 ? 11.856 14.326 -10.352 1.00 87.38 299 ASP A CA 1
ATOM 2250 C C . ASP A 1 299 ? 11.282 14.071 -8.954 1.00 87.38 299 ASP A C 1
ATOM 2252 O O . ASP A 1 299 ? 10.572 13.091 -8.707 1.00 87.38 299 ASP A O 1
ATOM 2256 N N . SER A 1 300 ? 11.605 14.973 -8.027 1.00 88.69 300 SER A N 1
ATOM 2257 C CA . SER A 1 300 ? 11.120 14.930 -6.651 1.00 88.69 300 SER A CA 1
ATOM 2258 C C . SER A 1 300 ? 9.728 15.543 -6.477 1.00 88.69 300 SER A C 1
ATOM 2260 O O . SER A 1 300 ? 9.221 15.529 -5.360 1.00 88.69 300 SER A O 1
ATOM 2262 N N . SER A 1 301 ? 9.105 16.086 -7.531 1.00 91.31 301 SER A N 1
ATOM 2263 C CA . SER A 1 301 ? 7.776 16.713 -7.460 1.00 91.31 301 SER A CA 1
ATOM 2264 C C . SER A 1 301 ? 6.681 15.748 -6.995 1.00 91.31 301 SER A C 1
ATOM 2266 O O . SER A 1 301 ? 5.748 16.162 -6.313 1.00 91.31 301 SER A O 1
ATOM 2268 N N . THR A 1 302 ? 6.832 14.457 -7.300 1.00 92.94 302 THR A N 1
ATOM 2269 C CA . THR A 1 302 ? 5.930 13.371 -6.885 1.00 92.94 302 THR A CA 1
ATOM 2270 C C . THR A 1 302 ? 6.496 12.526 -5.737 1.00 92.94 302 THR A C 1
ATOM 2272 O O . THR A 1 302 ? 6.002 11.438 -5.451 1.00 92.94 302 THR A O 1
ATOM 2275 N N . ASN A 1 303 ? 7.552 12.994 -5.063 1.00 93.62 303 ASN A N 1
ATOM 2276 C CA . ASN A 1 303 ? 8.138 12.336 -3.891 1.00 93.62 303 ASN A CA 1
ATOM 2277 C C . ASN A 1 303 ? 7.472 12.835 -2.610 1.00 93.62 303 ASN A C 1
ATOM 2279 O O . ASN A 1 303 ? 8.100 13.526 -1.809 1.00 93.62 303 ASN A O 1
ATOM 2283 N N . THR A 1 304 ? 6.182 12.549 -2.472 1.00 95.00 304 THR A N 1
ATOM 2284 C CA . THR A 1 304 ? 5.323 13.177 -1.461 1.00 95.00 304 THR A CA 1
ATOM 2285 C C . THR A 1 304 ? 4.982 12.262 -0.292 1.00 95.00 304 THR A C 1
ATOM 2287 O O . THR A 1 304 ? 4.549 12.762 0.741 1.00 95.00 304 THR A O 1
ATOM 2290 N N . GLY A 1 305 ? 5.150 10.943 -0.432 1.00 96.12 305 GLY A N 1
ATOM 2291 C CA . GLY A 1 305 ? 4.665 9.980 0.558 1.00 96.12 305 GLY A CA 1
ATOM 2292 C C . GLY A 1 305 ? 3.138 9.871 0.618 1.00 96.12 305 GLY A C 1
ATOM 2293 O O . GLY A 1 305 ? 2.622 9.303 1.573 1.00 96.12 305 GLY A O 1
ATOM 2294 N N . THR A 1 306 ? 2.425 10.418 -0.374 1.00 97.12 306 THR A N 1
ATOM 2295 C CA . THR A 1 306 ? 0.974 10.236 -0.563 1.00 97.12 306 THR A CA 1
ATOM 2296 C C . THR A 1 306 ? 0.677 8.777 -0.867 1.00 97.12 306 THR A C 1
ATOM 2298 O O . THR A 1 306 ? 1.416 8.151 -1.635 1.00 97.12 306 THR A O 1
ATOM 2301 N N . GLU A 1 307 ? -0.383 8.235 -0.282 1.00 98.38 307 GLU A N 1
ATOM 2302 C CA . GLU A 1 307 ? -0.806 6.874 -0.572 1.00 98.38 307 GLU A CA 1
ATOM 2303 C C . GLU A 1 307 ? -1.507 6.816 -1.933 1.00 98.38 307 GLU A C 1
ATOM 2305 O O . GLU A 1 307 ? -2.513 7.466 -2.179 1.00 98.38 307 GLU A O 1
ATOM 2310 N N . VAL A 1 308 ? -0.966 6.027 -2.856 1.00 98.12 308 VAL A N 1
ATOM 2311 C CA . VAL A 1 308 ? -1.518 5.893 -4.214 1.00 98.12 308 VAL A CA 1
ATOM 2312 C C . VAL A 1 308 ? -2.291 4.595 -4.412 1.00 98.12 308 VAL A C 1
ATOM 2314 O O . VAL A 1 308 ? -2.987 4.447 -5.414 1.00 98.12 308 VAL A O 1
ATOM 2317 N N . LEU A 1 309 ? -2.151 3.648 -3.483 1.00 98.69 309 LEU A N 1
ATOM 2318 C CA . LEU A 1 309 ? -2.848 2.369 -3.494 1.00 98.69 309 LEU A CA 1
ATOM 2319 C C . LEU A 1 309 ? -2.875 1.777 -2.082 1.00 98.69 309 LEU A C 1
ATOM 2321 O O . LEU A 1 309 ? -1.844 1.751 -1.414 1.00 98.69 309 LEU A O 1
ATOM 2325 N N . ALA A 1 310 ? -4.013 1.228 -1.676 1.00 98.75 310 ALA A N 1
ATOM 2326 C CA . ALA A 1 310 ? -4.127 0.317 -0.546 1.00 98.75 310 ALA A CA 1
ATOM 2327 C C . ALA A 1 310 ? -4.940 -0.913 -0.964 1.00 98.75 310 ALA A C 1
ATOM 2329 O O . ALA A 1 310 ? -5.949 -0.784 -1.658 1.00 98.75 310 ALA A O 1
ATOM 2330 N N . TYR A 1 311 ? -4.517 -2.106 -0.556 1.00 98.88 311 TYR A N 1
ATOM 2331 C CA . TYR A 1 311 ? -5.226 -3.354 -0.841 1.00 98.88 311 TYR A CA 1
ATOM 2332 C C . TYR A 1 311 ? -5.400 -4.190 0.424 1.00 98.88 311 TYR A C 1
ATOM 2334 O O . TYR A 1 311 ? -4.403 -4.543 1.052 1.00 98.88 311 TYR A O 1
ATOM 2342 N N . MET A 1 312 ? -6.648 -4.518 0.766 1.00 98.75 312 MET A N 1
ATOM 2343 C CA . MET A 1 312 ? -6.985 -5.459 1.834 1.00 98.75 312 MET A CA 1
ATOM 2344 C C . MET A 1 312 ? -7.337 -6.822 1.230 1.00 98.75 312 MET A C 1
ATOM 2346 O O . MET A 1 312 ? -8.340 -6.909 0.510 1.00 98.75 312 MET A O 1
ATOM 2350 N N . PRO A 1 313 ? -6.556 -7.874 1.524 1.00 97.94 313 PRO A N 1
ATOM 2351 C CA . PRO A 1 313 ? -6.878 -9.236 1.114 1.00 97.94 313 PRO A CA 1
ATOM 2352 C C . PRO A 1 313 ? -8.216 -9.722 1.686 1.00 97.94 313 PRO A C 1
ATOM 2354 O O . PRO A 1 313 ? -8.644 -9.260 2.749 1.00 97.94 313 PRO A O 1
ATOM 2357 N N . GLN A 1 314 ? -8.882 -10.649 0.996 1.00 94.81 314 GLN A N 1
ATOM 2358 C CA . GLN A 1 314 ? -10.215 -11.126 1.393 1.00 94.81 314 GLN A CA 1
ATOM 2359 C C . GLN A 1 314 ? -10.199 -11.797 2.771 1.00 94.81 314 GLN A C 1
ATOM 2361 O O . GLN A 1 314 ? -11.042 -11.496 3.614 1.00 94.81 314 GLN A O 1
ATOM 2366 N N . GLY A 1 315 ? -9.229 -12.671 3.029 1.00 93.94 315 GLY A N 1
ATOM 2367 C CA . GLY A 1 315 ? -9.090 -13.370 4.303 1.00 93.94 315 GLY A CA 1
ATOM 2368 C C . GLY A 1 315 ? -8.826 -12.417 5.467 1.00 93.94 315 GLY A C 1
ATOM 2369 O O . GLY A 1 315 ? -9.327 -12.634 6.571 1.00 93.94 315 GLY A O 1
ATOM 2370 N N . VAL A 1 316 ? -8.101 -11.323 5.218 1.00 96.94 316 VAL A N 1
ATOM 2371 C CA . VAL A 1 316 ? -7.914 -10.246 6.200 1.00 96.94 316 VAL A CA 1
ATOM 2372 C C . VAL A 1 316 ? -9.220 -9.500 6.456 1.00 96.94 316 VAL A C 1
ATOM 2374 O O . VAL A 1 316 ? -9.568 -9.306 7.617 1.00 96.94 316 VAL A O 1
ATOM 2377 N N . LEU A 1 317 ? -9.971 -9.126 5.413 1.00 96.50 317 LEU A N 1
ATOM 2378 C CA . LEU A 1 317 ? -11.286 -8.487 5.561 1.00 96.50 317 LEU A CA 1
ATOM 2379 C C . LEU A 1 317 ? -12.225 -9.346 6.421 1.00 96.50 317 LEU A C 1
ATOM 2381 O O . LEU A 1 317 ? -12.945 -8.824 7.272 1.00 96.50 317 LEU A O 1
ATOM 2385 N N . GLU A 1 318 ? -12.180 -10.665 6.236 1.00 92.81 318 GLU A N 1
ATOM 2386 C CA . GLU A 1 318 ? -12.995 -11.624 6.982 1.00 92.81 318 GLU A CA 1
ATOM 2387 C C . GLU A 1 318 ? -12.586 -11.806 8.460 1.00 92.81 318 GLU A C 1
ATOM 2389 O O . GLU A 1 318 ? -13.439 -12.187 9.265 1.00 92.81 318 GLU A O 1
ATOM 2394 N N . ASP A 1 319 ? -11.328 -11.541 8.849 1.00 93.06 319 ASP A N 1
ATOM 2395 C CA . ASP A 1 319 ? -10.835 -11.724 10.235 1.00 93.06 319 ASP A CA 1
ATOM 2396 C C . ASP A 1 319 ? -10.541 -10.408 10.979 1.00 93.06 319 ASP A C 1
ATOM 2398 O O . ASP A 1 319 ? -10.437 -10.430 12.206 1.00 93.06 319 ASP A O 1
ATOM 2402 N N . ILE A 1 320 ? -10.434 -9.259 10.294 1.00 95.88 320 ILE A N 1
ATOM 2403 C CA . ILE A 1 320 ? -10.047 -7.977 10.919 1.00 95.88 320 ILE A CA 1
ATOM 2404 C C . ILE A 1 320 ? -11.048 -7.480 11.965 1.00 95.88 320 ILE A C 1
ATOM 2406 O O . ILE A 1 320 ? -10.667 -6.826 12.942 1.00 95.88 320 ILE A O 1
ATOM 2410 N N . HIS A 1 321 ? -12.314 -7.861 11.791 1.00 94.25 321 HIS A N 1
ATOM 2411 C CA . HIS A 1 321 ? -13.371 -7.730 12.781 1.00 94.25 321 HIS A CA 1
ATOM 2412 C C . HIS A 1 321 ? -13.794 -9.113 13.271 1.00 94.25 321 HIS A C 1
ATOM 2414 O O . HIS A 1 321 ? -14.576 -9.810 12.627 1.00 94.25 321 HIS A O 1
ATOM 2420 N N . ASN A 1 322 ? -13.278 -9.529 14.427 1.00 88.75 322 ASN A N 1
ATOM 2421 C CA . ASN A 1 322 ? -13.552 -10.851 14.977 1.00 88.75 322 ASN A CA 1
ATOM 2422 C C . ASN A 1 322 ? -14.026 -10.767 16.427 1.00 88.75 322 ASN A C 1
ATOM 2424 O O . ASN A 1 322 ? -13.251 -10.815 17.384 1.00 88.75 322 ASN A O 1
ATOM 2428 N N . VAL A 1 323 ? -15.348 -10.758 16.587 1.00 82.12 323 VAL A N 1
ATOM 2429 C CA . VAL A 1 323 ? -16.032 -10.720 17.889 1.00 82.12 323 VAL A CA 1
ATOM 2430 C C . VAL A 1 323 ? -15.669 -11.889 18.816 1.00 82.12 323 VAL A C 1
ATOM 2432 O O . VAL A 1 323 ? -15.719 -11.744 20.037 1.00 82.12 323 VAL A O 1
ATOM 2435 N N . ASN A 1 324 ? -15.255 -13.039 18.269 1.00 85.19 324 ASN A N 1
ATOM 2436 C CA . ASN A 1 324 ? -14.831 -14.197 19.065 1.00 85.19 324 ASN A CA 1
ATOM 2437 C C . ASN A 1 324 ? -13.396 -14.058 19.592 1.00 85.19 324 ASN A C 1
ATOM 2439 O O . ASN A 1 324 ? -13.010 -14.751 20.534 1.00 85.19 324 ASN A O 1
ATOM 2443 N N . LYS A 1 325 ? -12.609 -13.159 18.997 1.00 85.25 325 LYS A N 1
ATOM 2444 C CA . LYS A 1 325 ? -11.252 -12.800 19.406 1.00 85.25 325 LYS A CA 1
ATOM 2445 C C . LYS A 1 325 ? -11.210 -11.309 19.745 1.00 85.25 325 LYS A C 1
ATOM 2447 O O . LYS A 1 325 ? -10.362 -10.589 19.240 1.00 85.25 325 LYS A O 1
ATOM 2452 N N . SER A 1 326 ? -12.125 -10.837 20.591 1.00 81.50 326 SER A N 1
ATOM 2453 C CA . SER A 1 326 ? -12.374 -9.400 20.777 1.00 81.50 326 SER A CA 1
ATOM 2454 C C . SER A 1 326 ? -11.126 -8.558 21.077 1.00 81.50 326 SER A C 1
ATOM 2456 O O . SER A 1 326 ? -11.021 -7.452 20.571 1.00 81.50 326 SER A O 1
ATOM 2458 N N . THR A 1 327 ? -10.142 -9.058 21.830 1.00 86.31 327 THR A N 1
ATOM 2459 C CA . THR A 1 327 ? -8.889 -8.319 22.087 1.00 86.31 327 THR A CA 1
ATOM 2460 C C . THR A 1 327 ? -7.938 -8.269 20.887 1.00 86.31 327 THR A C 1
ATOM 2462 O O . THR A 1 327 ? -6.992 -7.498 20.910 1.00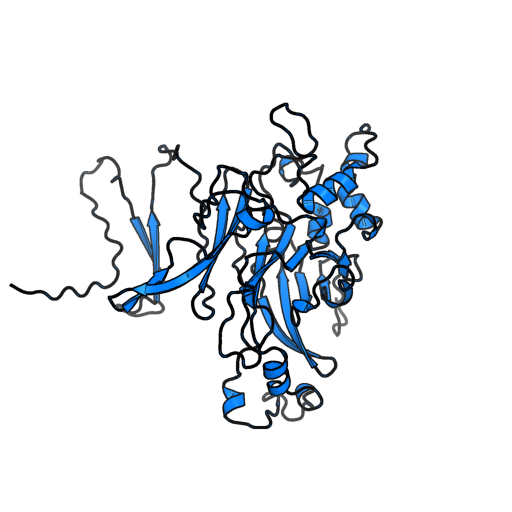 86.31 327 THR A O 1
ATOM 2465 N N . LEU A 1 328 ? -8.137 -9.104 19.870 1.00 91.38 328 LEU A N 1
ATOM 2466 C CA . LEU A 1 328 ? -7.361 -9.138 18.623 1.00 91.38 328 LEU A CA 1
ATOM 2467 C C . LEU A 1 328 ? -8.081 -8.426 17.469 1.00 91.38 328 LEU A C 1
ATOM 2469 O O . LEU A 1 328 ? -7.485 -8.224 16.418 1.00 91.38 328 LEU A O 1
ATOM 2473 N N . ASP A 1 329 ? -9.338 -8.036 17.662 1.00 93.19 329 ASP A N 1
ATOM 2474 C CA . ASP A 1 329 ? -10.099 -7.237 16.707 1.00 93.19 329 ASP A CA 1
ATOM 2475 C C . ASP A 1 329 ? -9.482 -5.841 16.581 1.00 93.19 329 ASP A C 1
ATOM 2477 O O . ASP A 1 329 ? -9.315 -5.133 17.580 1.00 93.19 329 ASP A O 1
ATOM 2481 N N . TYR A 1 330 ? -9.139 -5.451 15.353 1.00 95.31 330 TYR A N 1
ATOM 2482 C CA . TYR A 1 330 ? -8.393 -4.222 15.086 1.00 95.31 330 TYR A CA 1
ATOM 2483 C C . TYR A 1 330 ? -9.134 -2.956 15.538 1.00 95.31 330 TYR A C 1
ATOM 2485 O O . TYR A 1 330 ? -8.508 -1.951 15.878 1.00 95.31 330 TYR A O 1
ATOM 2493 N N . SER A 1 331 ? -10.466 -2.995 15.560 1.00 94.25 331 SER A N 1
ATOM 2494 C CA . SER A 1 331 ? -11.311 -1.870 15.958 1.00 94.25 331 SER A CA 1
ATOM 2495 C C . SER A 1 331 ? -11.566 -1.816 17.468 1.00 94.25 331 SER A C 1
ATOM 2497 O O . SER A 1 331 ? -12.091 -0.819 17.970 1.00 94.25 331 SER A O 1
ATOM 2499 N N . ASN A 1 332 ? -11.173 -2.851 18.220 1.00 91.88 332 ASN A N 1
ATOM 2500 C CA . ASN A 1 332 ? -11.489 -2.962 19.638 1.00 91.88 332 ASN A CA 1
ATOM 2501 C C . ASN A 1 332 ? -10.735 -1.924 20.488 1.00 91.88 332 ASN A C 1
ATOM 2503 O O . ASN A 1 332 ? -9.508 -1.849 20.413 1.00 91.88 332 ASN A O 1
ATOM 2507 N N . PRO A 1 333 ? -11.413 -1.192 21.392 1.00 89.94 333 PRO A N 1
ATOM 2508 C CA . PRO A 1 333 ? -10.780 -0.223 22.299 1.00 89.94 333 PRO A CA 1
ATOM 2509 C C . PRO A 1 333 ? -9.646 -0.772 23.179 1.00 89.94 333 PRO A C 1
ATOM 2511 O O . PRO A 1 333 ? -8.835 -0.013 23.700 1.00 89.94 333 PRO A O 1
ATOM 2514 N N . GLN A 1 334 ? -9.606 -2.087 23.382 1.00 89.06 334 GLN A N 1
ATOM 2515 C CA . GLN A 1 334 ? -8.587 -2.817 24.134 1.00 89.06 334 GLN A CA 1
ATOM 2516 C C . GLN A 1 334 ? -7.702 -3.674 23.216 1.00 89.06 334 GLN A C 1
ATOM 2518 O O . GLN A 1 334 ? -7.208 -4.717 23.650 1.00 89.06 334 GLN A O 1
ATOM 2523 N N . TYR A 1 335 ? -7.531 -3.263 21.954 1.00 91.75 335 TYR A N 1
ATOM 2524 C CA . TYR A 1 335 ? -6.734 -3.973 20.957 1.00 91.75 335 TYR A CA 1
ATOM 2525 C C . TYR A 1 335 ? -5.341 -4.334 21.492 1.00 91.75 335 TYR A C 1
ATOM 2527 O O . TYR A 1 335 ? -4.539 -3.478 21.868 1.00 91.75 335 TYR A O 1
ATOM 2535 N N . GLY A 1 336 ? -5.079 -5.636 21.538 1.00 88.81 336 GLY A N 1
ATOM 2536 C CA . GLY A 1 336 ? -3.884 -6.264 22.086 1.00 88.81 336 GLY A CA 1
ATOM 2537 C C . GLY A 1 336 ? -2.818 -6.608 21.049 1.00 88.81 336 GLY A C 1
ATOM 2538 O O . GLY A 1 336 ? -1.815 -7.190 21.448 1.00 88.81 336 GLY A O 1
ATOM 2539 N N . HIS A 1 337 ? -3.021 -6.209 19.786 1.00 93.31 337 HIS A N 1
ATOM 2540 C CA . HIS A 1 337 ? -2.257 -6.570 18.583 1.00 93.31 337 HIS A CA 1
ATOM 2541 C C . HIS A 1 337 ? -2.621 -7.909 17.956 1.00 93.31 337 HIS A C 1
ATOM 2543 O O . HIS A 1 337 ? -2.732 -8.926 18.635 1.00 93.31 337 HIS A O 1
ATOM 2549 N N . ASN A 1 338 ? -2.766 -7.884 16.639 1.00 94.12 338 ASN A N 1
ATOM 2550 C CA . ASN A 1 338 ? -2.861 -9.034 15.768 1.00 94.12 338 ASN A CA 1
ATOM 2551 C C . ASN A 1 338 ? -2.037 -8.752 14.508 1.00 94.12 338 ASN A C 1
ATOM 2553 O O . ASN A 1 338 ? -1.836 -7.597 14.130 1.00 94.12 338 ASN A O 1
ATOM 2557 N N . PHE A 1 339 ? -1.585 -9.814 13.857 1.00 94.56 339 PHE A N 1
ATOM 2558 C CA . PHE A 1 339 ? -0.946 -9.704 12.556 1.00 94.56 339 PHE A CA 1
ATOM 2559 C C . PHE A 1 339 ? -2.012 -9.796 11.471 1.00 94.56 339 PHE A C 1
ATOM 2561 O O . PHE A 1 339 ? -2.897 -10.648 11.547 1.00 94.56 339 PHE A O 1
ATOM 2568 N N . TYR A 1 340 ? -1.907 -8.938 10.462 1.00 96.56 340 TYR A N 1
ATOM 2569 C CA . TYR A 1 340 ? -2.749 -8.992 9.271 1.00 96.56 340 TYR A CA 1
ATOM 2570 C C . TYR A 1 340 ? -1.856 -9.079 8.041 1.00 96.56 340 TYR A C 1
ATOM 2572 O O . TYR A 1 340 ? -1.347 -10.157 7.773 1.00 96.56 340 TYR A O 1
ATOM 2580 N N . VAL A 1 341 ? -1.596 -7.990 7.313 1.00 97.38 341 VAL A N 1
ATOM 2581 C CA . VAL A 1 341 ? -0.692 -8.025 6.153 1.00 97.38 341 VAL A CA 1
ATOM 2582 C C . VAL A 1 341 ? 0.740 -7.751 6.611 1.00 97.38 341 VAL A C 1
ATOM 2584 O O . VAL A 1 341 ? 1.185 -6.611 6.626 1.00 97.38 341 VAL A O 1
ATOM 2587 N N . ASP A 1 342 ? 1.477 -8.802 6.974 1.00 89.50 342 ASP A N 1
ATOM 2588 C CA . ASP A 1 342 ? 2.803 -8.657 7.604 1.00 89.50 342 ASP A CA 1
ATOM 2589 C C . ASP A 1 342 ? 3.963 -9.245 6.776 1.00 89.50 342 ASP A C 1
ATOM 2591 O O . ASP A 1 342 ? 5.129 -9.177 7.163 1.00 89.50 342 ASP A O 1
ATOM 2595 N N . ALA A 1 343 ? 3.683 -9.826 5.605 1.00 87.62 343 ALA A N 1
ATOM 2596 C CA . ALA A 1 343 ? 4.742 -10.318 4.726 1.00 87.62 343 ALA A CA 1
ATOM 2597 C C . ALA A 1 343 ? 5.361 -9.196 3.884 1.00 87.62 343 ALA A C 1
ATOM 2599 O O . ALA A 1 343 ? 4.684 -8.282 3.421 1.00 87.62 343 ALA A O 1
ATOM 2600 N N . THR A 1 344 ? 6.657 -9.337 3.601 1.00 90.25 344 THR A N 1
ATOM 2601 C CA . THR A 1 344 ? 7.334 -8.514 2.594 1.00 90.25 344 THR A CA 1
ATOM 2602 C C . THR A 1 344 ? 6.834 -8.894 1.193 1.00 90.25 344 THR A C 1
ATOM 2604 O O . THR A 1 344 ? 6.966 -10.067 0.822 1.00 90.25 344 THR A O 1
ATOM 2607 N N . PRO A 1 345 ? 6.322 -7.945 0.388 1.00 90.12 345 PRO A N 1
ATOM 2608 C CA . PRO A 1 345 ? 5.907 -8.234 -0.980 1.00 90.12 345 PRO A CA 1
ATOM 2609 C C . PRO A 1 345 ? 7.109 -8.565 -1.879 1.00 90.12 345 PRO A C 1
ATOM 2611 O O . PRO A 1 345 ? 8.195 -8.012 -1.734 1.00 90.12 345 PRO A O 1
ATOM 2614 N N . GLY A 1 346 ? 6.921 -9.450 -2.853 1.00 90.69 346 GLY A N 1
ATOM 2615 C CA . GLY A 1 346 ? 7.835 -9.664 -3.973 1.00 90.69 346 GLY A CA 1
ATOM 2616 C C . GLY A 1 346 ? 7.365 -8.901 -5.208 1.00 90.69 346 GLY A C 1
ATOM 2617 O O . GLY A 1 346 ? 6.167 -8.770 -5.436 1.00 90.69 346 GLY A O 1
ATOM 2618 N N . VAL A 1 347 ? 8.297 -8.412 -6.027 1.00 90.50 347 VAL A N 1
ATOM 2619 C CA . VAL A 1 347 ? 7.982 -7.703 -7.278 1.00 90.50 347 VAL A CA 1
ATOM 2620 C C . VAL A 1 347 ? 8.779 -8.282 -8.437 1.00 90.50 347 VAL A C 1
ATOM 2622 O O . VAL A 1 347 ? 9.925 -8.700 -8.258 1.00 90.50 347 VAL A O 1
ATOM 2625 N N . GLY A 1 348 ? 8.185 -8.303 -9.625 1.00 90.25 348 GLY A N 1
ATOM 2626 C CA . GLY A 1 348 ? 8.859 -8.802 -10.817 1.00 90.25 348 GLY A CA 1
ATOM 2627 C C . GLY A 1 348 ? 8.132 -8.458 -12.106 1.00 90.25 348 GLY A C 1
ATOM 2628 O O . GLY A 1 348 ? 6.910 -8.302 -12.124 1.00 90.25 348 GLY A O 1
ATOM 2629 N N . ASP A 1 349 ? 8.912 -8.369 -13.180 1.00 92.94 349 ASP A N 1
ATOM 2630 C CA . ASP A 1 349 ? 8.390 -8.181 -14.525 1.00 92.94 349 ASP A CA 1
ATOM 2631 C C . ASP A 1 349 ? 8.083 -9.542 -15.160 1.00 92.94 349 ASP A C 1
ATOM 2633 O O . ASP A 1 349 ? 8.863 -10.492 -15.050 1.00 92.94 349 ASP A O 1
ATOM 2637 N N . LEU A 1 350 ? 6.939 -9.641 -15.825 1.00 93.94 350 LEU A N 1
ATOM 2638 C CA . LEU A 1 350 ? 6.450 -10.855 -16.465 1.00 93.94 350 LEU A CA 1
ATOM 2639 C C . LEU A 1 350 ? 5.752 -10.520 -17.780 1.00 93.94 350 LEU A C 1
ATOM 2641 O O . LEU A 1 350 ? 5.211 -9.428 -17.957 1.00 93.94 350 LEU A O 1
ATOM 2645 N N . TYR A 1 351 ? 5.737 -11.486 -18.693 1.00 93.44 351 TYR A N 1
ATOM 2646 C CA . TYR A 1 351 ? 5.150 -11.317 -20.012 1.00 93.44 351 TYR A CA 1
ATOM 2647 C C . TYR A 1 351 ? 3.888 -12.156 -20.174 1.00 93.44 351 TYR A C 1
ATOM 2649 O O . TYR A 1 351 ? 3.916 -13.381 -20.051 1.00 93.44 351 TYR A O 1
ATOM 2657 N N . TYR A 1 352 ? 2.774 -11.503 -20.495 1.00 94.38 352 TYR A N 1
ATOM 2658 C CA . TYR A 1 352 ? 1.535 -12.182 -20.861 1.00 94.38 352 TYR A CA 1
ATOM 2659 C C . TYR A 1 352 ? 0.641 -11.272 -21.701 1.00 94.38 352 TYR A C 1
ATOM 2661 O O . TYR A 1 352 ? 0.801 -10.054 -21.738 1.00 94.38 352 TYR A O 1
ATOM 2669 N N . ALA A 1 353 ? -0.312 -11.880 -22.413 1.00 93.56 353 ALA A N 1
ATOM 2670 C CA . ALA A 1 353 ? -1.253 -11.169 -23.284 1.00 93.56 353 ALA A CA 1
ATOM 2671 C C . ALA A 1 353 ? -0.583 -10.217 -24.305 1.00 93.56 353 ALA A C 1
ATOM 2673 O O . ALA A 1 353 ? -1.185 -9.235 -24.728 1.00 93.56 353 ALA A O 1
ATOM 2674 N N . GLY A 1 354 ? 0.649 -10.527 -24.728 1.00 94.06 354 GLY A N 1
ATOM 2675 C CA . GLY A 1 354 ? 1.387 -9.752 -25.729 1.00 94.06 354 GLY A CA 1
ATOM 2676 C C . GLY A 1 354 ? 2.168 -8.547 -25.189 1.00 94.06 354 GLY A C 1
ATOM 2677 O O . GLY A 1 354 ? 2.785 -7.845 -25.994 1.00 94.06 354 GLY A O 1
ATOM 2678 N N . SER A 1 355 ? 2.184 -8.329 -23.870 1.00 95.56 355 SER A N 1
ATOM 2679 C CA . SER A 1 355 ? 2.827 -7.178 -23.221 1.00 95.56 355 SER A CA 1
ATOM 2680 C C . SER A 1 355 ? 3.591 -7.566 -21.956 1.00 95.56 355 SER A C 1
ATOM 2682 O O . SER A 1 355 ? 3.330 -8.610 -21.350 1.00 95.56 355 SER A O 1
ATOM 2684 N N . TRP A 1 356 ? 4.534 -6.714 -21.563 1.00 95.44 356 TRP A N 1
ATOM 2685 C CA . TRP A 1 356 ? 5.210 -6.801 -20.273 1.00 95.44 356 TRP A CA 1
ATOM 2686 C C . TRP A 1 356 ? 4.405 -6.088 -19.191 1.00 95.44 356 TRP A C 1
ATOM 2688 O O . TRP A 1 356 ? 3.793 -5.048 -19.423 1.00 95.44 356 TRP A O 1
ATOM 2698 N N . HIS A 1 357 ? 4.429 -6.656 -17.992 1.00 96.62 357 HIS A N 1
ATOM 2699 C CA . HIS A 1 357 ? 3.768 -6.128 -16.803 1.00 96.62 357 HIS A CA 1
ATOM 2700 C C . HIS A 1 357 ? 4.727 -6.235 -15.621 1.00 96.62 357 HIS A C 1
ATOM 2702 O O . HIS A 1 357 ? 5.540 -7.153 -15.589 1.00 96.62 357 HIS A O 1
ATOM 2708 N N . THR A 1 358 ? 4.591 -5.363 -14.625 1.00 96.88 358 THR A N 1
ATOM 2709 C CA . THR A 1 358 ? 5.164 -5.556 -13.288 1.00 96.88 358 THR A CA 1
ATOM 2710 C C . THR A 1 358 ? 4.059 -6.033 -12.359 1.00 96.88 358 THR A C 1
ATOM 2712 O O . THR A 1 358 ? 3.073 -5.323 -12.142 1.00 96.88 358 THR A O 1
ATOM 2715 N N . TRP A 1 359 ? 4.227 -7.215 -11.773 1.00 97.25 359 TRP A N 1
ATOM 2716 C CA . TRP A 1 359 ? 3.377 -7.661 -10.674 1.00 97.25 359 TRP A CA 1
ATOM 2717 C C . TRP A 1 359 ? 4.068 -7.472 -9.335 1.00 97.25 359 TRP A C 1
ATOM 2719 O O . TRP A 1 359 ? 5.285 -7.620 -9.204 1.00 97.25 359 TRP A O 1
ATOM 2729 N N . LEU A 1 360 ? 3.242 -7.188 -8.338 1.00 97.94 360 LEU A N 1
ATOM 2730 C CA . LEU A 1 360 ? 3.552 -7.326 -6.932 1.00 97.94 360 LEU A CA 1
ATOM 2731 C C . LEU A 1 360 ? 2.775 -8.529 -6.406 1.00 97.94 360 LEU A C 1
ATOM 2733 O O . LEU A 1 360 ? 1.568 -8.613 -6.601 1.00 97.94 360 LEU A O 1
ATOM 2737 N N . VAL A 1 361 ? 3.455 -9.453 -5.738 1.00 97.94 361 VAL A N 1
ATOM 2738 C CA . VAL A 1 361 ? 2.851 -10.634 -5.114 1.00 97.94 361 VAL A CA 1
ATOM 2739 C C . VAL A 1 361 ? 3.237 -10.644 -3.649 1.00 97.94 361 VAL A C 1
ATOM 2741 O O . VAL A 1 361 ? 4.415 -10.511 -3.328 1.00 97.94 361 VAL A O 1
ATOM 2744 N N . SER A 1 362 ? 2.277 -10.820 -2.752 1.00 95.69 362 SER A N 1
ATOM 2745 C CA . SER A 1 362 ? 2.557 -10.880 -1.320 1.00 95.69 362 SER A CA 1
ATOM 2746 C C . SER A 1 362 ? 1.720 -11.949 -0.647 1.00 95.69 362 SER A C 1
ATOM 2748 O O . SER A 1 362 ? 0.620 -12.266 -1.089 1.00 95.69 362 SER A O 1
ATOM 2750 N N . GLY A 1 363 ? 2.257 -12.497 0.438 1.00 94.00 363 GLY A N 1
ATOM 2751 C CA . GLY A 1 363 ? 1.434 -13.167 1.435 1.00 94.00 363 GLY A CA 1
ATOM 2752 C C . GLY A 1 363 ? 0.951 -12.184 2.499 1.00 94.00 363 GLY A C 1
ATOM 2753 O O . GLY A 1 363 ? 1.224 -10.983 2.426 1.00 94.00 363 GLY A O 1
ATOM 2754 N N . ILE A 1 364 ? 0.310 -12.725 3.531 1.00 94.75 364 ILE A N 1
ATOM 2755 C CA . ILE A 1 364 ? -0.050 -11.984 4.753 1.00 94.75 364 ILE A CA 1
ATOM 2756 C C . ILE A 1 364 ? 0.842 -12.349 5.959 1.00 94.75 364 ILE A C 1
ATOM 2758 O O . ILE A 1 364 ? 0.753 -11.760 7.028 1.00 94.75 364 ILE A O 1
ATOM 2762 N N . GLY A 1 365 ? 1.796 -13.271 5.790 1.00 92.00 365 GLY A N 1
ATOM 2763 C CA . GLY A 1 365 ? 2.822 -13.549 6.801 1.00 92.00 365 GLY A CA 1
ATOM 2764 C C . GLY A 1 365 ? 2.231 -14.168 8.067 1.00 92.00 365 GLY A C 1
ATOM 2765 O O . GLY A 1 365 ? 1.525 -15.173 7.993 1.00 92.00 365 GLY A O 1
ATOM 2766 N N . ALA A 1 366 ? 2.523 -13.586 9.232 1.00 89.19 366 ALA A N 1
ATOM 2767 C CA . ALA A 1 366 ? 1.978 -14.059 10.504 1.00 89.19 366 ALA A CA 1
ATOM 2768 C C . ALA A 1 366 ? 0.449 -13.888 10.620 1.00 89.19 366 ALA A C 1
ATOM 2770 O O . ALA A 1 366 ? -0.153 -14.533 11.480 1.00 89.19 366 ALA A O 1
ATOM 2771 N N . GLY A 1 367 ? -0.183 -13.088 9.750 1.00 89.12 367 GLY A N 1
ATOM 2772 C CA . GLY A 1 367 ? -1.635 -12.899 9.749 1.00 89.12 367 GLY A CA 1
ATOM 2773 C C . GLY A 1 367 ? -2.441 -14.073 9.197 1.00 89.12 367 GLY A C 1
ATOM 2774 O O . GLY A 1 367 ? -3.646 -14.137 9.417 1.00 89.12 367 GLY A O 1
ATOM 2775 N N . GLY A 1 368 ? -1.806 -15.043 8.527 1.00 91.94 368 GLY A N 1
ATOM 2776 C CA . GLY A 1 368 ? -2.493 -16.250 8.069 1.00 91.94 368 GLY A CA 1
ATOM 2777 C C . GLY A 1 368 ? -1.986 -16.829 6.750 1.00 91.94 368 GLY A C 1
ATOM 2778 O O . GLY A 1 368 ? -0.852 -16.610 6.329 1.00 91.94 368 GLY A O 1
ATOM 2779 N N . ALA A 1 369 ? -2.843 -17.629 6.113 1.00 93.06 369 ALA A N 1
ATOM 2780 C CA . ALA A 1 369 ? -2.524 -18.401 4.915 1.00 93.06 369 ALA A CA 1
ATOM 2781 C C . ALA A 1 369 ? -3.285 -17.868 3.694 1.00 93.06 369 ALA A C 1
ATOM 2783 O O . ALA A 1 369 ? -4.307 -18.423 3.289 1.00 93.06 369 ALA A O 1
ATOM 2784 N N . GLU A 1 370 ? -2.750 -16.802 3.113 1.00 94.88 370 GLU A N 1
ATOM 2785 C CA . GLU A 1 370 ? -3.295 -16.122 1.940 1.00 94.88 370 GLU A CA 1
ATOM 2786 C C . GLU A 1 370 ? -2.145 -15.547 1.104 1.00 94.88 370 GLU A C 1
ATOM 2788 O O . GLU A 1 370 ? -1.113 -15.144 1.654 1.00 94.88 370 GLU A O 1
ATOM 2793 N N . ILE A 1 371 ? -2.307 -15.558 -0.219 1.00 96.31 371 ILE A N 1
ATOM 2794 C CA . ILE A 1 371 ? -1.411 -14.935 -1.195 1.00 96.31 371 ILE A CA 1
ATOM 2795 C C . ILE A 1 371 ? -2.270 -14.108 -2.139 1.00 96.31 371 ILE A C 1
ATOM 2797 O O . ILE A 1 371 ? -3.240 -14.624 -2.678 1.00 96.31 371 ILE A O 1
ATOM 2801 N N . PHE A 1 372 ? -1.854 -12.884 -2.434 1.00 98.06 372 PHE A N 1
ATOM 2802 C CA . PHE A 1 372 ? -2.514 -12.025 -3.409 1.00 98.06 372 PHE A CA 1
ATOM 2803 C C . PHE A 1 372 ? -1.508 -11.450 -4.407 1.00 98.06 372 PHE A C 1
ATOM 2805 O O . PHE A 1 372 ? -0.302 -11.377 -4.141 1.00 98.06 372 PHE A O 1
ATOM 2812 N N . ALA A 1 373 ? -2.005 -11.039 -5.573 1.00 98.25 373 ALA A N 1
ATOM 2813 C CA . ALA A 1 373 ? -1.205 -10.411 -6.617 1.00 98.25 373 ALA A CA 1
ATOM 2814 C C . ALA A 1 373 ? -1.871 -9.146 -7.163 1.00 98.25 373 ALA A C 1
ATOM 2816 O O . ALA A 1 373 ? -3.072 -9.124 -7.439 1.00 98.25 373 ALA A O 1
ATOM 2817 N N . LEU A 1 374 ? -1.062 -8.111 -7.376 1.00 98.75 374 LEU A N 1
ATOM 2818 C CA . LEU A 1 374 ? -1.457 -6.817 -7.918 1.00 98.75 374 LEU A CA 1
ATOM 2819 C C . LEU A 1 374 ? -0.639 -6.501 -9.173 1.00 98.75 374 LEU A C 1
ATOM 2821 O O . LEU A 1 374 ? 0.582 -6.658 -9.191 1.00 98.75 374 LEU A O 1
ATOM 2825 N N . ASN A 1 375 ? -1.294 -5.995 -10.211 1.00 98.25 375 ASN A N 1
ATOM 2826 C CA . ASN A 1 375 ? -0.644 -5.375 -11.351 1.00 98.25 375 ASN A CA 1
ATOM 2827 C C . ASN A 1 375 ? -0.268 -3.935 -10.995 1.00 98.25 375 ASN A C 1
ATOM 2829 O O . ASN A 1 375 ? -1.117 -3.046 -10.937 1.00 98.25 375 ASN A O 1
ATOM 2833 N N . VAL A 1 376 ? 1.026 -3.712 -10.780 1.00 98.25 376 VAL A N 1
ATOM 2834 C CA . VAL A 1 376 ? 1.594 -2.413 -10.397 1.00 98.25 376 VAL A CA 1
ATOM 2835 C C . VAL A 1 376 ? 2.358 -1.758 -11.548 1.00 98.25 376 VAL A C 1
ATOM 2837 O O . VAL A 1 376 ? 3.175 -0.867 -11.324 1.00 98.25 376 VAL A O 1
ATOM 2840 N N . THR A 1 377 ? 2.099 -2.193 -12.787 1.00 97.62 377 THR A N 1
ATOM 2841 C CA . THR A 1 377 ? 2.787 -1.690 -13.987 1.00 97.62 377 THR A CA 1
ATOM 2842 C C . THR A 1 377 ? 2.621 -0.182 -14.139 1.00 97.62 377 THR A C 1
ATOM 2844 O O . THR A 1 377 ? 3.615 0.517 -14.320 1.00 97.62 377 THR A O 1
ATOM 2847 N N . HIS A 1 378 ? 1.385 0.316 -14.007 1.00 96.94 378 HIS A N 1
ATOM 2848 C CA . HIS A 1 378 ? 1.038 1.713 -14.273 1.00 96.94 378 HIS A CA 1
ATOM 2849 C C . HIS A 1 378 ? 0.346 2.371 -13.066 1.00 96.94 378 HIS A C 1
ATOM 2851 O O . HIS A 1 378 ? -0.885 2.437 -13.024 1.00 96.94 378 HIS A O 1
ATOM 2857 N N . PRO A 1 379 ? 1.096 2.941 -12.103 1.00 97.50 379 PRO A N 1
ATOM 2858 C CA . PRO A 1 379 ? 0.489 3.623 -10.958 1.00 97.50 379 PRO A CA 1
ATOM 2859 C C . PRO A 1 379 ? -0.409 4.813 -11.328 1.00 97.50 379 PRO A C 1
ATOM 2861 O O . PRO A 1 379 ? -1.302 5.183 -10.577 1.00 97.50 379 PRO A O 1
ATOM 2864 N N . SER A 1 380 ? -0.229 5.396 -12.518 1.00 95.88 380 SER A N 1
ATOM 2865 C CA . SER A 1 380 ? -1.111 6.441 -13.057 1.00 95.88 380 SER A CA 1
ATOM 2866 C C . SER A 1 380 ? -2.537 5.962 -13.358 1.00 95.88 380 SER A C 1
ATOM 2868 O O . SER A 1 380 ? -3.419 6.789 -13.579 1.00 95.88 380 SER A O 1
ATOM 2870 N N . GLN A 1 381 ? -2.768 4.646 -13.389 1.00 96.50 381 GLN A N 1
ATOM 2871 C CA . GLN A 1 381 ? -4.076 4.025 -13.606 1.00 96.50 381 GLN A CA 1
ATOM 2872 C C . GLN A 1 381 ? -4.706 3.498 -12.310 1.00 96.50 381 GLN A C 1
ATOM 2874 O O . GLN A 1 381 ? -5.765 2.860 -12.363 1.00 96.50 381 GLN A O 1
ATOM 2879 N N . PHE A 1 382 ? -4.079 3.742 -11.155 1.00 98.31 382 PHE A N 1
ATOM 2880 C CA . PHE A 1 382 ? -4.665 3.396 -9.868 1.00 98.31 382 PHE A CA 1
ATOM 2881 C C . PHE A 1 382 ? -5.935 4.213 -9.645 1.00 98.31 382 PHE A C 1
ATOM 2883 O O . PHE A 1 382 ? -5.925 5.440 -9.591 1.00 98.31 382 PHE A O 1
ATOM 2890 N N . SER A 1 383 ? -7.058 3.503 -9.593 1.00 98.12 383 SER A N 1
ATOM 2891 C CA . SER A 1 383 ? -8.367 4.039 -9.246 1.00 98.12 383 SER A CA 1
ATOM 2892 C C . SER A 1 383 ? -9.272 2.896 -8.811 1.00 98.12 383 SER A C 1
ATOM 2894 O O . SER A 1 383 ? -9.146 1.773 -9.305 1.00 98.12 383 SER A O 1
ATOM 2896 N N . GLU A 1 384 ? -10.233 3.196 -7.944 1.00 97.88 384 GLU A N 1
ATOM 2897 C CA . GLU A 1 384 ? -11.251 2.235 -7.515 1.00 97.88 384 GLU A CA 1
ATOM 2898 C C . GLU A 1 384 ? -12.044 1.678 -8.712 1.00 97.88 384 GLU A C 1
ATOM 2900 O O . GLU A 1 384 ? -12.297 0.480 -8.808 1.00 97.88 384 GLU A O 1
ATOM 2905 N N . SER A 1 385 ? -12.338 2.515 -9.713 1.00 97.31 385 SER A N 1
ATOM 2906 C CA . SER A 1 385 ? -13.022 2.080 -10.941 1.00 97.31 385 SER A CA 1
ATOM 2907 C C . SER A 1 385 ? -12.231 1.078 -11.795 1.00 97.31 385 SER A C 1
ATOM 2909 O O . SER A 1 385 ? -12.817 0.394 -12.632 1.00 97.31 385 SER A O 1
ATOM 2911 N N . ASN A 1 386 ? -10.914 0.984 -11.589 1.00 98.00 386 ASN A N 1
ATOM 2912 C CA . ASN A 1 386 ? -10.014 0.092 -12.317 1.00 98.00 386 ASN A CA 1
ATOM 2913 C C . ASN A 1 386 ? -9.589 -1.130 -11.477 1.00 98.00 386 ASN A C 1
ATOM 2915 O O . ASN A 1 386 ? -8.670 -1.855 -11.862 1.00 98.00 386 ASN A O 1
ATOM 2919 N N . ALA A 1 387 ? -10.249 -1.373 -10.337 1.00 98.25 387 ALA A N 1
ATOM 2920 C CA . ALA A 1 387 ? -9.874 -2.408 -9.374 1.00 98.25 387 ALA A CA 1
ATOM 2921 C C . ALA A 1 387 ? -9.686 -3.798 -10.001 1.00 98.25 387 ALA A C 1
ATOM 2923 O O . ALA A 1 387 ? -8.714 -4.480 -9.689 1.00 98.25 387 ALA A O 1
ATOM 2924 N N . SER A 1 388 ? -10.552 -4.195 -10.938 1.00 97.44 388 SER A N 1
ATOM 2925 C CA . SER A 1 388 ? -10.495 -5.512 -11.586 1.00 97.44 388 SER A CA 1
ATOM 2926 C C . SER A 1 388 ? -9.268 -5.727 -12.479 1.00 97.44 388 SER A C 1
ATOM 2928 O O . SER A 1 388 ? -8.951 -6.865 -12.802 1.00 97.44 388 SER A O 1
ATOM 2930 N N . ASN A 1 389 ? -8.605 -4.653 -12.917 1.00 97.00 389 ASN A N 1
ATOM 2931 C CA . ASN A 1 389 ? -7.360 -4.737 -13.687 1.00 97.00 389 ASN A CA 1
ATOM 2932 C C . ASN A 1 389 ? -6.120 -4.615 -12.790 1.00 97.00 389 ASN A C 1
ATOM 2934 O O . ASN A 1 389 ? -5.037 -5.043 -13.189 1.00 97.00 389 ASN A O 1
ATOM 2938 N N . ILE A 1 390 ? -6.274 -4.016 -11.604 1.00 98.44 390 ILE A N 1
ATOM 2939 C CA . ILE A 1 390 ? -5.199 -3.839 -10.623 1.00 98.44 390 ILE A CA 1
ATOM 2940 C C . ILE A 1 390 ? -5.051 -5.101 -9.776 1.00 98.44 390 ILE A C 1
ATOM 2942 O O . ILE A 1 390 ? -3.944 -5.601 -9.635 1.00 98.44 390 ILE A O 1
ATOM 2946 N N . VAL A 1 391 ? -6.137 -5.644 -9.227 1.00 98.31 391 VAL A N 1
ATOM 2947 C CA . VAL A 1 391 ? -6.086 -6.861 -8.407 1.00 98.31 391 VAL A CA 1
ATOM 2948 C C . VAL A 1 391 ? -6.182 -8.076 -9.320 1.00 98.31 391 VAL A C 1
ATOM 2950 O O . VAL A 1 391 ? -7.232 -8.348 -9.901 1.00 98.31 391 VAL A O 1
ATOM 2953 N N . ILE A 1 392 ? -5.074 -8.803 -9.452 1.00 97.06 392 ILE A N 1
ATOM 2954 C CA . ILE A 1 392 ? -4.983 -9.988 -10.309 1.00 97.06 392 ILE A CA 1
ATOM 2955 C C . ILE A 1 392 ? -5.692 -11.178 -9.670 1.00 97.06 392 ILE A C 1
ATOM 2957 O O . ILE A 1 392 ? -6.354 -11.950 -10.363 1.00 97.06 392 ILE A O 1
ATOM 2961 N N . GLY A 1 393 ? -5.548 -11.335 -8.358 1.00 95.81 393 GLY A N 1
ATOM 2962 C CA . GLY A 1 393 ? -6.195 -12.416 -7.638 1.00 95.81 393 GLY A CA 1
ATOM 2963 C C . GLY A 1 393 ? -5.818 -12.464 -6.172 1.00 95.81 393 GLY A C 1
ATOM 2964 O O . GLY A 1 393 ? -4.809 -11.887 -5.757 1.00 95.81 393 GLY A O 1
ATOM 2965 N N . ASP A 1 394 ? -6.651 -13.188 -5.436 1.00 95.19 394 ASP A N 1
ATOM 2966 C CA . ASP A 1 394 ? -6.473 -13.501 -4.029 1.00 95.19 394 ASP A CA 1
ATOM 2967 C C . ASP A 1 394 ? -6.715 -14.994 -3.802 1.00 95.19 394 ASP A C 1
ATOM 2969 O O . ASP A 1 394 ? -7.736 -15.546 -4.233 1.00 95.19 394 ASP A O 1
ATOM 2973 N N . TRP A 1 395 ? -5.751 -15.665 -3.182 1.00 94.69 395 TRP A N 1
ATOM 2974 C CA . TRP A 1 395 ? -5.698 -17.113 -3.069 1.00 94.69 395 TRP A CA 1
ATOM 2975 C C . TRP A 1 395 ? -5.492 -17.553 -1.628 1.00 94.69 395 TRP A C 1
ATOM 2977 O O . TRP A 1 395 ? -4.444 -17.350 -1.016 1.00 94.69 395 TRP A O 1
ATOM 2987 N N . MET A 1 396 ? -6.481 -18.285 -1.140 1.00 90.94 396 MET A N 1
ATOM 2988 C CA . MET A 1 396 ? -6.514 -18.948 0.152 1.00 90.94 396 MET A CA 1
ATOM 2989 C C . MET A 1 396 ? -6.814 -20.436 -0.048 1.00 90.94 396 MET A C 1
ATOM 2991 O O . MET A 1 396 ? -7.263 -20.873 -1.110 1.00 90.94 396 MET A O 1
ATOM 2995 N N . ALA A 1 397 ? -6.623 -21.249 0.992 1.00 86.00 397 ALA A N 1
ATOM 2996 C CA . ALA A 1 397 ? -6.865 -22.693 0.901 1.00 86.00 397 ALA A CA 1
ATOM 2997 C C . ALA A 1 397 ? -8.285 -23.054 0.406 1.00 86.00 397 ALA A C 1
ATOM 2999 O O . ALA A 1 397 ? -8.468 -24.095 -0.219 1.00 86.00 397 ALA A O 1
ATOM 3000 N N . ALA A 1 398 ? -9.278 -22.196 0.663 1.00 80.50 398 ALA A N 1
ATOM 3001 C CA . ALA A 1 398 ? -10.669 -22.414 0.272 1.00 80.50 398 ALA A CA 1
ATOM 3002 C C . ALA A 1 398 ? -10.959 -22.176 -1.224 1.00 80.50 398 ALA A C 1
ATOM 3004 O O . ALA A 1 398 ? -11.914 -22.753 -1.742 1.00 80.50 398 ALA A O 1
ATOM 3005 N N . ASN A 1 399 ? -10.168 -21.348 -1.917 1.00 82.25 399 ASN A N 1
ATOM 3006 C CA . ASN A 1 399 ? -10.414 -20.961 -3.314 1.00 82.25 399 ASN A CA 1
ATOM 3007 C C . ASN A 1 399 ? -9.290 -21.398 -4.280 1.00 82.25 399 ASN A C 1
ATOM 3009 O O . ASN A 1 399 ? -9.377 -21.158 -5.486 1.00 82.25 399 ASN A O 1
ATOM 3013 N N . LEU A 1 400 ? -8.254 -22.074 -3.770 1.00 82.69 400 LEU A N 1
ATOM 3014 C CA . LEU A 1 400 ? -7.153 -22.587 -4.573 1.00 82.69 400 LEU A CA 1
ATOM 3015 C C . LEU A 1 400 ? -7.635 -23.719 -5.496 1.00 82.69 400 LEU A C 1
ATOM 3017 O O . LEU A 1 400 ? -7.976 -24.813 -5.050 1.00 82.69 400 LEU A O 1
ATOM 3021 N N . THR A 1 401 ? -7.603 -23.484 -6.807 1.00 75.88 401 THR A N 1
ATOM 3022 C CA . THR A 1 401 ? -7.861 -24.519 -7.816 1.00 75.88 401 THR A CA 1
ATOM 3023 C C . THR A 1 401 ? -6.555 -24.946 -8.473 1.00 75.88 401 THR A C 1
ATOM 3025 O O . THR A 1 401 ? -5.874 -24.116 -9.079 1.00 75.88 401 THR A O 1
ATOM 3028 N N . CYS A 1 402 ? -6.201 -26.232 -8.422 1.00 72.94 402 CYS A N 1
ATOM 3029 C CA . CYS A 1 402 ? -5.061 -26.713 -9.199 1.00 72.94 402 CYS A CA 1
ATOM 3030 C C . CYS A 1 402 ? -5.362 -26.647 -10.700 1.00 72.94 402 CYS A C 1
ATOM 3032 O O . CYS A 1 402 ? -6.306 -27.265 -11.192 1.00 72.94 402 CYS A O 1
ATOM 3034 N N . ALA A 1 403 ? -4.489 -25.972 -11.443 1.00 68.06 403 ALA A N 1
ATOM 3035 C CA . ALA A 1 403 ? -4.405 -26.104 -12.888 1.00 68.06 403 ALA A CA 1
ATOM 3036 C C . ALA A 1 403 ? -3.314 -27.124 -13.243 1.00 68.06 403 ALA A C 1
ATOM 3038 O O . ALA A 1 403 ? -2.256 -27.155 -12.619 1.00 68.06 403 ALA A O 1
ATOM 3039 N N . ASN A 1 404 ? -3.554 -27.946 -14.266 1.00 62.38 404 ASN A N 1
ATOM 3040 C CA . ASN A 1 404 ? -2.591 -28.919 -14.804 1.00 62.38 404 ASN A CA 1
ATOM 3041 C C . ASN A 1 404 ? -2.163 -30.057 -13.851 1.00 62.38 404 ASN A C 1
ATOM 3043 O O . ASN A 1 404 ? -1.181 -30.744 -14.132 1.00 62.38 404 ASN A O 1
ATOM 3047 N N . VAL A 1 405 ? -2.909 -30.311 -12.769 1.00 63.72 405 VAL A N 1
ATOM 3048 C CA . VAL A 1 405 ? -2.692 -31.465 -11.879 1.00 63.72 405 VAL A CA 1
ATOM 3049 C C . VAL A 1 405 ? -4.026 -32.162 -11.626 1.00 63.72 405 VAL A C 1
ATOM 3051 O O . VAL A 1 405 ? -4.965 -31.551 -11.128 1.00 63.72 405 VAL A O 1
ATOM 3054 N N . SER A 1 406 ? -4.122 -33.445 -11.976 1.00 60.38 406 SER A N 1
ATOM 3055 C CA . SER A 1 406 ? -5.365 -34.233 -11.901 1.00 60.38 406 SER A CA 1
ATOM 3056 C C . SER A 1 406 ? -5.802 -34.626 -10.482 1.00 60.38 406 SER A C 1
ATOM 3058 O O . SER A 1 406 ? -6.849 -35.245 -10.325 1.00 60.38 406 SER A O 1
ATOM 3060 N N . ASN A 1 407 ? -4.983 -34.341 -9.470 1.00 57.31 407 ASN A N 1
ATOM 3061 C CA . ASN A 1 407 ? -5.107 -34.876 -8.111 1.00 57.31 407 ASN A CA 1
ATOM 3062 C C . ASN A 1 407 ? -4.714 -33.846 -7.040 1.00 57.31 407 ASN A C 1
ATOM 3064 O O . ASN A 1 407 ? -4.020 -34.179 -6.079 1.00 57.31 407 ASN A O 1
ATOM 3068 N N . CYS A 1 408 ? -5.158 -32.607 -7.255 1.00 57.59 408 CYS A N 1
ATOM 3069 C CA . CYS A 1 408 ? -5.583 -31.747 -6.153 1.00 57.59 408 CYS A CA 1
ATOM 3070 C C . CYS A 1 408 ? -6.766 -32.442 -5.443 1.00 57.59 408 CYS A C 1
ATOM 3072 O O . CYS A 1 408 ? -6.738 -32.525 -4.205 1.00 57.59 408 CYS A O 1
#

InterPro domains:
  IPR008707 PilY1, beta-propeller domain [PF05567] (214-378)

Sequence (408 aa):
LRRRLVDRGTCRTRISPTPNGPLPSLLRFGFAGSTGGDTNIHELLCFRAQPATQAASSSALNQQQSSRVQSGSQVYLSYYDPSNWTGRLTANELSTDSSGNLVIAQFANWDASCVLTGVPSGSTCPTTGQAGTIDAESPSSRVMLTWSGSAGIPFEWSNLTATEQNALDLEKTASGTTNNTTFGQDLLEYLRGDRSNEITSSGSGLFRDRVSVLGDIVDSSPVWVGPPSKMIYSAYQTPLTWKDDLYPNAVMPENSGETYSQYETNEAGRLNVVYVGANDGFLHGFAAGSYNSTGTTYDSSTNTGTEVLAYMPQGVLEDIHNVNKSTLDYSNPQYGHNFYVDATPGVGDLYYAGSWHTWLVSGIGAGGAEIFALNVTHPSQFSESNASNIVIGDWMAANLTCANVSNC

Foldseek 3Di:
DDDDDPCDDDPDDDDDPDPDDPDPPWDKDWDFDAPDDPPGTPDIGIDTDDDPPPDPPPDQDWDWDDDFDDDPFWTWTKTAGLVFQFIKIFIWGWDADPVRDTDTHQATPEILQCQQFWDAAQDADPRRRRHGTRDHDALVNAQEWEDQLPFIFGLAQVTHDPLLLCLLVVVVPPDVDDPPPCRSVVVSNVLSPDQPQAQDPVRGHQFAHHPTSHGHADQADKDKDAQDDDDPCVVPDVVDDDADPVCRPDDDLCRPFDHVVNLSLVRLFAFMWIWTFHQSQKTWIFTQFTAPSNNPHTGCPRRHRDTLYIYGYPVLSNPCADPVPQLCNNGHNNNNHDQHQHWHWDWDWDDDPRDIWIKIKGDSPRNDFKIWIFTPSHSVPRHSVCRRNGTPDMDGPVSDDDDPDPPD

pLDDT: mean 81.1, std 20.32, range [23.69, 98.88]

Organism: NCBI:txid410659

Secondary structure (DSSP, 8-state):
------------------TTPPPPS-EEEEEEE-SSSTT---EEEEEEE--TT----S----EE-----EETTEEEEEEEETTTTEEEEEEEEEEE-TTS-EEEEEEEEEEHHHHHH-B-TT-B-TTT--BS-BPPPPTTTS-EEEE-SSSEEESSTTTS-HHHHHHHTTHHHHSS----TTHHHHHHHHHTT--TTBPPTTS--SB---S-SSBP-SSPPPEEE-S----GGGGT-SS-----SS-TT---GGGSS--HHHHHHHTTTPEEEEEEE-TTS-EEEEEEEEE-TTS-SEEGGG-S--EEEEEE-HHHHHHSS-GGGGGG-TT-TT-----SS-SPPEEEEEEETTEEEEEEEEE-GGG-SEEEEEE-S-GGG--GGGHHHHEEEEEETTT---SS-TT-